Protein AF-0000000065941288 (afdb_homodimer)

Sequence (714 aa):
MSRTSTSRYWSAVVGALTPYVPGEQPKLANLVKLNTNENPYGPSPRVLEALRGEVGDTLRLYPDPNSDRLRAAIAAYHAVSPDQVFVGNGSDEVLAHTFLALLKHERPVFFPDITYSFYPVYCGLYGIAHRAIPLDDAFEIRVDDYLAPKGGVIFPNPNAPTGRLLALGEIERLLAANRDSVVVIDEAYVDFGGDSAVPLVARHPQLLVTRTLSKSHALAGLRVGYAVGQAPLIEALNRVKDSFNSYPLDRFAQAGALASIEDRAYFESICARVIATRTRLVDAMESLGFEVLPSAANFIFARHPAHDGEALAARLRERSIIVRHFKNPARIAPFLRITVGTDAQCDALVDALKALCMSRTSTSRYWSAVVGALTPYVPGEQPKLANLVKLNTNENPYGPSPRVLEALRGEVGDTLRLYPDPNSDRLRAAIAAYHAVSPDQVFVGNGSDEVLAHTFLALLKHERPVFFPDITYSFYPVYCGLYGIAHRAIPLDDAFEIRVDDYLAPKGGVIFPNPNAPTGRLLALGEIERLLAANRDSVVVIDEAYVDFGGDSAVPLVARHPQLLVTRTLSKSHALAGLRVGYAVGQAPLIEALNRVKDSFNSYPLDRFAQAGALASIEDRAYFESICARVIATRTRLVDAMESLGFEVLPSAANFIFARHPAHDGEALAARLRERSIIVRHFKNPARIAPFLRITVGTDAQCDALVDALKALC

Radius of gyration: 26.36 Å; Cα contacts (8 Å, |Δi|>4): 1567; chains: 2; bounding box: 48×69×69 Å

Solvent-accessible surface area (backbone atoms only — not comparable to full-atom values): 36253 Å² total; per-residue (Å²): 127,82,75,75,80,77,56,87,54,49,11,71,63,48,78,68,53,66,50,60,75,77,71,86,79,81,92,59,87,85,53,43,76,19,48,77,51,46,34,66,50,50,44,50,70,59,20,48,52,41,40,58,68,63,59,54,55,66,30,9,38,66,39,63,58,77,38,59,70,40,30,42,52,53,13,58,74,69,72,52,55,45,64,22,38,41,76,30,41,14,37,47,37,41,48,44,37,42,43,56,21,36,32,37,43,91,41,32,25,37,31,52,62,77,42,64,76,57,56,64,27,40,24,56,70,70,72,33,52,66,44,68,42,74,50,49,96,83,58,38,85,56,61,81,78,68,62,65,93,52,20,18,39,41,47,48,41,24,25,40,65,46,9,30,68,73,56,61,69,54,50,50,52,44,48,72,66,36,73,85,24,32,36,36,42,33,33,58,28,18,80,37,68,50,76,75,66,65,80,50,27,85,81,32,76,38,36,35,36,34,32,41,33,27,30,67,52,9,27,26,12,43,30,39,13,33,36,43,24,35,47,70,61,32,50,32,38,48,45,49,37,27,33,46,40,53,53,56,46,27,45,57,34,46,41,27,50,38,35,47,70,69,38,52,68,57,38,53,51,55,32,50,50,45,44,52,40,41,54,52,49,51,53,53,41,42,74,73,57,34,50,65,46,69,50,20,29,60,34,39,23,32,31,40,90,89,48,55,21,60,60,50,44,52,56,35,42,76,69,40,30,40,53,32,68,42,72,72,61,70,89,4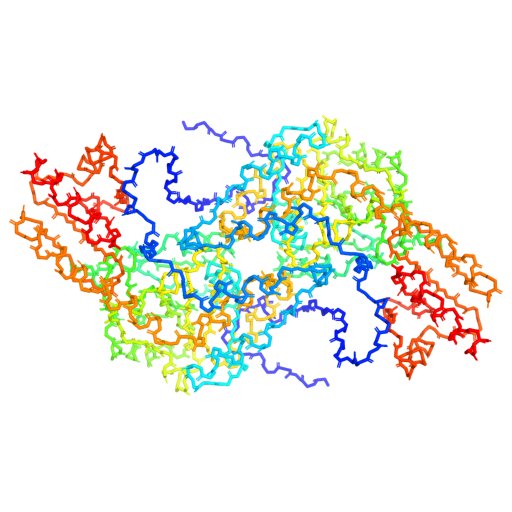9,25,44,25,33,35,38,27,38,43,45,69,68,52,45,48,52,50,52,54,53,46,58,72,73,96,125,82,75,76,78,76,56,87,54,49,11,71,63,47,77,67,52,66,49,59,75,77,72,87,78,81,91,57,86,85,54,43,77,19,49,77,51,47,33,67,50,49,44,51,71,59,20,49,51,41,41,58,67,63,60,54,54,67,30,9,38,66,39,64,56,76,38,60,70,40,30,42,52,53,12,60,73,69,73,52,54,45,65,22,40,40,77,29,43,15,38,48,38,40,47,43,38,41,43,55,21,38,32,38,44,93,42,33,24,37,30,50,61,78,41,64,76,57,58,64,26,40,25,56,71,70,72,35,52,67,43,66,41,74,50,49,96,84,56,39,86,57,60,81,78,68,62,65,93,51,19,19,38,42,46,47,41,22,25,39,66,45,10,29,67,74,55,61,70,55,52,49,52,45,48,72,67,37,74,82,24,31,37,36,42,34,32,56,29,18,79,38,66,49,77,74,65,66,80,51,28,85,80,30,76,39,34,34,34,33,31,40,33,28,29,68,52,8,26,25,13,43,30,39,12,32,35,42,24,34,46,69,62,31,49,34,37,49,45,50,38,26,31,45,41,52,50,56,46,29,47,57,34,46,41,28,50,37,36,48,69,68,39,52,67,56,39,54,50,53,33,50,50,45,44,52,41,41,53,52,49,51,54,53,41,42,73,74,58,32,50,65,48,67,52,20,30,59,33,38,24,30,32,40,91,89,47,56,20,60,58,51,46,54,57,34,42,76,69,39,29,40,54,31,69,43,72,71,60,68,89,48,24,44,25,33,36,37,27,40,43,45,68,67,51,46,48,51,50,51,53,53,46,57,73,74,98

Secondary structure (DSSP, 8-state):
-------TTS-HHHHH-----PPP----TT-EEESS---SSPPPHHHHHHHHHH-SGGGGSPP-TT-HHHHHHHHHHHTS-GGGEEEESHHHHHHHHHIIIII-SSSPEEEESSS-THHHHHHHHHT--EEEEPP-TTS---GGGG-S--SEEEEESS-TTT-----HHHHHHHHHH-TTSEEEEE-TTGGGT---SGGGGGT-TTEEEEEESSSTTS-GGG--EEEEE-HHHHHHHHHHHTTT-S--S-HHHHHHHHHHHH-HHHHHHHHHHHHHHHHHHHHHHHHTT-EE----SSEEEEE-SSS-HHHHHHHHHHTTEEEEE--SSGGGTTEEEEE---HHHHHHHHHHHHHH-/-------TTS-HHHHH-----PPP----TT-EEESS---SSPPPHHHHHHHHHH-SGGGGSPP-TT-HHHHHHHHHHHTS-GGGEEEESHHHHHHHHHIIIII-SSSPEEEESSS-THHHHHHHHHT--EEEEPP-TTS---GGGG-S--SEEEEESS-TTT-----HHHHHHHHHH-TTSEEEEE-TTGGGT---SGGGGGT-TTEEEEEESSSTTS-GGG--EEEEE-HHHHHHHHHHHTTT-S--S-HHHHHHHHHHHH-HHHHHHHHHHHHHHHHHHHHHHHHTT-EE----SSEEEEE-SSS-HHHHHHHHHHTTEEEEE--SSGGGTTEEEEE---HHHHHHHHHHHHHH-

Foldseek 3Di:
DPPPPDDPPDDPLVVQADDDDDDDDDDDDPFLEWAHQFQQDAFDPLLVVLLVVLPDPCLVDADDLQLQLLLCLVCVLLVHDSLQKFKFQALLLVVLLCCQLAQADPFAEEEAPAADPCVVNSCSNRVGHHDHDYADPLRHDDLVSQLDDGQEYEGEAVGPPAQDHDALVSVVVSLVSPQPGAYEYEHAFCLLAHDDNLVVQVVHQRYKYKYGCRHLRSVVVQRMIMIGHPNVSSVSSQVSCVVPPSRRHGPSSSSSSSSSSPCVVVSNVSSVQLNVLVVVLVVLCVVLQWDWRDHSGQKIKIAHPVDAQVVLQVQCVVVSYHWDADPPPVSRRRITITGRHHNVSSVVVSVSVSVVD/DPPPPDPPPDDPLVVQADDDDDDDDDDDDPFLEWAHQFQQDAFDPLLVVLLVVLPDPCLVDADDLQLQLLLCLVCVLLVHDSLQKFKFQALLLVVLLCCQLAQADPFAEEEAPAADPCVVNSCSNRVGHHDHFYADPLRHDDLVSLLDDGQEYEGEAVGPPAQDHDALVSVVVSLVSPQPHAYEYEHAFCLLAHDDNLVVQVVHQRYKYKYGCRHLRSVVVQRMIMIGHPNVSSVSSQVSCVVPPSRRGGPSSSSSSSSSSPCVVVSNVSSVQLNVLVVVLVVLCVVLQWDWRDHSGQKIKIAHPVDAQVVLQVQCVVVSYHWDADPPPVSRRRITITGRHHNVSSVVVSVSVSVVD

pLDDT: mean 95.93, std 8.7, range [23.45, 98.94]

InterPro domains:
  IPR004839 Aminotransferase, class I/classII, large domain [PF00155] (30-353)
  IPR005861 Histidinol-phosphate aminotransferase family [MF_01023] (9-357)
  IPR005861 Histidinol-phosphate aminotransferase family [TIGR01141] (14-355)
  IPR015421 Pyridoxal phosphate-dependent transferase, major domain [G3DSA:3.40.640.10] (43-263)
  IPR015422 Pyridoxal phosphate-dependent transferase, small domain [G3DSA:3.90.1150.10] (25-345)
  IPR015424 Pyridoxal phosphate-dependent transferase [SSF53383] (10-356)

Organism: Thiobacillus denitrificans (strain ATCC 25259 / T1) (NCBI:txid292415)

Nearest PDB structures (foldseek):
  3hdo-assembly1_B  TM=9.486E-01  e=4.052E-37  Geobacter metallireducens GS-15
  3get-assembly1_B  TM=8.966E-01  e=1.091E-28  Campylobacter jejuni subsp. jejuni NCTC 11168 = ATCC 700819
  3ftb-assembly2_E  TM=9.283E-01  e=1.639E-25  Clostridium acetobutylicum
  3fkd-assembly2_B  TM=8.601E-01  e=1.038E-22  Porphyromonas gingivalis
  2z61-assembly1_A-2  TM=8.615E-01  e=2.772E-20  unclassified

Structure (mmCIF, N/CA/C/O backbone):
data_AF-0000000065941288-model_v1
#
loop_
_entity.id
_entity.type
_entity.pdbx_description
1 polymer 'Histidinol-phosphate aminotransferase 2'
#
loop_
_atom_site.group_PDB
_atom_site.id
_atom_site.type_symbol
_atom_site.label_atom_id
_atom_site.label_alt_id
_atom_site.label_comp_id
_atom_site.label_asym_id
_atom_site.label_entity_id
_atom_site.label_seq_id
_atom_site.pdbx_PDB_ins_code
_atom_site.Cartn_x
_atom_site.Cartn_y
_atom_site.Cartn_z
_atom_site.occupancy
_atom_site.B_iso_or_equiv
_atom_site.auth_seq_id
_atom_site.auth_comp_id
_atom_site.auth_asym_id
_atom_site.auth_atom_id
_atom_site.pdbx_PDB_model_num
ATOM 1 N N . MET A 1 1 ? 13.742 -1.062 31.109 1 23.45 1 MET A N 1
ATOM 2 C CA . MET A 1 1 ? 13.578 -0.869 29.672 1 23.45 1 MET A CA 1
ATOM 3 C C . MET A 1 1 ? 13.688 -2.197 28.922 1 23.45 1 MET A C 1
ATOM 5 O O . MET A 1 1 ? 14.742 -2.832 28.938 1 23.45 1 MET A O 1
ATOM 9 N N . SER A 1 2 ? 12.734 -3.113 29.047 1 29.97 2 SER A N 1
ATOM 10 C CA . SER A 1 2 ? 12.844 -4.539 28.75 1 29.97 2 SER A CA 1
ATOM 11 C C . SER A 1 2 ? 13.523 -4.777 27.406 1 29.97 2 SER A C 1
ATOM 13 O O . SER A 1 2 ? 13.164 -4.152 26.406 1 29.97 2 SER A O 1
ATOM 15 N N . ARG A 1 3 ? 14.719 -4.996 27.25 1 36 3 ARG A N 1
ATOM 16 C CA . ARG A 1 3 ? 15.594 -5.246 26.109 1 36 3 ARG A CA 1
ATOM 17 C C . ARG A 1 3 ? 14.883 -6.09 25.062 1 36 3 ARG A C 1
ATOM 19 O O . ARG A 1 3 ? 14.648 -7.281 25.266 1 36 3 ARG A O 1
ATOM 26 N N . THR A 1 4 ? 13.836 -5.684 24.312 1 45.5 4 THR A N 1
ATOM 27 C CA . THR A 1 4 ? 13.047 -6.43 23.344 1 45.5 4 THR A CA 1
ATOM 28 C C . THR A 1 4 ? 13.914 -7.422 22.578 1 45.5 4 THR A C 1
ATOM 30 O O . THR A 1 4 ? 14.914 -7.035 21.953 1 45.5 4 THR A O 1
ATOM 33 N N . SER A 1 5 ? 14.133 -8.562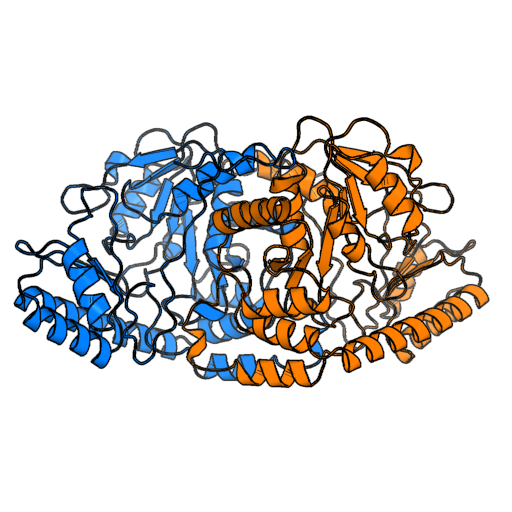 23.031 1 53.75 5 SER A N 1
ATOM 34 C CA . SER A 1 5 ? 14.844 -9.734 22.531 1 53.75 5 SER A CA 1
ATOM 35 C C . SER A 1 5 ? 14.727 -9.852 21.016 1 53.75 5 SER A C 1
ATOM 37 O O . SER A 1 5 ? 13.625 -9.969 20.484 1 53.75 5 SER A O 1
ATOM 39 N N . THR A 1 6 ? 15.711 -9.172 20.219 1 76.62 6 THR A N 1
ATOM 40 C CA . THR A 1 6 ? 15.859 -9.195 18.766 1 76.62 6 THR A CA 1
ATOM 41 C C . THR A 1 6 ? 15.938 -10.625 18.25 1 76.62 6 THR A C 1
ATOM 43 O O . THR A 1 6 ? 16.656 -11.453 18.797 1 76.62 6 THR A O 1
ATOM 46 N N . SER A 1 7 ? 14.914 -11.023 17.516 1 88.44 7 SER A N 1
ATOM 47 C CA . SER A 1 7 ? 14.883 -12.336 16.875 1 88.44 7 SER A CA 1
ATOM 48 C C . SER A 1 7 ? 16.078 -12.539 15.953 1 88.44 7 SER A C 1
ATOM 50 O O . SER A 1 7 ? 16.5 -11.602 15.266 1 88.44 7 SER A O 1
ATOM 52 N N . ARG A 1 8 ? 16.719 -13.625 16.062 1 92 8 ARG A N 1
ATOM 53 C CA . ARG A 1 8 ? 17.844 -13.953 15.195 1 92 8 ARG A CA 1
ATOM 54 C C . ARG A 1 8 ? 17.453 -13.906 13.727 1 92 8 ARG A C 1
ATOM 56 O O . ARG A 1 8 ? 18.312 -13.883 12.844 1 92 8 ARG A O 1
ATOM 63 N N . TYR A 1 9 ? 16.141 -13.898 13.469 1 95.38 9 TYR A N 1
ATOM 64 C CA . TYR A 1 9 ? 15.648 -13.977 12.102 1 95.38 9 TYR A CA 1
ATOM 65 C C . TYR A 1 9 ? 15.484 -12.578 11.5 1 95.38 9 TYR A C 1
ATOM 67 O O . TYR A 1 9 ? 15.297 -12.438 10.289 1 95.38 9 TYR A O 1
ATOM 75 N N . TRP A 1 10 ? 15.547 -11.562 12.312 1 96.81 10 TRP A N 1
ATOM 76 C CA . TRP A 1 10 ? 15.328 -10.195 11.836 1 96.81 10 TRP A CA 1
ATOM 77 C C . TRP A 1 10 ? 16.5 -9.711 11 1 96.81 10 TRP A C 1
ATOM 79 O O . TRP A 1 10 ? 17.656 -10.008 11.312 1 96.81 10 TRP A O 1
ATOM 89 N N . SER A 1 11 ? 16.219 -8.969 9.945 1 96.12 11 SER A N 1
ATOM 90 C CA . SER A 1 11 ? 17.266 -8.203 9.297 1 96.12 11 SER A CA 1
ATOM 91 C C . SER A 1 11 ? 17.781 -7.09 10.211 1 96.12 11 SER A C 1
ATOM 93 O O . SER A 1 11 ? 17.125 -6.711 11.172 1 96.12 11 SER A O 1
ATOM 95 N N . ALA A 1 12 ? 18.969 -6.578 9.891 1 92.81 12 ALA A N 1
ATOM 96 C CA . ALA A 1 12 ? 19.578 -5.512 10.68 1 92.81 12 ALA A CA 1
ATOM 97 C C . ALA A 1 12 ? 18.688 -4.27 10.695 1 92.81 12 ALA A C 1
ATOM 99 O O . ALA A 1 12 ? 18.641 -3.549 11.688 1 92.81 12 ALA A O 1
ATOM 100 N N . VAL A 1 13 ? 17.984 -4.059 9.641 1 92.88 13 VAL A N 1
ATOM 101 C CA . VAL A 1 13 ? 17.156 -2.865 9.508 1 92.88 13 VAL A CA 1
ATOM 102 C C . VAL A 1 13 ? 16.047 -2.879 10.562 1 92.88 13 VAL A C 1
ATOM 104 O O . VAL A 1 13 ? 15.742 -1.847 11.164 1 92.88 13 VAL A O 1
ATOM 107 N N . VAL A 1 14 ? 15.492 -4.012 10.852 1 94 14 VAL A N 1
ATOM 108 C CA . VAL A 1 14 ? 14.344 -4.141 11.75 1 94 14 VAL A CA 1
ATOM 109 C C . VAL A 1 14 ? 14.742 -3.719 13.164 1 94 14 VAL A C 1
ATOM 111 O O . VAL A 1 14 ? 14 -3.006 13.844 1 94 14 VAL A O 1
ATOM 114 N N . GLY A 1 15 ? 15.836 -4.125 13.57 1 89.94 15 GLY A N 1
ATOM 115 C CA . GLY A 1 15 ? 16.312 -3.812 14.906 1 89.94 15 GLY A CA 1
ATOM 116 C C . GLY A 1 15 ? 16.531 -2.326 15.133 1 89.94 15 GLY A C 1
ATOM 117 O O . GLY A 1 15 ? 16.422 -1.843 16.266 1 89.94 15 GLY A O 1
ATOM 118 N N . ALA A 1 16 ? 16.719 -1.631 14.125 1 89.19 16 ALA A N 1
ATOM 119 C CA . ALA A 1 16 ? 17.078 -0.22 14.227 1 89.19 16 ALA A CA 1
ATOM 120 C C . ALA A 1 16 ? 15.859 0.677 14.039 1 89.19 16 ALA A C 1
ATOM 122 O O . ALA A 1 16 ? 15.938 1.891 14.25 1 89.19 16 ALA A O 1
ATOM 123 N N . LEU A 1 17 ? 14.742 0.068 13.766 1 91.38 17 LEU A N 1
ATOM 124 C CA . LEU A 1 17 ? 13.578 0.875 13.422 1 91.38 17 LEU A CA 1
ATOM 125 C C . LEU A 1 17 ? 12.852 1.343 14.68 1 91.38 17 LEU A C 1
ATOM 127 O O . LEU A 1 17 ? 12.727 0.588 15.641 1 91.38 17 LEU A O 1
ATOM 131 N N . THR A 1 18 ? 12.422 2.59 14.664 1 87.38 18 THR A N 1
ATOM 132 C CA . THR A 1 18 ? 11.406 3.141 15.562 1 87.38 18 THR A CA 1
ATOM 133 C C . THR A 1 18 ? 10.133 3.475 14.797 1 87.38 18 THR A C 1
ATOM 135 O O . THR A 1 18 ? 9.984 4.582 14.273 1 87.38 18 THR A O 1
ATOM 138 N N . PRO A 1 19 ? 9.297 2.521 14.758 1 86 19 PRO A N 1
ATOM 139 C CA . PRO A 1 19 ? 8.133 2.68 13.891 1 86 19 PRO A CA 1
ATOM 140 C C . PRO A 1 19 ? 7.219 3.82 14.336 1 86 19 PRO A C 1
ATOM 142 O O . PRO A 1 19 ? 7.246 4.219 15.5 1 86 19 PRO A O 1
ATOM 145 N N . TYR A 1 20 ? 6.461 4.297 13.383 1 83.88 20 TYR A N 1
ATOM 146 C CA . TYR A 1 20 ? 5.434 5.301 13.633 1 83.88 20 TYR A CA 1
ATOM 147 C C . TYR A 1 20 ? 4.312 4.727 14.492 1 83.88 20 TYR A C 1
ATOM 149 O O . TYR A 1 20 ? 3.896 3.582 14.305 1 83.88 20 TYR A O 1
ATOM 157 N N . VAL A 1 21 ? 3.875 5.5 15.406 1 78 21 VAL A N 1
ATOM 158 C CA . VAL A 1 21 ? 2.727 5.133 16.234 1 78 21 VAL A CA 1
ATOM 159 C C . VAL A 1 21 ? 1.533 6.02 15.875 1 78 21 VAL A C 1
ATOM 161 O O . VAL A 1 21 ? 1.544 7.223 16.141 1 78 21 VAL A O 1
ATOM 164 N N . PRO A 1 22 ? 0.536 5.355 15.352 1 74.94 22 PRO A N 1
ATOM 165 C CA . PRO A 1 22 ? -0.645 6.16 15.031 1 74.94 22 PRO A CA 1
ATOM 166 C C . PRO A 1 22 ? -1.311 6.754 16.266 1 74.94 22 PRO A C 1
ATOM 168 O O . PRO A 1 22 ? -1.126 6.246 17.375 1 74.94 22 PRO A O 1
ATOM 171 N N . GLY A 1 23 ? -1.974 7.863 16 1 73.94 23 GLY A N 1
ATOM 172 C CA . GLY A 1 23 ? -2.75 8.43 17.094 1 73.94 23 GLY A CA 1
ATOM 173 C C . GLY A 1 23 ? -3.74 7.445 17.688 1 73.94 23 GLY A C 1
ATOM 174 O O . GLY A 1 23 ? -4.191 6.52 17.016 1 73.94 23 GLY A O 1
ATOM 175 N N . GLU A 1 24 ? -4.051 7.668 18.906 1 73.19 24 GLU A N 1
ATOM 176 C CA . GLU A 1 24 ? -4.977 6.777 19.594 1 73.19 24 GLU A CA 1
ATOM 177 C C . GLU A 1 24 ? -6.324 6.719 18.891 1 73.19 24 GLU A C 1
ATOM 179 O O . GLU A 1 24 ? -6.809 7.734 18.375 1 73.19 24 GLU A O 1
ATOM 184 N N . GLN A 1 25 ? -6.832 5.57 18.766 1 69.75 25 GLN A N 1
ATOM 185 C CA . GLN A 1 25 ? -8.156 5.355 18.172 1 69.75 25 GLN A CA 1
ATOM 186 C C . GLN A 1 25 ? -9.086 4.664 19.172 1 69.75 25 GLN A C 1
ATOM 188 O O . GLN A 1 25 ? -9.445 3.5 18.984 1 69.75 25 GLN A O 1
ATOM 193 N N . PRO A 1 26 ? -9.508 5.477 20.109 1 68.75 26 PRO A N 1
ATOM 194 C CA . PRO A 1 26 ? -10.344 4.859 21.141 1 68.75 26 PRO A CA 1
ATOM 195 C C . PRO A 1 26 ? -11.711 4.43 20.609 1 68.75 26 PRO A C 1
ATOM 197 O O . PRO A 1 26 ? -12.219 5.02 19.656 1 68.75 26 PRO A O 1
ATOM 200 N N . LYS A 1 27 ? -12.234 3.387 21.156 1 64.38 27 LYS A N 1
ATOM 201 C CA . LYS A 1 27 ? -13.539 2.84 20.812 1 64.38 27 LYS A CA 1
ATOM 202 C C . LYS A 1 27 ? -14.586 3.188 21.859 1 64.38 27 LYS A C 1
ATOM 204 O O . LYS A 1 27 ? -15.047 2.311 22.594 1 64.38 27 LYS A O 1
ATOM 209 N N . LEU A 1 28 ? -14.719 4.477 22.109 1 64 28 LEU A N 1
ATOM 210 C CA . LEU A 1 28 ? -15.68 4.891 23.141 1 64 28 LEU A CA 1
ATOM 211 C C . LEU A 1 28 ? -16.953 5.445 22.5 1 64 28 LEU A C 1
ATOM 213 O O . LEU A 1 28 ? -16.891 6.062 21.438 1 64 28 LEU A O 1
ATOM 217 N N . ALA A 1 29 ? -17.984 5.227 23.266 1 62.62 29 ALA A N 1
ATOM 218 C CA . ALA A 1 29 ? -19.281 5.805 22.906 1 62.62 29 ALA A CA 1
ATOM 219 C C . ALA A 1 29 ? -19.281 7.312 23.141 1 62.62 29 ALA A C 1
ATOM 221 O O . ALA A 1 29 ? -18.688 7.805 24.094 1 62.62 29 ALA A O 1
ATOM 222 N N . ASN A 1 30 ? -19.828 8.18 22.25 1 73.88 30 ASN A N 1
ATOM 223 C CA . ASN A 1 30 ? -20.016 9.625 22.328 1 73.88 30 ASN A CA 1
ATOM 224 C C . ASN A 1 30 ? -18.688 10.375 22.359 1 73.88 30 ASN A C 1
ATOM 226 O O . ASN A 1 30 ? -18.562 11.375 23.062 1 73.88 30 ASN A O 1
ATOM 230 N N . LEU A 1 31 ? -17.797 9.82 21.859 1 87.94 31 LEU A N 1
ATOM 231 C CA . LEU A 1 31 ? -16.438 10.375 21.812 1 87.94 31 LEU A CA 1
ATOM 232 C C . LEU A 1 31 ? -16.359 11.531 20.812 1 87.94 31 LEU A C 1
ATOM 234 O O . LEU A 1 31 ? -16.812 11.406 19.688 1 87.94 31 LEU A O 1
ATOM 238 N N . VAL A 1 32 ? -15.992 12.75 21.406 1 95.94 32 VAL A N 1
ATOM 239 C CA . VAL A 1 32 ? -15.594 13.844 20.531 1 95.94 32 VAL A CA 1
ATOM 240 C C . VAL A 1 32 ? -14.125 13.688 20.141 1 95.94 32 VAL A C 1
ATOM 242 O O . VAL A 1 32 ? -13.227 14.008 20.922 1 95.94 32 VAL A O 1
ATOM 245 N N . LYS A 1 33 ? -13.906 13.18 18.969 1 95.19 33 LYS A N 1
ATOM 246 C CA . LYS A 1 33 ? -12.57 12.867 18.484 1 95.19 33 LYS A CA 1
ATOM 247 C C . LYS A 1 33 ? -11.984 14.023 17.688 1 95.19 33 LYS A C 1
ATOM 249 O O . LYS A 1 33 ? -12.398 14.273 16.547 1 95.19 33 LYS A O 1
ATOM 254 N N . LEU A 1 34 ? -11.031 14.695 18.25 1 97.94 34 LEU A N 1
ATOM 255 C CA . LEU A 1 34 ? -10.414 15.859 17.641 1 97.94 34 LEU A CA 1
ATOM 256 C C . LEU A 1 34 ? -8.891 15.727 17.641 1 97.94 34 LEU A C 1
ATOM 258 O O . LEU A 1 34 ? -8.18 16.703 17.906 1 97.94 34 LEU A O 1
ATOM 262 N N . ASN A 1 35 ? -8.391 14.438 17.344 1 95.94 35 ASN A N 1
ATOM 263 C CA . ASN A 1 35 ? -6.953 14.227 17.516 1 95.94 35 ASN A CA 1
ATOM 264 C C . ASN A 1 35 ? -6.301 13.727 16.234 1 95.94 35 ASN A C 1
ATOM 266 O O . ASN A 1 35 ? -5.078 13.586 16.172 1 95.94 35 ASN A O 1
ATOM 270 N N . THR A 1 36 ? -6.98 13.453 15.07 1 93.75 36 THR A N 1
ATOM 271 C CA . THR A 1 36 ? -6.363 12.781 13.938 1 93.75 36 THR A CA 1
ATOM 272 C C . THR A 1 36 ? -6.555 13.602 12.656 1 93.75 36 THR A C 1
ATOM 274 O O . THR A 1 36 ? -6.25 13.125 11.562 1 93.75 36 THR A O 1
ATOM 277 N N . ASN A 1 37 ? -7.086 14.797 12.742 1 97.31 37 ASN A N 1
ATOM 278 C CA . ASN A 1 37 ? -7.223 15.742 11.641 1 97.31 37 ASN A CA 1
ATOM 279 C C . ASN A 1 37 ? -8.125 15.188 10.539 1 97.31 37 ASN A C 1
ATOM 281 O O . ASN A 1 37 ? -7.871 15.422 9.352 1 97.31 37 ASN A O 1
ATOM 285 N N . GLU A 1 38 ? -9.109 14.367 10.875 1 97.44 38 GLU A N 1
ATOM 286 C CA . GLU A 1 38 ? -10.117 13.883 9.938 1 97.44 38 GLU A CA 1
ATOM 287 C C . GLU A 1 38 ? -11.141 14.969 9.617 1 97.44 38 GLU A C 1
ATOM 289 O O . GLU A 1 38 ? -11.352 15.883 10.406 1 97.44 38 GLU A O 1
ATOM 294 N N . ASN A 1 39 ? -11.688 14.898 8.445 1 98.38 39 ASN A N 1
ATOM 295 C CA . ASN A 1 39 ? -12.773 15.805 8.094 1 98.38 39 ASN A CA 1
ATOM 296 C C . ASN A 1 39 ? -14.031 15.508 8.891 1 98.38 39 ASN A C 1
ATOM 298 O O . ASN A 1 39 ? -14.414 14.352 9.047 1 98.38 39 ASN A O 1
ATOM 302 N N . PRO A 1 40 ? -14.633 16.516 9.469 1 98 40 PRO A N 1
ATOM 303 C CA . PRO A 1 40 ? -15.844 16.25 10.234 1 98 40 PRO A CA 1
ATOM 304 C C . PRO A 1 40 ? -17.047 15.906 9.352 1 98 40 PRO A C 1
ATOM 306 O O . PRO A 1 40 ? -18.062 15.406 9.852 1 98 40 PRO A O 1
ATOM 309 N N . TYR A 1 41 ? -16.969 16.156 8.109 1 98 41 TYR A N 1
ATOM 310 C CA . TYR A 1 41 ? -18.047 15.883 7.164 1 98 41 TYR A CA 1
ATOM 311 C C . TYR A 1 41 ? -17.688 14.703 6.266 1 98 41 TYR A C 1
ATOM 313 O O . TYR A 1 41 ? -16.516 14.438 6.012 1 98 41 TYR A O 1
ATOM 321 N N . GLY A 1 42 ? -18.719 14.031 5.758 1 97.88 42 GLY A N 1
ATOM 322 C CA . GLY A 1 42 ? -18.516 12.883 4.883 1 97.88 42 GLY A CA 1
ATOM 323 C C . GLY A 1 42 ? -18.141 13.273 3.467 1 97.88 42 GLY A C 1
ATOM 324 O O . GLY A 1 42 ? -18.125 14.461 3.127 1 97.88 42 GLY A O 1
ATOM 325 N N . PRO A 1 43 ? -17.781 12.242 2.689 1 98.25 43 PRO A N 1
ATOM 326 C CA . PRO A 1 43 ? -17.406 12.539 1.303 1 98.25 43 PRO A CA 1
ATOM 327 C C . PRO A 1 43 ? -18.609 12.945 0.443 1 98.25 43 PRO A C 1
ATOM 329 O O . PRO A 1 43 ? -19.75 12.812 0.875 1 98.25 43 PRO A O 1
ATOM 332 N N . SER A 1 44 ? -18.297 13.414 -0.755 1 98.56 44 SER A N 1
ATOM 333 C CA . SER A 1 44 ? -19.312 13.789 -1.742 1 98.56 44 SER A CA 1
ATOM 334 C C . SER A 1 44 ? -20.297 12.656 -1.982 1 98.56 44 SER A C 1
ATOM 336 O O . SER A 1 44 ? -19.922 11.492 -2.051 1 98.56 44 SER A O 1
ATOM 338 N N . PRO A 1 45 ? -21.594 13.023 -2.141 1 98.5 45 PRO A N 1
ATOM 339 C CA . PRO A 1 45 ? -22.562 12.008 -2.555 1 98.5 45 PRO A CA 1
ATOM 340 C C . PRO A 1 45 ? -22.188 11.32 -3.861 1 98.5 45 PRO A C 1
ATOM 342 O O . PRO A 1 45 ? -22.5 10.148 -4.062 1 98.5 45 PRO A O 1
ATOM 345 N N . ARG A 1 46 ? -21.438 12.031 -4.746 1 98.69 46 ARG A N 1
ATOM 346 C CA . ARG A 1 46 ? -20.984 11.43 -5.996 1 98.69 46 ARG A CA 1
ATOM 347 C C . ARG A 1 46 ? -19.969 10.32 -5.734 1 98.69 46 ARG A C 1
ATOM 349 O O . ARG A 1 46 ? -19.891 9.344 -6.484 1 98.69 46 ARG A O 1
ATOM 356 N N . VAL A 1 47 ? -19.219 10.469 -4.684 1 98.81 47 VAL A N 1
ATOM 357 C CA . VAL A 1 47 ? -18.281 9.422 -4.277 1 98.81 47 VAL A CA 1
ATOM 358 C C . VAL A 1 47 ? -19.062 8.172 -3.859 1 98.81 47 VAL A C 1
ATOM 360 O O . VAL A 1 47 ? -18.734 7.066 -4.297 1 98.81 47 VAL A O 1
ATOM 363 N N . LEU A 1 48 ? -20.062 8.375 -3.02 1 98.75 48 LEU A N 1
ATOM 364 C CA . LEU A 1 48 ? -20.859 7.242 -2.547 1 98.75 48 LEU A CA 1
ATOM 365 C C . LEU A 1 48 ? -21.516 6.516 -3.713 1 98.75 48 LEU A C 1
ATOM 367 O O . LEU A 1 48 ? -21.547 5.281 -3.738 1 98.75 48 LEU A O 1
ATOM 371 N N . GLU A 1 49 ? -21.969 7.281 -4.66 1 98.69 49 GLU A N 1
ATOM 372 C CA . GLU A 1 49 ? -22.578 6.691 -5.848 1 98.69 49 GLU A CA 1
ATOM 373 C C . GLU A 1 49 ? -21.562 5.883 -6.648 1 98.69 49 GLU A C 1
ATOM 375 O O . GLU A 1 49 ? -21.844 4.766 -7.078 1 98.69 49 GLU A O 1
ATOM 380 N N . ALA A 1 50 ? -20.406 6.438 -6.863 1 98.69 50 ALA A N 1
ATOM 381 C CA . ALA A 1 50 ? -19.344 5.754 -7.598 1 98.69 50 ALA A CA 1
ATOM 382 C C . ALA A 1 50 ? -18.969 4.445 -6.914 1 98.69 50 ALA A C 1
ATOM 384 O O . ALA A 1 50 ? -18.719 3.438 -7.582 1 98.69 50 ALA A O 1
ATOM 385 N N . LEU A 1 51 ? -18.891 4.48 -5.621 1 98.69 51 LEU A N 1
ATOM 386 C CA . LEU A 1 51 ? -18.484 3.307 -4.859 1 98.69 51 LEU A CA 1
ATOM 387 C C . LEU A 1 51 ? -19.547 2.215 -4.934 1 98.69 51 LEU A C 1
ATOM 389 O O . LEU A 1 51 ? -19.219 1.031 -5.043 1 98.69 51 LEU A O 1
ATOM 393 N N . ARG A 1 52 ? -20.781 2.592 -4.809 1 98.38 52 ARG A N 1
ATOM 394 C CA . ARG A 1 52 ? -21.844 1.612 -4.98 1 98.38 52 ARG A CA 1
ATOM 395 C C . ARG A 1 52 ? -21.75 0.937 -6.344 1 98.38 52 ARG A C 1
ATOM 397 O O . ARG A 1 52 ? -21.984 -0.267 -6.461 1 98.38 52 ARG A O 1
ATOM 404 N N . GLY A 1 53 ? -21.359 1.687 -7.305 1 97.62 53 GLY A N 1
ATOM 405 C CA . GLY A 1 53 ? -21.266 1.179 -8.664 1 97.62 53 GLY A CA 1
ATOM 406 C C . GLY A 1 53 ? -20.109 0.214 -8.852 1 97.62 53 GLY A C 1
ATOM 407 O O . GLY A 1 53 ? -20.109 -0.582 -9.797 1 97.62 53 GLY A O 1
ATOM 408 N N . GLU A 1 54 ? -19.156 0.297 -7.965 1 97.25 54 GLU A N 1
ATOM 409 C CA . GLU A 1 54 ? -17.969 -0.548 -8.078 1 97.25 54 GLU A CA 1
ATOM 410 C C . GLU A 1 54 ? -18.219 -1.938 -7.504 1 97.25 54 GLU A C 1
ATOM 412 O O . GLU A 1 54 ? -17.438 -2.867 -7.746 1 97.25 54 GLU A O 1
ATOM 417 N N . VAL A 1 55 ? -19.297 -2.078 -6.695 1 98.19 55 VAL A N 1
ATOM 418 C CA . VAL A 1 55 ? -19.625 -3.365 -6.086 1 98.19 55 VAL A CA 1
ATOM 419 C C . VAL A 1 55 ? -20.109 -4.336 -7.16 1 98.19 55 VAL A C 1
ATOM 421 O O . VAL A 1 55 ? -21.172 -4.145 -7.746 1 98.19 55 VAL A O 1
ATOM 424 N N . GLY A 1 56 ? -19.297 -5.391 -7.406 1 97.31 56 GLY A N 1
ATOM 425 C CA . GLY A 1 56 ? -19.75 -6.34 -8.414 1 97.31 56 GLY A CA 1
ATOM 426 C C . GLY A 1 56 ? -18.719 -7.41 -8.719 1 97.31 56 GLY A C 1
ATOM 427 O O . GLY A 1 56 ? -17.688 -7.5 -8.039 1 97.31 56 GLY A O 1
ATOM 428 N N . ASP A 1 57 ? -18.953 -8.164 -9.719 1 96 57 ASP A N 1
ATOM 429 C CA . ASP A 1 57 ? -18.172 -9.32 -10.133 1 96 57 ASP A CA 1
ATOM 430 C C . ASP A 1 57 ? -16.781 -8.898 -10.602 1 96 57 ASP A C 1
ATOM 432 O O . ASP A 1 57 ? -15.836 -9.695 -10.555 1 96 57 ASP A O 1
ATOM 436 N N . THR A 1 58 ? -16.641 -7.668 -10.953 1 95.19 58 THR A N 1
ATOM 437 C CA . THR A 1 58 ? -15.398 -7.164 -11.523 1 95.19 58 THR A CA 1
ATOM 438 C C . THR A 1 58 ? -14.305 -7.109 -10.453 1 95.19 58 THR A C 1
ATOM 440 O O . THR A 1 58 ? -13.125 -6.949 -10.781 1 95.19 58 THR A O 1
ATOM 443 N N . LEU A 1 59 ? -14.688 -7.402 -9.227 1 97.69 59 LEU A N 1
ATOM 444 C CA . LEU A 1 59 ? -13.703 -7.426 -8.141 1 97.69 59 LEU A CA 1
ATOM 445 C C . LEU A 1 59 ? -12.727 -8.578 -8.312 1 97.69 59 LEU A C 1
ATOM 447 O O . LEU A 1 59 ? -11.664 -8.602 -7.688 1 97.69 59 LEU A O 1
ATOM 451 N N . ARG A 1 60 ? -13.055 -9.555 -9.156 1 97.5 60 ARG A N 1
ATOM 452 C CA . ARG A 1 60 ? -12.164 -10.672 -9.445 1 97.5 60 ARG A CA 1
ATOM 453 C C . ARG A 1 60 ? -10.977 -10.219 -10.289 1 97.5 60 ARG A C 1
ATOM 455 O O . ARG A 1 60 ? -10 -10.953 -10.43 1 97.5 60 ARG A O 1
ATOM 462 N N . LEU A 1 61 ? -11.047 -8.977 -10.844 1 96.31 61 LEU A N 1
ATOM 463 C CA . LEU A 1 61 ? -10.016 -8.461 -11.742 1 96.31 61 LEU A CA 1
ATOM 464 C C . LEU A 1 61 ? -9.102 -7.48 -11.016 1 96.31 61 LEU A C 1
ATOM 466 O O . LEU A 1 61 ? -9.555 -6.73 -10.148 1 96.31 61 LEU A O 1
ATOM 470 N N . TYR A 1 62 ? -7.859 -7.504 -11.383 1 96.31 62 TYR A N 1
ATOM 471 C CA . TYR A 1 62 ? -6.918 -6.52 -10.859 1 96.31 62 TYR A CA 1
ATOM 472 C C . TYR A 1 62 ? -7.324 -5.109 -11.266 1 96.31 62 TYR A C 1
ATOM 474 O O . TYR A 1 62 ? -7.902 -4.902 -12.336 1 96.31 62 TYR A O 1
ATOM 482 N N . PRO A 1 63 ? -7.012 -4.145 -10.367 1 96.88 63 PRO A N 1
ATOM 483 C CA . PRO A 1 63 ? -7.223 -2.75 -10.766 1 96.88 63 PRO A CA 1
ATOM 484 C C . PRO A 1 63 ? -6.246 -2.287 -11.844 1 96.88 63 PRO A C 1
ATOM 486 O O . PRO A 1 63 ? -5.281 -2.992 -12.148 1 96.88 63 PRO A O 1
ATOM 489 N N . ASP A 1 64 ? -6.57 -1.167 -12.438 1 95.31 64 ASP A N 1
ATOM 490 C CA . ASP A 1 64 ? -5.602 -0.538 -13.336 1 95.31 64 ASP A CA 1
ATOM 491 C C . ASP A 1 64 ? -4.301 -0.217 -12.594 1 95.31 64 ASP A C 1
ATOM 493 O O . ASP A 1 64 ? -4.289 0.615 -11.688 1 95.31 64 ASP A O 1
ATOM 497 N N . PRO A 1 65 ? -3.225 -0.873 -12.961 1 94.5 65 PRO A N 1
ATOM 498 C CA . PRO A 1 65 ? -1.975 -0.646 -12.234 1 94.5 65 PRO A CA 1
ATOM 499 C C . PRO A 1 65 ? -1.484 0.797 -12.336 1 94.5 65 PRO A C 1
ATOM 501 O O . PRO A 1 65 ? -0.809 1.29 -11.43 1 94.5 65 PRO A O 1
ATOM 504 N N . ASN A 1 66 ? -1.901 1.533 -13.375 1 94.88 66 ASN A N 1
ATOM 505 C CA . ASN A 1 66 ? -1.428 2.895 -13.602 1 94.88 66 ASN A CA 1
ATOM 506 C C . ASN A 1 66 ? -2.43 3.928 -13.086 1 94.88 66 ASN A C 1
ATOM 508 O O . ASN A 1 66 ? -2.104 5.109 -12.977 1 94.88 66 ASN A O 1
ATOM 512 N N . SER A 1 67 ? -3.605 3.463 -12.812 1 97.75 67 SER A N 1
ATOM 513 C CA . SER A 1 67 ? -4.664 4.387 -12.422 1 97.75 67 SER A CA 1
ATOM 514 C C . SER A 1 67 ? -4.82 5.516 -13.43 1 97.75 67 SER A C 1
ATOM 516 O O . SER A 1 67 ? -4.867 6.691 -13.055 1 97.75 67 SER A O 1
ATOM 518 N N . ASP A 1 68 ? -4.934 5.156 -14.664 1 97.81 68 ASP A N 1
ATOM 519 C CA . ASP A 1 68 ? -4.852 6.121 -15.758 1 97.81 68 ASP A CA 1
ATOM 520 C C . ASP A 1 68 ? -5.965 7.164 -15.648 1 97.81 68 ASP A C 1
ATOM 522 O O . ASP A 1 68 ? -5.715 8.359 -15.773 1 97.81 68 ASP A O 1
ATOM 526 N N . ARG A 1 69 ? -7.203 6.715 -15.398 1 98.38 69 ARG A N 1
ATOM 527 C CA . ARG A 1 69 ? -8.328 7.641 -15.336 1 98.38 69 ARG A CA 1
ATOM 528 C C . ARG A 1 69 ? -8.18 8.609 -14.164 1 98.38 69 ARG A C 1
ATOM 530 O O . ARG A 1 69 ? -8.453 9.797 -14.297 1 98.38 69 ARG A O 1
ATOM 537 N N . LEU A 1 70 ? -7.738 8.102 -13.07 1 98.81 70 LEU A N 1
ATOM 538 C CA . LEU A 1 70 ? -7.543 8.938 -11.891 1 98.81 70 LEU A CA 1
ATOM 539 C C . LEU A 1 70 ? -6.426 9.945 -12.125 1 98.81 70 LEU A C 1
ATOM 541 O O . LEU A 1 70 ? -6.582 11.133 -11.812 1 98.81 70 LEU A O 1
ATOM 545 N N . ARG A 1 71 ? -5.27 9.484 -12.656 1 98.81 71 ARG A N 1
ATOM 546 C CA . ARG A 1 71 ? -4.148 10.375 -12.938 1 98.81 71 ARG A CA 1
ATOM 547 C C . ARG A 1 71 ? -4.562 11.477 -13.906 1 98.81 71 ARG A C 1
ATOM 549 O O . ARG A 1 71 ? -4.168 12.641 -13.742 1 98.81 71 ARG A O 1
ATOM 556 N N . ALA A 1 72 ? -5.359 11.094 -14.875 1 98.81 72 ALA A N 1
ATOM 557 C CA . ALA A 1 72 ? -5.828 12.078 -15.844 1 98.81 72 ALA A CA 1
ATOM 558 C C . ALA A 1 72 ? -6.703 13.141 -15.18 1 98.81 72 ALA A C 1
ATOM 560 O O . ALA A 1 72 ? -6.598 14.328 -15.484 1 98.81 72 ALA A O 1
ATOM 561 N N . ALA A 1 73 ? -7.586 12.719 -14.328 1 98.88 73 ALA A N 1
ATOM 562 C CA . ALA A 1 73 ? -8.469 13.648 -13.633 1 98.88 73 ALA A CA 1
ATOM 563 C C . ALA A 1 73 ? -7.676 14.602 -12.734 1 98.88 73 ALA A C 1
ATOM 565 O O . ALA A 1 73 ? -7.961 15.805 -12.688 1 98.88 73 ALA A O 1
ATOM 566 N N . ILE A 1 74 ? -6.672 14.086 -12.039 1 98.88 74 ILE A N 1
ATOM 567 C CA . ILE A 1 74 ? -5.824 14.914 -11.188 1 98.88 74 ILE A CA 1
ATOM 568 C C . ILE A 1 74 ? -5.031 15.898 -12.047 1 98.88 74 ILE A C 1
ATOM 570 O O . ILE A 1 74 ? -4.906 17.078 -11.695 1 98.88 74 ILE A O 1
ATOM 574 N N . ALA A 1 75 ? -4.5 15.367 -13.125 1 98.88 75 ALA A N 1
ATOM 575 C CA . ALA A 1 75 ? -3.76 16.219 -14.055 1 98.88 75 ALA A CA 1
ATOM 576 C C . ALA A 1 75 ? -4.621 17.375 -14.547 1 98.88 75 ALA A C 1
ATOM 578 O O . ALA A 1 75 ? -4.18 18.531 -14.562 1 98.88 75 ALA A O 1
ATOM 579 N N . ALA A 1 76 ? -5.809 17.078 -14.945 1 98.75 76 ALA A N 1
ATOM 580 C CA . ALA A 1 76 ? -6.734 18.109 -15.414 1 98.75 76 ALA A CA 1
ATOM 581 C C . ALA A 1 76 ? -7.035 19.125 -14.312 1 98.75 76 ALA A C 1
ATOM 583 O O . ALA A 1 76 ? -7.09 20.328 -14.562 1 98.75 76 ALA A O 1
ATOM 584 N N . TYR A 1 77 ? -7.238 18.641 -13.141 1 98.38 77 TYR A N 1
ATOM 585 C CA . TYR A 1 77 ? -7.547 19.484 -12 1 98.38 77 TYR A CA 1
ATOM 586 C C . TYR A 1 77 ? -6.441 20.516 -11.766 1 98.38 77 TYR A C 1
ATOM 588 O O . TYR A 1 77 ? -6.719 21.672 -11.43 1 98.38 77 TYR A O 1
ATOM 596 N N . HIS A 1 78 ? -5.172 20.109 -11.945 1 98.56 78 HIS A N 1
ATOM 597 C CA . HIS A 1 78 ? -4.031 20.953 -11.633 1 98.56 78 HIS A CA 1
ATOM 598 C C . HIS A 1 78 ? -3.461 21.594 -12.891 1 98.56 78 HIS A C 1
ATOM 600 O O . HIS A 1 78 ? -2.457 22.312 -12.836 1 98.56 78 HIS A O 1
ATOM 606 N N . ALA A 1 79 ? -4.02 21.312 -14.047 1 98.19 79 ALA A N 1
ATOM 607 C CA . ALA A 1 79 ? -3.572 21.844 -15.336 1 98.19 79 ALA A CA 1
ATOM 608 C C . ALA A 1 79 ? -2.135 21.422 -15.633 1 98.19 79 ALA A C 1
ATOM 610 O O . ALA A 1 79 ? -1.295 22.266 -15.969 1 98.19 79 ALA A O 1
ATOM 611 N N . VAL A 1 80 ? -1.856 20.141 -15.422 1 98.62 80 VAL A N 1
ATOM 612 C CA . VAL A 1 80 ? -0.582 19.531 -15.781 1 98.62 80 VAL A CA 1
ATOM 613 C C . VAL A 1 80 ? -0.826 18.312 -16.672 1 98.62 80 VAL A C 1
ATOM 615 O O . VAL A 1 80 ? -1.97 18.016 -17.016 1 98.62 80 VAL A O 1
ATOM 618 N N . SER A 1 81 ? 0.248 17.688 -17.141 1 98.56 81 SER A N 1
ATOM 619 C CA . SER A 1 81 ? 0.138 16.469 -17.922 1 98.56 81 SER A CA 1
ATOM 620 C C . SER A 1 81 ? 0.057 15.234 -17.031 1 98.56 81 SER A C 1
ATOM 622 O O . SER A 1 81 ? 0.58 15.234 -15.922 1 98.56 81 SER A O 1
ATOM 624 N N . PRO A 1 82 ? -0.631 14.18 -17.531 1 98.69 82 PRO A N 1
ATOM 625 C CA . PRO A 1 82 ? -0.771 12.969 -16.719 1 98.69 82 PRO A CA 1
ATOM 626 C C . PRO A 1 82 ? 0.574 12.383 -16.297 1 98.69 82 PRO A C 1
ATOM 628 O O . PRO A 1 82 ? 0.683 11.781 -15.219 1 98.69 82 PRO A O 1
ATOM 631 N N . ASP A 1 83 ? 1.653 12.539 -17.125 1 98.44 83 ASP A N 1
ATOM 632 C CA . ASP A 1 83 ? 2.965 11.984 -16.781 1 98.44 83 ASP A CA 1
ATOM 633 C C . ASP A 1 83 ? 3.637 12.805 -15.68 1 98.44 83 ASP A C 1
ATOM 635 O O . ASP A 1 83 ? 4.738 12.469 -15.242 1 98.44 83 ASP A O 1
ATOM 639 N N . GLN A 1 84 ? 2.939 13.82 -15.164 1 98.88 84 GLN A N 1
ATOM 640 C CA . GLN A 1 84 ? 3.42 14.633 -14.055 1 98.88 84 GLN A CA 1
ATOM 641 C C . GLN A 1 84 ? 2.678 14.297 -12.766 1 98.88 84 GLN A C 1
ATOM 643 O O . GLN A 1 84 ? 2.811 15.008 -11.766 1 98.88 84 GLN A O 1
ATOM 648 N N . VAL A 1 85 ? 1.868 13.234 -12.844 1 98.94 85 VAL A N 1
ATOM 649 C CA . VAL A 1 85 ? 1.059 12.859 -11.695 1 98.94 85 VAL A CA 1
ATOM 650 C C . VAL A 1 85 ? 1.392 11.422 -11.273 1 98.94 85 VAL A C 1
ATOM 652 O O . VAL A 1 85 ? 1.428 10.516 -12.109 1 98.94 85 VAL A O 1
ATOM 655 N N . PHE A 1 86 ? 1.699 11.258 -10.039 1 98.88 86 PHE A N 1
ATOM 656 C CA . PHE A 1 86 ? 1.854 9.961 -9.398 1 98.88 86 PHE A CA 1
ATOM 657 C C . PHE A 1 86 ? 0.759 9.734 -8.367 1 98.88 86 PHE A C 1
ATOM 659 O O . PHE A 1 86 ? 0.362 10.664 -7.66 1 98.88 86 PHE A O 1
ATOM 666 N N . VAL A 1 87 ? 0.197 8.508 -8.266 1 98.88 87 VAL A N 1
ATOM 667 C CA . VAL A 1 87 ? -0.8 8.18 -7.254 1 98.88 87 VAL A CA 1
ATOM 668 C C . VAL A 1 87 ? -0.321 6.996 -6.422 1 98.88 87 VAL A C 1
ATOM 670 O O . VAL A 1 87 ? 0.393 6.121 -6.922 1 98.88 87 VAL A O 1
ATOM 673 N N . GLY A 1 88 ? -0.675 7 -5.172 1 98.62 88 GLY A N 1
ATOM 674 C CA . GLY A 1 88 ? -0.273 5.941 -4.262 1 98.62 88 GLY A CA 1
ATOM 675 C C . GLY A 1 88 ? -1.28 5.691 -3.156 1 98.62 88 GLY A C 1
ATOM 676 O O . GLY A 1 88 ? -2.277 6.406 -3.043 1 98.62 88 GLY A O 1
ATOM 677 N N . ASN A 1 89 ? -1.035 4.629 -2.373 1 98.69 89 ASN A N 1
ATOM 678 C CA . ASN A 1 89 ? -1.879 4.18 -1.271 1 98.69 89 ASN A CA 1
ATOM 679 C C . ASN A 1 89 ? -1.733 5.082 -0.049 1 98.69 89 ASN A C 1
ATOM 681 O O . ASN A 1 89 ? -1.143 4.688 0.956 1 98.69 89 ASN A O 1
ATOM 685 N N . GLY A 1 90 ? -2.436 6.23 -0.11 1 98.12 90 GLY A N 1
ATOM 686 C CA . GLY A 1 90 ? -2.225 7.281 0.873 1 98.12 90 GLY A CA 1
ATOM 687 C C . GLY A 1 90 ? -0.962 8.086 0.626 1 98.12 90 GLY A C 1
ATOM 688 O O . GLY A 1 90 ? -0.053 7.625 -0.067 1 98.12 90 GLY A O 1
ATOM 689 N N . SER A 1 91 ? -0.914 9.297 1.194 1 98.19 91 SER A N 1
ATOM 690 C CA . SER A 1 91 ? 0.283 10.109 1.017 1 98.19 91 SER A CA 1
ATOM 691 C C . SER A 1 91 ? 1.482 9.492 1.729 1 98.19 91 SER A C 1
ATOM 693 O O . SER A 1 91 ? 2.631 9.766 1.372 1 98.19 91 SER A O 1
ATOM 695 N N . ASP A 1 92 ? 1.253 8.617 2.725 1 97.62 92 ASP A N 1
ATOM 696 C CA . ASP A 1 92 ? 2.357 7.938 3.395 1 97.62 92 ASP A CA 1
ATOM 697 C C . ASP A 1 92 ? 3.176 7.113 2.404 1 97.62 92 ASP A C 1
ATOM 699 O O . ASP A 1 92 ? 4.406 7.164 2.416 1 97.62 92 ASP A O 1
ATOM 703 N N . GLU A 1 93 ? 2.453 6.375 1.566 1 98.56 93 GLU A N 1
ATOM 704 C CA . GLU A 1 93 ? 3.174 5.594 0.567 1 98.56 93 GLU A CA 1
ATOM 705 C C . GLU A 1 93 ? 3.863 6.5 -0.451 1 98.56 93 GLU A C 1
ATOM 707 O O . GLU A 1 93 ? 4.984 6.219 -0.88 1 98.56 93 GLU A O 1
ATOM 712 N N . VAL A 1 94 ? 3.189 7.562 -0.85 1 98.81 94 VAL A N 1
ATOM 713 C CA . VAL A 1 94 ? 3.766 8.531 -1.777 1 98.81 94 VAL A CA 1
ATOM 714 C C . VAL A 1 94 ? 5.066 9.086 -1.202 1 98.81 94 VAL A C 1
ATOM 716 O O . VAL A 1 94 ? 6.082 9.148 -1.898 1 98.81 94 VAL A O 1
ATOM 719 N N . LEU A 1 95 ? 5.051 9.438 0.044 1 98.88 95 LEU A N 1
ATOM 720 C CA . LEU A 1 95 ? 6.219 9.984 0.719 1 98.88 95 LEU A CA 1
ATOM 721 C C . LEU A 1 95 ? 7.312 8.93 0.859 1 98.88 95 LEU A C 1
ATOM 723 O O . LEU A 1 95 ? 8.492 9.227 0.644 1 98.88 95 LEU A O 1
ATOM 727 N N . ALA A 1 96 ? 6.918 7.746 1.232 1 98.75 96 ALA A N 1
ATOM 728 C CA . ALA A 1 96 ? 7.914 6.684 1.356 1 98.75 96 ALA A CA 1
ATOM 729 C C . ALA A 1 96 ? 8.688 6.5 0.053 1 98.75 96 ALA A C 1
ATOM 731 O O . ALA A 1 96 ? 9.914 6.434 0.058 1 98.75 96 ALA A O 1
ATOM 732 N N . HIS A 1 97 ? 7.949 6.391 -1.062 1 98.81 97 HIS A N 1
ATOM 733 C CA . HIS A 1 97 ? 8.594 6.266 -2.363 1 98.81 97 HIS A CA 1
ATOM 734 C C . HIS A 1 97 ? 9.445 7.492 -2.678 1 98.81 97 HIS A C 1
ATOM 736 O O . HIS A 1 97 ? 10.508 7.375 -3.291 1 98.81 97 HIS A O 1
ATOM 742 N N . THR A 1 98 ? 8.969 8.664 -2.273 1 98.94 98 THR A N 1
ATOM 743 C CA . THR A 1 98 ? 9.703 9.898 -2.494 1 98.94 98 THR A CA 1
ATOM 744 C C . THR A 1 98 ? 11.039 9.867 -1.761 1 98.94 98 THR A C 1
ATOM 746 O O . THR A 1 98 ? 12.078 10.234 -2.326 1 98.94 98 THR A O 1
ATOM 749 N N . PHE A 1 99 ? 11.062 9.461 -0.508 1 98.88 99 PHE A N 1
ATOM 750 C CA . PHE A 1 99 ? 12.297 9.391 0.261 1 98.88 99 PHE A CA 1
ATOM 751 C C . PHE A 1 99 ? 13.305 8.469 -0.412 1 98.88 99 PHE A C 1
ATOM 753 O O . PHE A 1 99 ? 14.469 8.836 -0.597 1 98.88 99 PHE A O 1
ATOM 760 N N . LEU A 1 100 ? 12.852 7.32 -0.829 1 98.56 100 LEU A N 1
ATOM 761 C CA . LEU A 1 100 ? 13.758 6.328 -1.41 1 98.56 100 LEU A CA 1
ATOM 762 C C . LEU A 1 100 ? 14.234 6.773 -2.787 1 98.56 100 LEU A C 1
ATOM 764 O O . LEU A 1 100 ? 15.414 6.633 -3.115 1 98.56 100 LEU A O 1
ATOM 768 N N . ALA A 1 101 ? 13.352 7.34 -3.57 1 98.69 101 ALA A N 1
ATOM 769 C CA . ALA A 1 101 ? 13.617 7.602 -4.98 1 98.69 101 ALA A CA 1
ATOM 770 C C . ALA A 1 101 ? 14.359 8.922 -5.16 1 98.69 101 ALA A C 1
ATOM 772 O O . ALA A 1 101 ? 15.148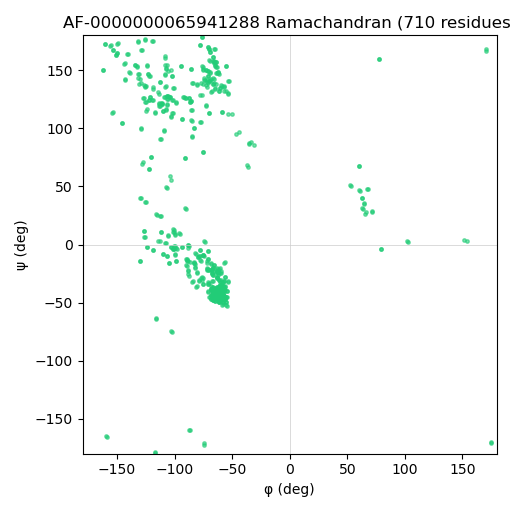 9.078 -6.098 1 98.69 101 ALA A O 1
ATOM 773 N N . LEU A 1 102 ? 14.078 9.883 -4.258 1 98.75 102 LEU A N 1
ATOM 774 C CA . LEU A 1 102 ? 14.469 11.242 -4.621 1 98.75 102 LEU A CA 1
ATOM 775 C C . LEU A 1 102 ? 15.258 11.898 -3.498 1 98.75 102 LEU A C 1
ATOM 777 O O . LEU A 1 102 ? 15.914 12.922 -3.709 1 98.75 102 LEU A O 1
ATOM 781 N N . LEU A 1 103 ? 15.242 11.312 -2.256 1 98.69 103 LEU A N 1
ATOM 782 C CA . LEU A 1 103 ? 15.852 12.031 -1.141 1 98.69 103 LEU A CA 1
ATOM 783 C C . LEU A 1 103 ? 17.016 11.242 -0.552 1 98.69 103 LEU A C 1
ATOM 785 O O . LEU A 1 103 ? 17.672 11.703 0.376 1 98.69 103 LEU A O 1
ATOM 789 N N . LYS A 1 104 ? 17.25 10.07 -1.007 1 98.06 104 LYS A N 1
ATOM 790 C CA . LYS A 1 104 ? 18.375 9.258 -0.544 1 98.06 104 LYS A CA 1
ATOM 791 C C . LYS A 1 104 ? 19.641 9.609 -1.302 1 98.06 104 LYS A C 1
ATOM 793 O O . LYS A 1 104 ? 19.969 8.977 -2.309 1 98.06 104 LYS A O 1
ATOM 798 N N . HIS A 1 105 ? 20.422 10.516 -0.751 1 97.25 105 HIS A N 1
ATOM 799 C CA . HIS A 1 105 ? 21.703 10.969 -1.3 1 97.25 105 HIS A CA 1
ATOM 800 C C . HIS A 1 105 ? 22.781 10.969 -0.234 1 97.25 105 HIS A C 1
ATOM 802 O O . HIS A 1 105 ? 22.531 10.625 0.923 1 97.25 105 HIS A O 1
ATOM 808 N N . GLU A 1 106 ? 23.984 11.258 -0.695 1 96.81 106 GLU A N 1
ATOM 809 C CA . GLU A 1 106 ? 25.109 11.305 0.228 1 96.81 106 GLU A CA 1
ATOM 810 C C . GLU A 1 106 ? 24.938 12.406 1.269 1 96.81 106 GLU A C 1
ATOM 812 O O . GLU A 1 106 ? 25.188 12.188 2.457 1 96.81 106 GLU A O 1
ATOM 817 N N . ARG A 1 107 ? 24.531 13.586 0.812 1 97.44 107 ARG A N 1
ATOM 818 C CA . ARG A 1 107 ? 24.266 14.688 1.728 1 97.44 107 ARG A CA 1
ATOM 819 C C . ARG A 1 107 ? 22.938 14.492 2.441 1 97.44 107 ARG A C 1
ATOM 821 O O . ARG A 1 107 ? 22.031 13.836 1.919 1 97.44 107 ARG A O 1
ATOM 828 N N . PRO A 1 108 ? 22.766 15.031 3.592 1 98.31 108 PRO A N 1
ATOM 829 C CA . PRO A 1 108 ? 21.547 14.812 4.391 1 98.31 108 PRO A CA 1
ATOM 830 C C . PRO A 1 108 ? 20.328 15.547 3.83 1 98.31 108 PRO A C 1
ATOM 832 O O . PRO A 1 108 ? 20.484 16.594 3.193 1 98.31 108 PRO A O 1
ATOM 835 N N . VAL A 1 109 ? 19.172 14.969 4.059 1 98.62 109 VAL A N 1
ATOM 836 C CA . VAL A 1 109 ? 17.906 15.648 3.795 1 98.62 109 VAL A CA 1
ATOM 837 C C . VAL A 1 109 ? 17.578 16.594 4.953 1 98.62 109 VAL A C 1
ATOM 839 O O . VAL A 1 109 ? 17.781 16.25 6.117 1 98.62 109 VAL A O 1
ATOM 842 N N . PHE A 1 110 ? 17.094 17.844 4.625 1 98.75 110 PHE A N 1
ATOM 843 C CA . PHE A 1 110 ? 16.703 18.828 5.621 1 98.75 110 PHE A CA 1
ATOM 844 C C . PHE A 1 110 ? 15.195 18.859 5.805 1 98.75 110 PHE A C 1
ATOM 846 O O . PHE A 1 110 ? 14.445 18.797 4.828 1 98.75 110 PHE A O 1
ATOM 853 N N . PHE A 1 111 ? 14.711 18.891 7.004 1 98.75 111 PHE A N 1
ATOM 854 C CA . PHE A 1 111 ? 13.328 19.188 7.336 1 98.75 111 PHE A CA 1
ATOM 855 C C . PHE A 1 111 ? 13.219 19.828 8.719 1 98.75 111 PHE A C 1
ATOM 857 O O . PHE A 1 111 ? 14.172 19.781 9.5 1 98.75 111 PHE A O 1
ATOM 864 N N . PRO A 1 112 ? 12.117 20.469 9.062 1 98.75 112 PRO A N 1
ATOM 865 C CA . PRO A 1 112 ? 12 21.141 10.359 1 98.75 112 PRO A CA 1
ATOM 866 C C . PRO A 1 112 ? 12.07 20.172 11.539 1 98.75 112 PRO A C 1
ATOM 868 O O . PRO A 1 112 ? 11.703 19 11.406 1 98.75 112 PRO A O 1
ATOM 871 N N . ASP A 1 113 ? 12.531 20.656 12.68 1 98.19 113 ASP A N 1
ATOM 872 C CA . ASP A 1 113 ? 12.648 19.844 13.883 1 98.19 113 ASP A CA 1
ATOM 873 C C . ASP A 1 113 ? 11.273 19.5 14.461 1 98.19 113 ASP A C 1
ATOM 875 O O . ASP A 1 113 ? 11.102 18.484 15.117 1 98.19 113 ASP A O 1
ATOM 879 N N . ILE A 1 114 ? 10.281 20.422 14.328 1 98.25 114 ILE A N 1
ATOM 880 C CA . ILE A 1 114 ? 8.883 20.203 14.688 1 98.25 114 ILE A CA 1
ATOM 881 C C . ILE A 1 114 ? 8.031 20.109 13.422 1 98.25 114 ILE A C 1
ATOM 883 O O . ILE A 1 114 ? 7.699 21.141 12.812 1 98.25 114 ILE A O 1
ATOM 887 N N . THR A 1 115 ? 7.773 18.891 13.078 1 97.81 115 THR A N 1
ATOM 888 C CA . THR A 1 115 ? 7.125 18.641 11.797 1 97.81 115 THR A CA 1
ATOM 889 C C . THR A 1 115 ? 6.461 17.266 11.789 1 97.81 115 THR A C 1
ATOM 891 O O . THR A 1 115 ? 6.137 16.719 12.852 1 97.81 115 THR A O 1
ATOM 894 N N . TYR A 1 116 ? 6.113 16.797 10.594 1 96.06 116 TYR A N 1
ATOM 895 C CA . TYR A 1 116 ? 5.496 15.477 10.469 1 96.06 116 TYR A CA 1
ATOM 896 C C . TYR A 1 116 ? 6.434 14.383 10.977 1 96.06 116 TYR A C 1
ATOM 898 O O . TYR A 1 116 ? 7.559 14.25 10.484 1 96.06 116 TYR A O 1
ATOM 906 N N . SER A 1 117 ? 5.969 13.5 11.781 1 94.25 117 SER A N 1
ATOM 907 C CA . SER A 1 117 ? 6.793 12.586 12.57 1 94.25 117 SER A CA 1
ATOM 908 C C . SER A 1 117 ? 7.277 11.414 11.727 1 94.25 117 SER A C 1
ATOM 910 O O . SER A 1 117 ? 8.172 10.664 12.133 1 94.25 117 SER A O 1
ATOM 912 N N . PHE A 1 118 ? 6.742 11.242 10.508 1 95.81 118 PHE A N 1
ATOM 913 C CA . PHE A 1 118 ? 7.137 10.109 9.68 1 95.81 118 PHE A CA 1
ATOM 914 C C . PHE A 1 118 ? 8.445 10.406 8.953 1 95.81 118 PHE A C 1
ATOM 916 O O . PHE A 1 118 ? 9.109 9.492 8.461 1 95.81 118 PHE A O 1
ATOM 923 N N . TYR A 1 119 ? 8.828 11.633 8.805 1 98.06 119 TYR A N 1
ATOM 924 C CA . TYR A 1 119 ? 10.016 11.961 8.016 1 98.06 119 TYR A CA 1
ATOM 925 C C . TYR A 1 119 ? 11.25 11.266 8.57 1 98.06 119 TYR A C 1
ATOM 927 O O . TYR A 1 119 ? 11.93 10.523 7.859 1 98.06 119 TYR A O 1
ATOM 935 N N . PRO A 1 120 ? 11.508 11.406 9.914 1 97.19 120 PRO A N 1
ATOM 936 C CA . PRO A 1 120 ? 12.68 10.688 10.438 1 97.19 120 PRO A CA 1
ATOM 937 C C . PRO A 1 120 ? 12.5 9.172 10.406 1 97.19 120 PRO A C 1
ATOM 939 O O . PRO A 1 120 ? 13.484 8.438 10.344 1 97.19 120 PRO A O 1
ATOM 942 N N . VAL A 1 121 ? 11.297 8.719 10.438 1 97.38 121 VAL A N 1
ATOM 943 C CA . VAL A 1 121 ? 11.016 7.285 10.375 1 97.38 121 VAL A CA 1
ATOM 944 C C . VAL A 1 121 ? 11.438 6.738 9.008 1 97.38 121 VAL A C 1
ATOM 946 O O . VAL A 1 121 ? 12.078 5.688 8.922 1 97.38 121 VAL A O 1
ATOM 949 N N . TYR A 1 122 ? 11.102 7.473 7.91 1 98.25 122 TYR A N 1
ATOM 950 C CA . TYR A 1 122 ? 11.539 7.086 6.574 1 98.25 122 TYR A CA 1
ATOM 951 C C . TYR A 1 122 ? 13.062 7.09 6.48 1 98.25 122 TYR A C 1
ATOM 953 O O . TYR A 1 122 ? 13.656 6.227 5.824 1 98.25 122 TYR A O 1
ATOM 961 N N . CYS A 1 123 ? 13.695 8.133 7.105 1 98 123 CYS A N 1
ATOM 962 C CA . CYS A 1 123 ? 15.156 8.18 7.121 1 98 123 CYS A CA 1
ATOM 963 C C . CYS A 1 123 ? 15.742 6.93 7.77 1 98 123 CYS A C 1
ATOM 965 O O . CYS A 1 123 ? 16.703 6.359 7.266 1 98 123 CYS A O 1
ATOM 967 N N . GLY A 1 124 ? 15.141 6.527 8.891 1 97 124 GLY A N 1
ATOM 968 C CA . GLY A 1 124 ? 15.578 5.305 9.539 1 97 124 GLY A CA 1
ATOM 969 C C . GLY A 1 124 ? 15.367 4.066 8.695 1 97 124 GLY A C 1
ATOM 970 O O . GLY A 1 124 ? 16.25 3.215 8.594 1 97 124 GLY A O 1
ATOM 971 N N . LEU A 1 125 ? 14.266 3.959 8.031 1 97.62 125 LEU A N 1
ATOM 972 C CA . LEU A 1 125 ? 13.883 2.812 7.211 1 97.62 125 LEU A CA 1
ATOM 973 C C . LEU A 1 125 ? 14.859 2.623 6.051 1 97.62 125 LEU A C 1
ATOM 975 O O . LEU A 1 125 ? 15.227 1.493 5.723 1 97.62 125 LEU A O 1
ATOM 979 N N . TYR A 1 126 ? 15.281 3.744 5.414 1 97.38 126 TYR A N 1
ATOM 980 C CA . TYR A 1 126 ? 16.031 3.658 4.164 1 97.38 126 TYR A CA 1
ATOM 981 C C . TYR A 1 126 ? 17.484 4.023 4.371 1 97.38 126 TYR A C 1
ATOM 983 O O . TYR A 1 126 ? 18.281 4.039 3.422 1 97.38 126 TYR A O 1
ATOM 991 N N . GLY A 1 127 ? 17.906 4.34 5.609 1 96.38 127 GLY A N 1
ATOM 992 C CA . GLY A 1 127 ? 19.281 4.723 5.875 1 96.38 127 GLY A CA 1
ATOM 993 C C . GLY A 1 127 ? 19.656 6.055 5.254 1 96.38 127 GLY A C 1
ATOM 994 O O . GLY A 1 127 ? 20.688 6.164 4.59 1 96.38 127 GLY A O 1
ATOM 995 N N . ILE A 1 128 ? 18.828 7.027 5.445 1 97.81 128 ILE A N 1
ATOM 996 C CA . ILE A 1 128 ? 19.047 8.359 4.898 1 97.81 128 ILE A CA 1
ATOM 997 C C . ILE A 1 128 ? 19.516 9.305 6.004 1 97.81 128 ILE A C 1
ATOM 999 O O . ILE A 1 128 ? 18.891 9.391 7.062 1 97.81 128 ILE A O 1
ATOM 1003 N N . ALA A 1 129 ? 20.641 9.969 5.762 1 97.94 129 ALA A N 1
ATOM 1004 C CA . ALA A 1 129 ? 21.078 11 6.703 1 97.94 129 ALA A CA 1
ATOM 1005 C C . ALA A 1 129 ? 20.141 12.203 6.664 1 97.94 129 ALA A C 1
ATOM 1007 O O . ALA A 1 129 ? 19.641 12.578 5.602 1 97.94 129 ALA A O 1
ATOM 1008 N N . HIS A 1 130 ? 19.891 12.789 7.836 1 98.31 130 HIS A N 1
ATOM 1009 C CA . HIS A 1 130 ? 19 13.945 7.859 1 98.31 130 HIS A CA 1
ATOM 1010 C C . HIS A 1 130 ? 19.453 14.969 8.898 1 98.31 130 HIS A C 1
ATOM 1012 O O . HIS A 1 130 ? 20.234 14.641 9.797 1 98.31 130 HIS A O 1
ATOM 1018 N N . ARG A 1 131 ? 19.062 16.172 8.664 1 98.31 131 ARG A N 1
ATOM 1019 C CA . ARG A 1 131 ? 19.25 17.297 9.586 1 98.31 131 ARG A CA 1
ATOM 1020 C C . ARG A 1 131 ? 17.938 17.984 9.898 1 98.31 131 ARG A C 1
ATOM 1022 O O . ARG A 1 131 ? 17.234 18.422 8.992 1 98.31 131 ARG A O 1
ATOM 1029 N N . ALA A 1 132 ? 17.625 18.031 11.156 1 98.06 132 ALA A N 1
ATOM 1030 C CA . ALA A 1 132 ? 16.438 18.766 11.609 1 98.06 132 ALA A CA 1
ATOM 1031 C C . ALA A 1 132 ? 16.766 20.234 11.852 1 98.06 132 ALA A C 1
ATOM 1033 O O . ALA A 1 132 ? 17.625 20.562 12.672 1 98.06 132 ALA A O 1
ATOM 1034 N N . ILE A 1 133 ? 16.047 21.109 11.164 1 98.5 133 ILE A N 1
ATOM 1035 C CA . ILE A 1 133 ? 16.281 22.547 11.242 1 98.5 133 ILE A CA 1
ATOM 1036 C C . ILE A 1 133 ? 15.289 23.188 12.203 1 98.5 133 ILE A C 1
ATOM 1038 O O . ILE A 1 133 ? 14.078 23.078 12.008 1 98.5 133 ILE A O 1
ATOM 1042 N N . PRO A 1 134 ? 15.758 23.859 13.234 1 98.38 134 PRO A N 1
ATOM 1043 C CA . PRO A 1 134 ? 14.828 24.438 14.211 1 98.38 134 PRO A CA 1
ATOM 1044 C C . PRO A 1 134 ? 13.867 25.453 13.586 1 98.38 134 PRO A C 1
ATOM 1046 O O . PRO A 1 134 ? 14.281 26.266 12.766 1 98.38 134 PRO A O 1
ATOM 1049 N N . LEU A 1 135 ? 12.594 25.344 13.93 1 98.62 135 LEU A N 1
ATOM 1050 C CA . LEU A 1 135 ? 11.672 26.453 13.672 1 98.62 135 LEU A CA 1
ATOM 1051 C C . LEU A 1 135 ? 12.039 27.672 14.5 1 98.62 135 LEU A C 1
ATOM 1053 O O . LEU A 1 135 ? 12.688 27.547 15.539 1 98.62 135 LEU A O 1
ATOM 1057 N N . ASP A 1 136 ? 11.617 28.875 14.016 1 98.25 136 ASP A N 1
ATOM 1058 C CA . ASP A 1 136 ? 11.898 30.078 14.805 1 98.25 136 ASP A CA 1
ATOM 1059 C C . ASP A 1 136 ? 10.984 30.156 16.031 1 98.25 136 ASP A C 1
ATOM 1061 O O . ASP A 1 136 ? 10.273 29.188 16.344 1 98.25 136 ASP A O 1
ATOM 1065 N N . ASP A 1 137 ? 10.992 31.25 16.719 1 96.94 137 ASP A N 1
ATOM 1066 C CA . ASP A 1 137 ? 10.281 31.375 17.984 1 96.94 137 ASP A CA 1
ATOM 1067 C C . ASP A 1 137 ? 8.773 31.438 17.766 1 96.94 137 ASP A C 1
ATOM 1069 O O . ASP A 1 137 ? 7.992 31.156 18.688 1 96.94 137 ASP A O 1
ATOM 1073 N N . ALA A 1 138 ? 8.43 31.797 16.609 1 97.69 138 ALA A N 1
ATOM 1074 C CA . ALA A 1 138 ? 7.004 31.859 16.266 1 97.69 138 ALA A CA 1
ATOM 1075 C C . ALA A 1 138 ? 6.539 30.578 15.594 1 97.69 138 ALA A C 1
ATOM 1077 O O . ALA A 1 138 ? 5.438 30.531 15.0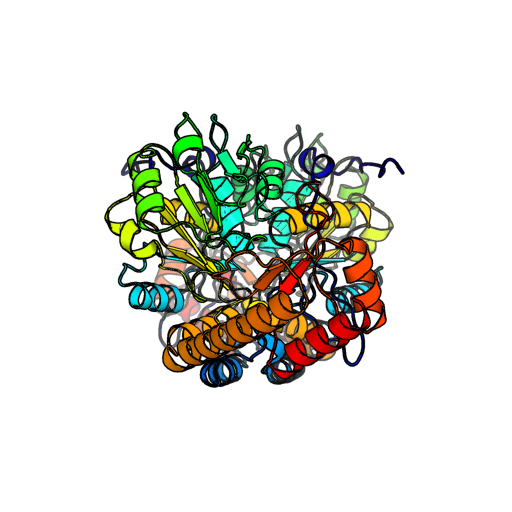39 1 97.69 138 ALA A O 1
ATOM 1078 N N . PHE A 1 139 ? 7.422 29.484 15.578 1 98.44 139 PHE A N 1
ATOM 1079 C CA . PHE A 1 139 ? 7.156 28.188 14.984 1 98.44 139 PHE A CA 1
ATOM 1080 C C . PHE A 1 139 ? 6.984 28.297 13.477 1 98.44 139 PHE A C 1
ATOM 1082 O O . PHE A 1 139 ? 6.152 27.594 12.891 1 98.44 139 PHE A O 1
ATOM 1089 N N . GLU A 1 140 ? 7.738 29.172 12.898 1 98.31 140 GLU A N 1
ATOM 1090 C CA . GLU A 1 140 ? 7.738 29.344 11.453 1 98.31 140 GLU A CA 1
ATOM 1091 C C . GLU A 1 140 ? 9.023 28.797 10.836 1 98.31 140 GLU A C 1
ATOM 1093 O O . GLU A 1 140 ? 10.062 28.766 11.484 1 98.31 140 GLU A O 1
ATOM 1098 N N . ILE A 1 141 ? 8.922 28.375 9.609 1 98.44 141 ILE A N 1
ATOM 1099 C CA . ILE A 1 141 ? 10.086 27.984 8.828 1 98.44 141 ILE A CA 1
ATOM 1100 C C . ILE A 1 141 ? 10.812 29.234 8.32 1 98.44 141 ILE A C 1
ATOM 1102 O O . ILE A 1 141 ? 10.18 30.141 7.777 1 98.44 141 ILE A O 1
ATOM 1106 N N . ARG A 1 142 ? 12.094 29.312 8.555 1 98 142 ARG A N 1
ATOM 1107 C CA . ARG A 1 142 ? 12.945 30.344 7.977 1 98 142 ARG A CA 1
ATOM 1108 C C . ARG A 1 142 ? 13.734 29.781 6.793 1 98 142 ARG A C 1
ATOM 1110 O O . ARG A 1 142 ? 14.641 28.969 6.973 1 98 142 ARG A O 1
ATOM 1117 N N . VAL A 1 143 ? 13.445 30.25 5.645 1 97.94 143 VAL A N 1
ATOM 1118 C CA . VAL A 1 143 ? 14.008 29.75 4.402 1 97.94 143 VAL A CA 1
ATOM 1119 C C . VAL A 1 143 ? 15.531 29.844 4.449 1 97.94 143 VAL A C 1
ATOM 1121 O O . VAL A 1 143 ? 16.234 28.969 3.939 1 97.94 143 VAL A O 1
ATOM 1124 N N . ASP A 1 144 ? 16.125 30.906 5.066 1 97.56 144 ASP A N 1
ATOM 1125 C CA . ASP A 1 144 ? 17.562 31.156 5.117 1 97.56 144 ASP A CA 1
ATOM 1126 C C . ASP A 1 144 ? 18.297 30.016 5.828 1 97.56 144 ASP A C 1
ATOM 1128 O O . ASP A 1 144 ? 19.484 29.812 5.625 1 97.56 144 ASP A O 1
ATOM 1132 N N . ASP A 1 145 ? 17.609 29.25 6.598 1 97.88 145 ASP A N 1
ATOM 1133 C CA . ASP A 1 145 ? 18.219 28.141 7.34 1 97.88 145 ASP A CA 1
ATOM 1134 C C . ASP A 1 145 ? 18.375 26.906 6.461 1 97.88 145 ASP A C 1
ATOM 1136 O O . ASP A 1 145 ? 19 25.922 6.867 1 97.88 145 ASP A O 1
ATOM 1140 N N . TYR A 1 146 ? 17.844 26.922 5.266 1 97.69 146 TYR A N 1
ATOM 1141 C CA . TYR A 1 146 ? 17.828 25.766 4.375 1 97.69 146 TYR A CA 1
ATOM 1142 C C . TYR A 1 146 ? 18.703 26 3.154 1 97.69 146 TYR A C 1
ATOM 1144 O O . TYR A 1 146 ? 18.516 25.359 2.115 1 97.69 146 T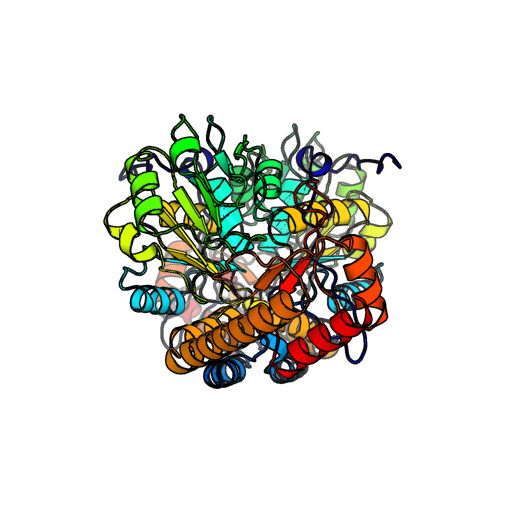YR A O 1
ATOM 1152 N N . LEU A 1 147 ? 19.672 26.859 3.26 1 94.25 147 LEU A N 1
ATOM 1153 C CA . LEU A 1 147 ? 20.422 27.266 2.082 1 94.25 147 LEU A CA 1
ATOM 1154 C C . LEU A 1 147 ? 21.75 26.516 2 1 94.25 147 LEU A C 1
ATOM 1156 O O . LEU A 1 147 ? 22.422 26.547 0.967 1 94.25 147 LEU A O 1
ATOM 1160 N N . ALA A 1 148 ? 22.172 25.766 2.998 1 92.56 148 ALA A N 1
ATOM 1161 C CA . ALA A 1 148 ? 23.391 24.969 2.979 1 92.56 148 ALA A CA 1
ATOM 1162 C C . ALA A 1 148 ? 23.266 23.797 2.016 1 92.56 148 ALA A C 1
ATOM 1164 O O . ALA A 1 148 ? 22.172 23.391 1.648 1 92.56 148 ALA A O 1
ATOM 1165 N N . PRO A 1 149 ? 24.453 23.297 1.583 1 92.25 149 PRO A N 1
ATOM 1166 C CA . PRO A 1 149 ? 24.422 22.094 0.736 1 92.25 149 PRO A CA 1
ATOM 1167 C C . PRO A 1 149 ? 23.703 20.922 1.405 1 92.25 149 PRO A C 1
ATOM 1169 O O . PRO A 1 149 ? 23.875 20.688 2.604 1 92.25 149 PRO A O 1
ATOM 1172 N N . LYS A 1 150 ? 22.844 20.25 0.621 1 94.5 150 LYS A N 1
ATOM 1173 C CA . LYS A 1 150 ? 22.031 19.172 1.17 1 94.5 150 LYS A CA 1
ATOM 1174 C C . LYS A 1 150 ? 21.609 18.188 0.081 1 94.5 150 LYS A C 1
ATOM 1176 O O . LYS A 1 150 ? 21.859 18.422 -1.103 1 94.5 150 LYS A O 1
ATOM 1181 N N . GLY A 1 151 ? 21.016 17.078 0.555 1 95.75 151 GLY A N 1
ATOM 1182 C CA . GLY A 1 151 ? 20.547 16.062 -0.365 1 95.75 151 GLY A CA 1
ATOM 1183 C C . GLY A 1 151 ? 19.109 16.281 -0.805 1 95.75 151 GLY A C 1
ATOM 1184 O O . GLY A 1 151 ? 18.672 15.727 -1.81 1 95.75 151 GLY A O 1
ATOM 1185 N N . GLY A 1 152 ? 18.391 17.078 -0.086 1 98.06 152 GLY A N 1
ATOM 1186 C CA . GLY A 1 152 ? 17 17.406 -0.351 1 98.06 152 GLY A CA 1
ATOM 1187 C C . GLY A 1 152 ? 16.344 18.172 0.785 1 98.06 152 GLY A C 1
ATOM 1188 O O . GLY A 1 152 ? 16.953 18.375 1.837 1 98.06 152 GLY A O 1
ATOM 1189 N N . VAL A 1 153 ? 15.242 18.719 0.551 1 98.69 153 VAL A N 1
ATOM 1190 C CA . VAL A 1 153 ? 14.422 19.406 1.547 1 98.69 153 VAL A CA 1
ATOM 1191 C C . VAL A 1 153 ? 12.992 18.875 1.487 1 98.69 153 VAL A C 1
ATOM 1193 O O . VAL A 1 153 ? 12.461 18.625 0.403 1 98.69 153 VAL A O 1
ATOM 1196 N N . ILE A 1 154 ? 12.422 18.688 2.693 1 98.88 154 ILE A N 1
ATOM 1197 C CA . ILE A 1 154 ? 11 18.359 2.727 1 98.88 154 ILE A CA 1
ATOM 1198 C C . ILE A 1 154 ? 10.344 19.031 3.934 1 98.88 154 ILE A C 1
ATOM 1200 O O . ILE A 1 154 ? 10.938 19.094 5.016 1 98.88 154 ILE A O 1
ATOM 1204 N N . PHE A 1 155 ? 9.141 19.516 3.787 1 98.81 155 PHE A N 1
ATOM 1205 C CA . PHE A 1 155 ? 8.336 19.953 4.922 1 98.81 155 PHE A CA 1
ATOM 1206 C C . PHE A 1 155 ? 6.863 20.047 4.539 1 98.81 155 PHE A C 1
ATOM 1208 O O . PHE A 1 155 ? 6.531 20.266 3.373 1 98.81 155 PHE A O 1
ATOM 1215 N N . PRO A 1 156 ? 6.016 19.828 5.492 1 98.75 156 PRO A N 1
ATOM 1216 C CA . PRO A 1 156 ? 4.598 20.109 5.254 1 98.75 156 PRO A CA 1
ATOM 1217 C C . PRO A 1 156 ? 4.297 21.609 5.18 1 98.75 156 PRO A C 1
ATOM 1219 O O . PRO A 1 156 ? 4.898 22.391 5.91 1 98.75 156 PRO A O 1
ATOM 1222 N N . ASN A 1 157 ? 3.395 21.969 4.371 1 98.81 157 ASN A N 1
ATOM 1223 C CA . ASN A 1 157 ? 2.93 23.344 4.262 1 98.81 157 ASN A CA 1
ATOM 1224 C C . ASN A 1 157 ? 1.438 23.406 3.941 1 98.81 157 ASN A C 1
ATOM 1226 O O . ASN A 1 157 ? 1.039 23.234 2.787 1 98.81 157 ASN A O 1
ATOM 1230 N N . PRO A 1 158 ? 0.647 23.734 4.918 1 98.62 158 PRO A N 1
ATOM 1231 C CA . PRO A 1 158 ? 0.915 24.141 6.297 1 98.62 158 PRO A CA 1
ATOM 1232 C C . PRO A 1 158 ? 1.594 23.047 7.121 1 98.62 158 PRO A C 1
ATOM 1234 O O . PRO A 1 158 ? 1.347 21.859 6.902 1 98.62 158 PRO A O 1
ATOM 1237 N N . ASN A 1 159 ? 2.438 23.547 8.047 1 98.62 159 ASN A N 1
ATOM 1238 C CA . ASN A 1 159 ? 3.227 22.625 8.852 1 98.62 159 ASN A CA 1
ATOM 1239 C C . ASN A 1 159 ? 2.359 21.875 9.859 1 98.62 159 ASN A C 1
ATOM 1241 O O . ASN A 1 159 ? 1.447 22.453 10.453 1 98.62 159 ASN A O 1
ATOM 1245 N N . ALA A 1 160 ? 2.527 20.656 10.094 1 97 160 ALA A N 1
ATOM 1246 C CA . ALA A 1 160 ? 1.962 19.844 11.164 1 97 160 ALA A CA 1
ATOM 1247 C C . ALA A 1 160 ? 3.018 19.5 12.211 1 97 160 ALA A C 1
ATOM 1249 O O . ALA A 1 160 ? 4.051 18.906 11.891 1 97 160 ALA A O 1
ATOM 1250 N N . PRO A 1 161 ? 2.82 19.953 13.352 1 97.75 161 PRO A N 1
ATOM 1251 C CA . PRO A 1 161 ? 1.53 20.156 14.008 1 97.75 161 PRO A CA 1
ATOM 1252 C C . PRO A 1 161 ? 1.21 21.641 14.211 1 97.75 161 PRO A C 1
ATOM 1254 O O . PRO A 1 161 ? 0.217 21.984 14.859 1 97.75 161 PRO A O 1
ATOM 1257 N N . THR A 1 162 ? 1.95 22.578 13.625 1 98.62 162 THR A N 1
ATOM 1258 C CA . THR A 1 162 ? 1.871 23.953 14.07 1 98.62 162 THR A CA 1
ATOM 1259 C C . THR A 1 162 ? 0.765 24.703 13.336 1 98.62 162 THR A C 1
ATOM 1261 O O . THR A 1 162 ? 0.319 25.766 13.781 1 98.62 162 THR A O 1
ATOM 1264 N N . GLY A 1 163 ? 0.43 24.172 12.172 1 98.62 163 GLY A N 1
ATOM 1265 C CA . GLY A 1 163 ? -0.585 24.828 11.359 1 98.62 163 GLY A CA 1
ATOM 1266 C C . GLY A 1 163 ? -0.056 26.016 10.594 1 98.62 163 GLY A C 1
ATOM 1267 O O . GLY A 1 163 ? -0.772 26.609 9.773 1 98.62 163 GLY A O 1
ATOM 1268 N N . ARG A 1 164 ? 1.214 26.391 10.781 1 98.69 164 ARG A N 1
ATOM 1269 C CA . ARG A 1 164 ? 1.824 27.578 10.18 1 98.69 164 ARG A CA 1
ATOM 1270 C C . ARG A 1 164 ? 2.01 27.391 8.68 1 98.69 164 ARG A C 1
ATOM 1272 O O . ARG A 1 164 ? 2.402 26.312 8.227 1 98.69 164 ARG A O 1
ATOM 1279 N N . LEU A 1 165 ? 1.751 28.469 7.973 1 98.56 165 LEU A N 1
ATOM 1280 C CA . LEU A 1 165 ? 1.869 28.469 6.52 1 98.56 165 LEU A CA 1
ATOM 1281 C C . LEU A 1 165 ? 3.1 29.25 6.07 1 98.56 165 LEU A C 1
ATOM 1283 O O . LEU A 1 165 ? 3.352 30.344 6.566 1 98.56 165 LEU A O 1
ATOM 1287 N N . LEU A 1 166 ? 3.924 28.672 5.266 1 98.62 166 LEU A N 1
ATOM 1288 C CA . LEU A 1 166 ? 4.973 29.375 4.551 1 98.62 166 LEU A CA 1
ATOM 1289 C C . LEU A 1 166 ? 4.441 29.953 3.242 1 98.62 166 LEU A C 1
ATOM 1291 O O . LEU A 1 166 ? 3.906 29.234 2.408 1 98.62 166 LEU A O 1
ATOM 1295 N N . ALA A 1 167 ? 4.609 31.266 3.105 1 97.88 167 ALA A N 1
ATOM 1296 C CA . ALA A 1 167 ? 4.074 31.938 1.929 1 97.88 167 ALA A CA 1
ATOM 1297 C C . ALA A 1 167 ? 4.719 31.406 0.651 1 97.88 167 ALA A C 1
ATOM 1299 O O . ALA A 1 167 ? 5.895 31.031 0.651 1 97.88 167 ALA A O 1
ATOM 1300 N N . LEU A 1 168 ? 3.959 31.406 -0.439 1 97.94 168 LEU A N 1
ATOM 1301 C CA . LEU A 1 168 ? 4.41 30.875 -1.721 1 97.94 168 LEU A CA 1
ATOM 1302 C C . LEU A 1 168 ? 5.68 31.578 -2.184 1 97.94 168 LEU A C 1
ATOM 1304 O O . LEU A 1 168 ? 6.551 30.953 -2.803 1 97.94 168 LEU A O 1
ATOM 1308 N N . GLY A 1 169 ? 5.762 32.875 -1.952 1 97.75 169 GLY A N 1
ATOM 1309 C CA . GLY A 1 169 ? 6.969 33.625 -2.305 1 97.75 169 GLY A CA 1
ATOM 1310 C C . GLY A 1 169 ? 8.211 33.094 -1.625 1 97.75 169 GLY A C 1
ATOM 1311 O O . GLY A 1 169 ? 9.289 33.031 -2.229 1 97.75 169 GLY A O 1
ATOM 1312 N N . GLU A 1 170 ? 8.094 32.719 -0.377 1 98.12 170 GLU A N 1
ATOM 1313 C CA . GLU A 1 170 ? 9.211 32.125 0.357 1 98.12 170 GLU A CA 1
ATOM 1314 C C . GLU A 1 170 ? 9.562 30.75 -0.177 1 98.12 170 GLU A C 1
ATOM 1316 O O . GLU A 1 170 ? 10.734 30.375 -0.21 1 98.12 170 GLU A O 1
ATOM 1321 N N . ILE A 1 171 ? 8.594 29.984 -0.592 1 98.38 171 ILE A N 1
ATOM 1322 C CA . ILE A 1 171 ? 8.844 28.688 -1.22 1 98.38 171 ILE A CA 1
ATOM 1323 C C . ILE A 1 171 ? 9.625 28.875 -2.518 1 98.38 171 ILE A C 1
ATOM 1325 O O . ILE A 1 171 ? 10.57 28.141 -2.799 1 98.38 171 ILE A O 1
ATOM 1329 N N . GLU A 1 172 ? 9.227 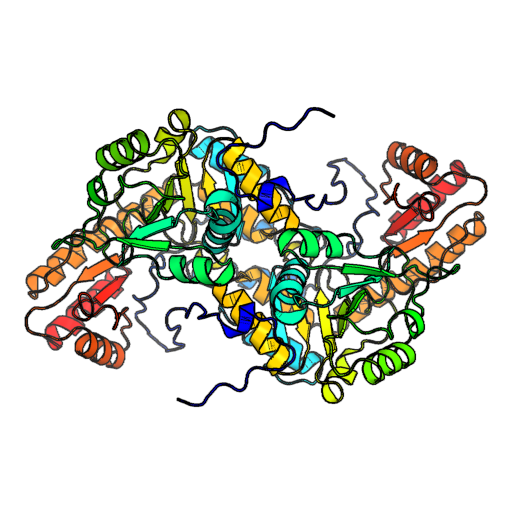29.828 -3.277 1 97.81 172 GLU A N 1
ATOM 1330 C CA . GLU A 1 172 ? 9.938 30.109 -4.523 1 97.81 172 GLU A CA 1
ATOM 1331 C C . GLU A 1 172 ? 11.391 30.5 -4.254 1 97.81 172 GLU A C 1
ATOM 1333 O O . GLU A 1 172 ? 12.289 30.125 -5 1 97.81 172 GLU A O 1
ATOM 1338 N N . ARG A 1 173 ? 11.578 31.344 -3.232 1 97.75 173 ARG A N 1
ATOM 1339 C CA . ARG A 1 173 ? 12.93 31.703 -2.83 1 97.75 173 ARG A CA 1
ATOM 1340 C C . ARG A 1 173 ? 13.742 30.453 -2.473 1 97.75 173 ARG A C 1
ATOM 1342 O O . ARG A 1 173 ? 14.906 30.344 -2.863 1 97.75 173 ARG A O 1
ATOM 1349 N N . LEU A 1 174 ? 13.141 29.578 -1.752 1 98.19 174 LEU A N 1
ATOM 1350 C CA . LEU A 1 174 ? 13.781 28.312 -1.395 1 98.19 174 LEU A CA 1
ATOM 1351 C C . LEU A 1 174 ? 14.164 27.531 -2.643 1 98.19 174 LEU A C 1
ATOM 1353 O O . LEU A 1 174 ? 15.273 27 -2.729 1 98.19 174 LEU A O 1
ATOM 1357 N N . LEU A 1 175 ? 13.25 27.422 -3.594 1 98.25 175 LEU A N 1
ATOM 1358 C CA . LEU A 1 175 ? 13.477 26.688 -4.836 1 98.25 175 LEU A CA 1
ATOM 1359 C C . LEU A 1 175 ? 14.617 27.312 -5.633 1 98.25 175 LEU A C 1
ATOM 1361 O O . LEU A 1 175 ? 15.469 26.609 -6.168 1 98.25 175 LEU A O 1
ATOM 1365 N N . ALA A 1 176 ? 14.633 28.609 -5.703 1 96.88 176 ALA A N 1
ATOM 1366 C CA . ALA A 1 176 ? 15.664 29.312 -6.449 1 96.88 176 ALA A CA 1
ATOM 1367 C C . ALA A 1 176 ? 17.047 29.062 -5.855 1 96.88 176 ALA A C 1
ATOM 1369 O O . ALA A 1 176 ? 18.047 29 -6.582 1 96.88 176 ALA A O 1
ATOM 1370 N N . ALA A 1 177 ? 17.047 28.828 -4.59 1 95.5 177 ALA A N 1
ATOM 1371 C CA . ALA A 1 177 ? 18.312 28.656 -3.881 1 95.5 177 ALA A CA 1
ATOM 1372 C C . ALA A 1 177 ? 18.75 27.188 -3.887 1 95.5 177 ALA A C 1
ATOM 1374 O O . ALA A 1 177 ? 19.891 26.875 -3.549 1 95.5 177 ALA A O 1
ATOM 1375 N N . ASN A 1 178 ? 17.875 26.297 -4.238 1 94.5 178 ASN A N 1
ATOM 1376 C CA . ASN A 1 178 ? 18.141 24.859 -4.168 1 94.5 178 ASN A CA 1
ATOM 1377 C C . ASN A 1 178 ? 17.844 24.172 -5.492 1 94.5 178 ASN A C 1
ATOM 1379 O O . ASN A 1 178 ? 17.047 23.234 -5.539 1 94.5 178 ASN A O 1
ATOM 1383 N N . ARG A 1 179 ? 18.656 24.422 -6.445 1 94.88 179 ARG A N 1
ATOM 1384 C CA . ARG A 1 179 ? 18.359 23.938 -7.785 1 94.88 179 ARG A CA 1
ATOM 1385 C C . ARG A 1 179 ? 18.922 22.531 -7.992 1 94.88 179 ARG A C 1
ATOM 1387 O O . ARG A 1 179 ? 18.516 21.812 -8.906 1 94.88 179 ARG A O 1
ATOM 1394 N N . ASP A 1 180 ? 19.797 22.125 -7.102 1 94.94 180 ASP A N 1
ATOM 1395 C CA . ASP A 1 180 ? 20.5 20.859 -7.328 1 94.94 180 ASP A CA 1
ATOM 1396 C C . ASP A 1 180 ? 19.922 19.75 -6.445 1 94.94 180 ASP A C 1
ATOM 1398 O O . ASP A 1 180 ? 20.406 18.625 -6.488 1 94.94 180 ASP A O 1
ATOM 1402 N N . SER A 1 181 ? 18.969 20.062 -5.633 1 96.56 181 SER A N 1
ATOM 1403 C CA . SER A 1 181 ? 18.375 19.094 -4.73 1 96.56 181 SER A CA 1
ATOM 1404 C C . SER A 1 181 ? 16.844 19.141 -4.801 1 96.56 181 SER A C 1
ATOM 1406 O O . SER A 1 181 ? 16.266 20.219 -4.941 1 96.56 181 SER A O 1
ATOM 1408 N N . VAL A 1 182 ? 16.266 17.984 -4.688 1 98.62 182 VAL A N 1
ATOM 1409 C CA . VAL A 1 182 ? 14.812 17.906 -4.727 1 98.62 182 VAL A CA 1
ATOM 1410 C C . VAL A 1 182 ? 14.227 18.625 -3.514 1 98.62 182 VAL A C 1
ATOM 1412 O O . VAL A 1 182 ? 14.758 18.516 -2.404 1 98.62 182 VAL A O 1
ATOM 1415 N N . VAL A 1 183 ? 13.211 19.438 -3.766 1 98.88 183 VAL A N 1
ATOM 1416 C CA . VAL A 1 183 ? 12.414 20.078 -2.73 1 98.88 183 VAL A CA 1
ATOM 1417 C C . VAL A 1 183 ? 10.992 19.516 -2.74 1 98.88 183 VAL A C 1
ATOM 1419 O O . VAL A 1 183 ? 10.281 19.625 -3.742 1 98.88 183 VAL A O 1
ATOM 1422 N N . VAL A 1 184 ? 10.602 18.922 -1.627 1 98.94 184 VAL A N 1
ATOM 1423 C CA . VAL A 1 184 ? 9.281 18.328 -1.508 1 98.94 184 VAL A CA 1
ATOM 1424 C C . VAL A 1 184 ? 8.398 19.188 -0.61 1 98.94 184 VAL A C 1
ATOM 1426 O O . VAL A 1 184 ? 8.742 19.438 0.548 1 98.94 184 VAL A O 1
ATOM 1429 N N . ILE A 1 185 ? 7.309 19.672 -1.138 1 98.94 185 ILE A N 1
ATOM 1430 C CA . ILE A 1 185 ? 6.293 20.375 -0.353 1 98.94 185 ILE A CA 1
ATOM 1431 C C . ILE A 1 185 ? 5.105 19.453 -0.106 1 98.94 185 ILE A C 1
ATOM 1433 O O . ILE A 1 185 ? 4.355 19.125 -1.031 1 98.94 185 ILE A O 1
ATOM 1437 N N . ASP A 1 186 ? 4.934 19.031 1.121 1 98.88 186 ASP A N 1
ATOM 1438 C CA . ASP A 1 186 ? 3.84 18.172 1.539 1 98.88 186 ASP A CA 1
ATOM 1439 C C . ASP A 1 186 ? 2.586 18.969 1.864 1 98.88 186 ASP A C 1
ATOM 1441 O O . ASP A 1 186 ? 2.48 19.562 2.945 1 98.88 186 ASP A O 1
ATOM 1445 N N . GLU A 1 187 ? 1.611 18.906 1.007 1 98.88 187 GLU A N 1
ATOM 1446 C CA . GLU A 1 187 ? 0.454 19.797 1.088 1 98.88 187 GLU A CA 1
ATOM 1447 C C . GLU A 1 187 ? -0.782 19.047 1.577 1 98.88 187 GLU A C 1
ATOM 1449 O O . GLU A 1 187 ? -1.865 19.188 1.004 1 98.88 187 GLU A O 1
ATOM 1454 N N . ALA A 1 188 ? -0.618 18.297 2.646 1 98.62 188 ALA A N 1
ATOM 1455 C CA . ALA A 1 188 ? -1.726 17.531 3.207 1 98.62 188 ALA A CA 1
ATOM 1456 C C . ALA A 1 188 ? -2.863 18.453 3.648 1 98.62 188 ALA A C 1
ATOM 1458 O O . ALA A 1 188 ? -4.031 18.047 3.639 1 98.62 188 ALA A O 1
ATOM 1459 N N . TYR A 1 189 ? -2.555 19.766 3.961 1 98.69 189 TYR A N 1
ATOM 1460 C CA . TYR A 1 189 ? -3.555 20.609 4.598 1 98.69 189 TYR A CA 1
ATOM 1461 C C . TYR A 1 189 ? -3.75 21.906 3.816 1 98.69 189 TYR A C 1
ATOM 1463 O O . TYR A 1 189 ? -4.445 22.812 4.273 1 98.69 189 TYR A O 1
ATOM 1471 N N . VAL A 1 190 ? -3.236 22 2.637 1 98.69 190 VAL A N 1
ATOM 1472 C CA . VAL A 1 190 ? -3.096 23.266 1.938 1 98.69 190 VAL A CA 1
ATOM 1473 C C . VAL A 1 190 ? -4.477 23.812 1.569 1 98.69 190 VAL A C 1
ATOM 1475 O O . VAL A 1 190 ? -4.66 25.031 1.448 1 98.69 190 VAL A O 1
ATOM 1478 N N . ASP A 1 191 ? -5.449 22.953 1.499 1 98.56 191 ASP A N 1
ATOM 1479 C CA . ASP A 1 191 ? -6.773 23.312 1.004 1 98.56 191 ASP A CA 1
ATOM 1480 C C . ASP A 1 191 ? -7.539 24.141 2.039 1 98.56 191 ASP A C 1
ATOM 1482 O O . ASP A 1 191 ? -8.578 24.734 1.728 1 98.56 191 ASP A O 1
ATOM 1486 N N . PHE A 1 192 ? -7.078 24.25 3.186 1 98.56 192 PHE A N 1
ATOM 1487 C CA . PHE A 1 192 ? -7.82 24.891 4.266 1 98.56 192 PHE A CA 1
ATOM 1488 C C . PHE A 1 192 ? -7.34 26.312 4.48 1 98.56 192 PHE A C 1
ATOM 1490 O O . PHE A 1 192 ? -7.602 26.906 5.527 1 98.56 192 PHE A O 1
ATOM 1497 N N . GLY A 1 193 ? -6.547 26.828 3.535 1 96.56 193 GLY A N 1
ATOM 1498 C CA . GLY A 1 193 ? -6.219 28.234 3.693 1 96.56 193 GLY A CA 1
ATOM 1499 C C . GLY A 1 193 ? -4.902 28.625 3.051 1 96.56 193 GLY A C 1
ATOM 1500 O O . GLY A 1 193 ? -4.48 29.781 3.123 1 96.56 193 GLY A O 1
ATOM 1501 N N . GLY A 1 194 ? -4.246 27.688 2.377 1 96.25 194 GLY A N 1
ATOM 1502 C CA . GLY A 1 194 ? -2.969 27.969 1.743 1 96.25 194 GLY A CA 1
ATOM 1503 C C . GLY A 1 194 ? -3.055 28.016 0.229 1 96.25 194 GLY A C 1
ATOM 1504 O O . GLY A 1 194 ? -4.051 27.594 -0.357 1 96.25 194 GLY A O 1
ATOM 1505 N N . ASP A 1 195 ? -1.979 28.688 -0.346 1 97.5 195 ASP A N 1
ATOM 1506 C CA . ASP A 1 195 ? -1.769 28.609 -1.789 1 97.5 195 ASP A CA 1
ATOM 1507 C C . ASP A 1 195 ? -0.838 27.453 -2.154 1 97.5 195 ASP A C 1
ATOM 1509 O O . ASP A 1 195 ? 0.281 27.375 -1.644 1 97.5 195 ASP A O 1
ATOM 1513 N N . SER A 1 196 ? -1.33 26.641 -3.061 1 98.5 196 SER A N 1
ATOM 1514 C CA . SER A 1 196 ? -0.555 25.469 -3.441 1 98.5 196 SER A CA 1
ATOM 1515 C C . SER A 1 196 ? 0.673 25.859 -4.258 1 98.5 196 SER A C 1
ATOM 1517 O O . SER A 1 196 ? 0.63 26.812 -5.039 1 98.5 196 SER A O 1
ATOM 1519 N N . ALA A 1 197 ? 1.71 25.094 -4.148 1 98.81 197 ALA A N 1
ATOM 1520 C CA . ALA A 1 197 ? 2.947 25.281 -4.902 1 98.81 197 ALA A CA 1
ATOM 1521 C C . ALA A 1 197 ? 2.885 24.547 -6.246 1 98.81 197 ALA A C 1
ATOM 1523 O O . ALA A 1 197 ? 3.809 24.656 -7.055 1 98.81 197 ALA A O 1
ATOM 1524 N N . VAL A 1 198 ? 1.812 23.844 -6.59 1 98.81 198 VAL A N 1
ATOM 1525 C CA . VAL A 1 198 ? 1.71 23.016 -7.793 1 98.81 198 VAL A CA 1
ATOM 1526 C C . VAL A 1 198 ? 1.989 23.875 -9.031 1 98.81 198 VAL A C 1
ATOM 1528 O O . VAL A 1 198 ? 2.709 23.438 -9.938 1 98.81 198 VAL A O 1
ATOM 1531 N N . PRO A 1 199 ? 1.514 25.125 -9.086 1 98.38 199 PRO A N 1
ATOM 1532 C CA . PRO A 1 199 ? 1.781 25.922 -10.281 1 98.38 199 PRO A CA 1
ATOM 1533 C C . PRO A 1 199 ? 3.271 26.188 -10.492 1 98.38 199 PRO A C 1
ATOM 1535 O O . PRO A 1 199 ? 3.697 26.484 -11.617 1 98.38 199 PRO A O 1
ATOM 1538 N N . LEU A 1 200 ? 4.121 26.078 -9.469 1 98.62 200 LEU A N 1
ATOM 1539 C CA . LEU A 1 200 ? 5.555 26.328 -9.555 1 98.62 200 LEU A CA 1
ATOM 1540 C C . LEU A 1 200 ? 6.277 25.156 -10.203 1 98.62 200 LEU A C 1
ATOM 1542 O O . LEU A 1 200 ? 7.438 25.281 -10.609 1 98.62 200 LEU A O 1
ATOM 1546 N N . VAL A 1 201 ? 5.625 24.016 -10.336 1 98.62 201 VAL A N 1
ATOM 1547 C CA . VAL A 1 201 ? 6.234 22.797 -10.875 1 98.62 201 VAL A CA 1
ATOM 1548 C C . VAL A 1 201 ? 6.711 23.047 -12.305 1 98.62 201 VAL A C 1
ATOM 1550 O O . VAL A 1 201 ? 7.746 22.516 -12.719 1 98.62 201 VAL A O 1
ATOM 1553 N N . ALA A 1 202 ? 6.035 23.828 -13.039 1 98 202 ALA A N 1
ATOM 1554 C CA . ALA A 1 202 ? 6.355 24.094 -14.438 1 98 202 ALA A CA 1
ATOM 1555 C C . ALA A 1 202 ? 7.719 24.766 -14.57 1 98 202 ALA A C 1
ATOM 1557 O O . ALA A 1 202 ? 8.43 24.547 -15.562 1 98 202 ALA A O 1
ATOM 1558 N N . ARG A 1 203 ? 8.156 25.516 -13.555 1 97.75 203 ARG A N 1
ATOM 1559 C CA . ARG A 1 203 ? 9.367 26.328 -13.672 1 97.75 203 ARG A CA 1
ATOM 1560 C C . ARG A 1 203 ? 10.492 25.766 -12.812 1 97.75 203 ARG A C 1
ATOM 1562 O O . ARG A 1 203 ? 11.641 26.188 -12.938 1 97.75 203 ARG A O 1
ATOM 1569 N N . HIS A 1 204 ? 10.188 24.828 -12.031 1 98.44 204 HIS A N 1
ATOM 1570 C CA . HIS A 1 204 ? 11.18 24.281 -11.109 1 98.44 204 HIS A CA 1
ATOM 1571 C C . HIS A 1 204 ? 11.25 22.766 -11.211 1 98.44 204 HIS A C 1
ATOM 1573 O O . HIS A 1 204 ? 10.508 22.047 -10.539 1 98.44 204 HIS A O 1
ATOM 1579 N N . PRO A 1 205 ? 12.242 22.234 -11.938 1 98.31 205 PRO A N 1
ATOM 1580 C CA . PRO A 1 205 ? 12.312 20.797 -12.203 1 98.31 205 PRO A CA 1
ATOM 1581 C C . PRO A 1 205 ? 12.555 19.984 -10.938 1 98.31 205 PRO A C 1
ATOM 1583 O O . PRO A 1 205 ? 12.297 18.766 -10.922 1 98.31 205 PRO A O 1
ATOM 1586 N N . GLN A 1 206 ? 13.031 20.641 -9.844 1 98.5 206 GLN A N 1
ATOM 1587 C CA . GLN A 1 206 ? 13.375 19.922 -8.617 1 98.5 206 GLN A CA 1
ATOM 1588 C C . GLN A 1 206 ? 12.203 19.891 -7.645 1 98.5 206 GLN A C 1
ATOM 1590 O O . GLN A 1 206 ? 12.281 19.281 -6.578 1 98.5 206 GLN A O 1
ATOM 1595 N N . LEU A 1 207 ? 11.062 20.516 -7.949 1 98.94 207 LEU A N 1
ATOM 1596 C CA . LEU A 1 207 ? 9.93 20.625 -7.031 1 98.94 207 LEU A CA 1
ATOM 1597 C C . LEU A 1 207 ? 9.008 19.422 -7.16 1 98.94 207 LEU A C 1
ATOM 1599 O O . LEU A 1 207 ? 8.602 19.062 -8.266 1 98.94 207 LEU A O 1
ATOM 1603 N N . LEU A 1 208 ? 8.734 18.766 -6.082 1 98.94 208 LEU A N 1
ATOM 1604 C CA . LEU A 1 208 ? 7.68 17.766 -5.953 1 98.94 208 LEU A CA 1
ATOM 1605 C C . LEU A 1 208 ? 6.656 18.188 -4.902 1 98.94 208 LEU A C 1
ATOM 1607 O O . LEU A 1 208 ? 7.02 18.5 -3.766 1 98.94 208 LEU A O 1
ATOM 1611 N N . VAL A 1 209 ? 5.379 18.25 -5.273 1 98.94 209 VAL A N 1
ATOM 1612 C CA . VAL A 1 209 ? 4.293 18.547 -4.344 1 98.94 209 VAL A CA 1
ATOM 1613 C C . VAL A 1 209 ? 3.496 17.281 -4.047 1 98.94 209 VAL A C 1
ATOM 1615 O O . VAL A 1 209 ? 3.074 16.578 -4.969 1 98.94 209 VAL A O 1
ATOM 1618 N N . THR A 1 210 ? 3.342 16.922 -2.793 1 98.94 210 THR A N 1
ATOM 1619 C CA . THR A 1 210 ? 2.555 15.75 -2.412 1 98.94 210 THR A CA 1
ATOM 1620 C C . THR A 1 210 ? 1.244 16.172 -1.757 1 98.94 210 THR A C 1
ATOM 1622 O O . THR A 1 210 ? 1.191 17.188 -1.059 1 98.94 210 THR A O 1
ATOM 1625 N N . ARG A 1 211 ? 0.207 15.391 -1.982 1 98.69 211 ARG A N 1
ATOM 1626 C CA . ARG A 1 211 ? -1.131 15.664 -1.466 1 98.69 211 ARG A CA 1
ATOM 1627 C C . ARG A 1 211 ? -1.811 14.383 -1.005 1 98.69 211 ARG A C 1
ATOM 1629 O O . ARG A 1 211 ? -1.332 13.281 -1.29 1 98.69 211 ARG A O 1
ATOM 1636 N N . THR A 1 212 ? -2.863 14.516 -0.233 1 98.56 212 THR A N 1
ATOM 1637 C CA . THR A 1 212 ? -3.686 13.406 0.233 1 98.56 212 THR A CA 1
ATOM 1638 C C . THR A 1 212 ? -5.168 13.711 0.036 1 98.56 212 THR A C 1
ATOM 1640 O O . THR A 1 212 ? -5.57 14.875 0.028 1 98.56 212 THR A O 1
ATOM 1643 N N . LEU A 1 213 ? -5.949 12.703 -0.123 1 98.75 213 LEU A N 1
ATOM 1644 C CA . LEU A 1 213 ? -7.395 12.891 -0.177 1 98.75 213 LEU A CA 1
ATOM 1645 C C . LEU A 1 213 ? -8.031 12.57 1.17 1 98.75 213 LEU A C 1
ATOM 1647 O O . LEU A 1 213 ? -9.266 12.555 1.293 1 98.75 213 LEU A O 1
ATOM 1651 N N . SER A 1 214 ? -7.258 12.359 2.15 1 98.31 214 SER A N 1
ATOM 1652 C CA . SER A 1 214 ? -7.727 11.922 3.461 1 98.31 214 SER A CA 1
ATOM 1653 C C . SER A 1 214 ? -8.383 13.062 4.227 1 98.31 214 SER A C 1
ATOM 1655 O O . SER A 1 214 ? -9.211 12.836 5.113 1 98.31 214 SER A O 1
ATOM 1657 N N . LYS A 1 215 ? -7.918 14.312 3.918 1 98.38 215 LYS A N 1
ATOM 1658 C CA . LYS A 1 215 ? -8.305 15.445 4.758 1 98.38 215 LYS A CA 1
ATOM 1659 C C . LYS A 1 215 ? -9.398 16.266 4.09 1 98.38 215 LYS A C 1
ATOM 1661 O O . LYS A 1 215 ? -10.586 15.977 4.238 1 98.38 215 LYS A O 1
ATOM 1666 N N . SER A 1 216 ? -9.031 17.031 3.104 1 98.31 216 SER A N 1
ATOM 1667 C CA . SER A 1 216 ? -9.953 17.969 2.484 1 98.31 216 SER A CA 1
ATOM 1668 C C . SER A 1 216 ? -11.023 17.25 1.676 1 98.31 216 SER A C 1
ATOM 1670 O O . SER A 1 216 ? -12.117 17.781 1.477 1 98.31 216 SER A O 1
ATOM 1672 N N . HIS A 1 217 ? -10.719 16 1.269 1 98.44 217 HIS A N 1
ATOM 1673 C CA . HIS A 1 217 ? -11.664 15.273 0.433 1 98.44 217 HIS A CA 1
ATOM 1674 C C . HIS A 1 217 ? -12.461 14.266 1.257 1 98.44 217 HIS A C 1
ATOM 1676 O O . HIS A 1 217 ? -13.312 13.555 0.719 1 98.44 217 HIS A O 1
ATOM 1682 N N . ALA A 1 218 ? -12.188 14.141 2.512 1 98.5 218 ALA A N 1
ATOM 1683 C CA . ALA A 1 218 ? -12.93 13.297 3.439 1 98.5 218 ALA A CA 1
ATOM 1684 C C . ALA A 1 218 ? -12.844 11.828 3.035 1 98.5 218 ALA A C 1
ATOM 1686 O O . ALA A 1 218 ? -13.836 11.102 3.09 1 98.5 218 ALA A O 1
ATOM 1687 N N . LEU A 1 219 ? -11.656 11.422 2.6 1 98.62 219 LEU A N 1
ATOM 1688 C CA . LEU A 1 219 ? -11.492 10.055 2.119 1 98.62 219 LEU A CA 1
ATOM 1689 C C . LEU A 1 219 ? -10.359 9.352 2.854 1 98.62 219 LEU A C 1
ATOM 1691 O O . LEU A 1 219 ? -9.594 8.602 2.246 1 98.62 219 LEU A O 1
ATOM 1695 N N . ALA A 1 220 ? -10.227 9.656 4.164 1 98.19 220 ALA A N 1
ATOM 1696 C CA . ALA A 1 220 ? -9.211 8.953 4.945 1 98.19 220 ALA A CA 1
ATOM 1697 C C . ALA A 1 220 ? -9.367 7.441 4.828 1 98.19 220 ALA A C 1
ATOM 1699 O O . ALA A 1 220 ? -8.383 6.703 4.797 1 98.19 220 ALA A O 1
ATOM 1700 N N . GLY A 1 221 ? -10.555 6.965 4.672 1 98.12 221 GLY A N 1
ATOM 1701 C CA . GLY A 1 221 ? -10.875 5.543 4.676 1 98.12 221 GLY A CA 1
ATOM 1702 C C . GLY A 1 221 ? -10.539 4.855 3.365 1 98.12 221 GLY A C 1
ATOM 1703 O O . GLY A 1 221 ? -10.57 3.627 3.277 1 98.12 221 GLY A O 1
ATOM 1704 N N . LEU A 1 222 ? -10.188 5.594 2.305 1 98.56 222 LEU A N 1
ATOM 1705 C CA . LEU A 1 222 ? -9.914 5 1.001 1 98.56 222 LEU A CA 1
ATOM 1706 C C . LEU A 1 222 ? -8.414 4.973 0.726 1 98.56 222 LEU A C 1
ATOM 1708 O O . LEU A 1 222 ? -7.953 4.285 -0.189 1 98.56 222 LEU A O 1
ATOM 1712 N N . ARG A 1 223 ? -7.645 5.715 1.462 1 98.25 223 ARG A N 1
ATOM 1713 C CA . ARG A 1 223 ? -6.188 5.699 1.423 1 98.25 223 ARG A CA 1
ATOM 1714 C C . ARG A 1 223 ? -5.672 6.074 0.037 1 98.25 223 ARG A C 1
ATOM 1716 O O . ARG A 1 223 ? -5.02 5.266 -0.626 1 98.25 223 ARG A O 1
ATOM 1723 N N . VAL A 1 224 ? -5.867 7.324 -0.384 1 98.81 224 VAL A N 1
ATOM 1724 C CA . VAL A 1 224 ? -5.355 7.785 -1.671 1 98.81 224 VAL A CA 1
ATOM 1725 C C . VAL A 1 224 ? -4.535 9.055 -1.476 1 98.81 224 VAL A C 1
ATOM 1727 O O . VAL A 1 224 ? -4.965 9.984 -0.783 1 98.81 224 VAL A O 1
ATOM 1730 N N . GLY A 1 225 ? -3.354 9.078 -1.927 1 98.81 225 GLY A N 1
ATOM 1731 C CA . GLY A 1 225 ? -2.502 10.25 -2.055 1 98.81 225 GLY A CA 1
ATOM 1732 C C . GLY A 1 225 ? -1.896 10.398 -3.438 1 98.81 225 GLY A C 1
ATOM 1733 O O . GLY A 1 225 ? -2.008 9.5 -4.27 1 98.81 225 GLY A O 1
ATOM 1734 N N . TYR A 1 226 ? -1.338 11.547 -3.695 1 98.94 226 TYR A N 1
ATOM 1735 C CA . TYR A 1 226 ? -0.715 11.719 -5.004 1 98.94 226 TYR A CA 1
ATOM 1736 C C . TYR A 1 226 ? 0.397 12.758 -4.941 1 98.94 226 TYR A C 1
ATOM 1738 O O . TYR A 1 226 ? 0.567 13.438 -3.926 1 98.94 226 TYR A O 1
ATOM 1746 N N . ALA A 1 227 ? 1.193 12.828 -5.965 1 98.94 227 ALA A N 1
ATOM 1747 C CA . ALA A 1 227 ? 2.264 13.812 -6.141 1 98.94 227 ALA A CA 1
ATOM 1748 C C . ALA A 1 227 ? 2.203 14.445 -7.527 1 98.94 227 ALA A C 1
ATOM 1750 O O . ALA A 1 227 ? 1.729 13.828 -8.484 1 98.94 227 ALA A O 1
ATOM 1751 N N . VAL A 1 228 ? 2.568 15.641 -7.578 1 98.94 228 VAL A N 1
ATOM 1752 C CA . VAL A 1 228 ? 2.707 16.375 -8.828 1 98.94 228 VAL A CA 1
ATOM 1753 C C . VAL A 1 228 ? 4.137 16.906 -8.969 1 98.94 228 VAL A C 1
ATOM 1755 O O . VAL A 1 228 ? 4.66 17.547 -8.055 1 98.94 228 VAL A O 1
ATOM 1758 N N . GLY A 1 229 ? 4.789 16.625 -9.953 1 98.94 229 GLY A N 1
ATOM 1759 C CA . GLY A 1 229 ? 6.137 17.031 -10.32 1 98.94 229 GLY A CA 1
ATOM 1760 C C . GLY A 1 229 ? 6.43 16.875 -11.797 1 98.94 229 GLY A C 1
ATOM 1761 O O . GLY A 1 229 ? 5.578 16.406 -12.555 1 98.94 229 GLY A O 1
ATOM 1762 N N . GLN A 1 230 ? 7.59 17.359 -12.25 1 98.69 230 GLN A N 1
ATOM 1763 C CA . GLN A 1 230 ? 7.965 17.125 -13.641 1 98.69 230 GLN A CA 1
ATOM 1764 C C . GLN A 1 230 ? 8.219 15.633 -13.891 1 98.69 230 GLN A C 1
ATOM 1766 O O . GLN A 1 230 ? 8.5 14.883 -12.953 1 98.69 230 GLN A O 1
ATOM 1771 N N . ALA A 1 231 ? 8.109 15.242 -15.133 1 98.38 231 ALA A N 1
ATOM 1772 C CA . ALA A 1 231 ? 8.039 13.844 -15.562 1 98.38 231 ALA A CA 1
ATOM 1773 C C . ALA A 1 231 ? 9.219 13.047 -15.023 1 98.38 231 ALA A C 1
ATOM 1775 O O . ALA A 1 231 ? 9.055 11.906 -14.586 1 98.38 231 ALA A O 1
ATOM 1776 N N . PRO A 1 232 ? 10.438 13.586 -15 1 98.06 232 PRO A N 1
ATOM 1777 C CA . PRO A 1 232 ? 11.562 12.789 -14.5 1 98.06 232 PRO A CA 1
ATOM 1778 C C . PRO A 1 232 ? 11.406 12.406 -13.031 1 98.06 232 PRO A C 1
ATOM 1780 O O . PRO A 1 232 ? 11.789 11.297 -12.641 1 98.06 232 PRO A O 1
ATOM 1783 N N . LEU A 1 233 ? 10.875 13.328 -12.188 1 98.75 233 LEU A N 1
ATOM 1784 C CA . LEU A 1 233 ? 10.641 13 -10.789 1 98.75 233 LEU A CA 1
ATOM 1785 C C . LEU A 1 233 ? 9.578 11.914 -10.648 1 98.75 233 LEU A C 1
ATOM 1787 O O . LEU A 1 233 ? 9.719 10.992 -9.844 1 98.75 233 LEU A O 1
ATOM 1791 N N . ILE A 1 234 ? 8.523 12.023 -11.477 1 98.75 234 ILE A N 1
ATOM 1792 C CA . ILE A 1 234 ? 7.418 11.078 -11.422 1 98.75 234 ILE A CA 1
ATOM 1793 C C . ILE A 1 234 ? 7.887 9.711 -11.906 1 98.75 234 ILE A C 1
ATOM 1795 O O . ILE A 1 234 ? 7.492 8.68 -11.359 1 98.75 234 ILE A O 1
ATOM 1799 N N . GLU A 1 235 ? 8.695 9.688 -12.875 1 97.94 235 GLU A N 1
ATOM 1800 C CA . GLU A 1 235 ? 9.258 8.43 -13.367 1 97.94 235 GLU A CA 1
ATOM 1801 C C . GLU A 1 235 ? 10.023 7.703 -12.266 1 97.94 235 GLU A C 1
ATOM 1803 O O . GLU A 1 235 ? 9.938 6.477 -12.148 1 97.94 235 GLU A O 1
ATOM 1808 N N . ALA A 1 236 ? 10.781 8.445 -11.477 1 98.44 236 ALA A N 1
ATOM 1809 C CA . ALA A 1 236 ? 11.508 7.848 -10.352 1 98.44 236 ALA A CA 1
ATOM 1810 C C . ALA A 1 236 ? 10.547 7.176 -9.375 1 98.44 236 ALA A C 1
ATOM 1812 O O . ALA A 1 236 ? 10.797 6.062 -8.914 1 98.44 236 ALA A O 1
ATOM 1813 N N . LEU A 1 237 ? 9.445 7.867 -9.086 1 98.69 237 LEU A N 1
ATOM 1814 C CA . LEU A 1 237 ? 8.453 7.309 -8.18 1 98.69 237 LEU A CA 1
ATOM 1815 C C . LEU A 1 237 ? 7.832 6.047 -8.766 1 98.69 237 LEU A C 1
ATOM 1817 O O . LEU A 1 237 ? 7.625 5.062 -8.047 1 98.69 237 LEU A O 1
ATOM 1821 N N . ASN A 1 238 ? 7.539 6.047 -10.031 1 97.81 238 ASN A N 1
ATOM 1822 C CA . ASN A 1 238 ? 6.953 4.887 -10.688 1 97.81 238 ASN A CA 1
ATOM 1823 C C . ASN A 1 238 ? 7.898 3.689 -10.664 1 97.81 238 ASN A C 1
ATOM 1825 O O . ASN A 1 238 ? 7.465 2.553 -10.461 1 97.81 238 ASN A O 1
ATOM 1829 N N . ARG A 1 239 ? 9.156 3.938 -10.898 1 97.25 239 ARG A N 1
ATOM 1830 C CA . ARG A 1 239 ? 10.141 2.857 -10.875 1 97.25 239 ARG A CA 1
ATOM 1831 C C . ARG A 1 239 ? 10.195 2.188 -9.508 1 97.25 239 ARG A C 1
ATOM 1833 O O . ARG A 1 239 ? 10.242 0.96 -9.414 1 97.25 239 ARG A O 1
ATOM 1840 N N . VAL A 1 240 ? 10.156 2.99 -8.461 1 98.31 240 VAL A N 1
ATOM 1841 C CA . VAL A 1 240 ? 10.18 2.443 -7.113 1 98.31 240 VAL A CA 1
ATOM 1842 C C . VAL A 1 240 ? 8.883 1.697 -6.832 1 98.31 240 VAL A C 1
ATOM 1844 O O . VAL A 1 240 ? 8.898 0.57 -6.332 1 98.31 240 VAL A O 1
ATOM 1847 N N . LYS A 1 241 ? 7.742 2.334 -7.164 1 98.12 241 LYS A N 1
ATOM 1848 C CA . LYS A 1 241 ? 6.434 1.716 -6.953 1 98.12 241 LYS A CA 1
ATOM 1849 C C . LYS A 1 241 ? 6.348 0.359 -7.645 1 98.12 241 LYS A C 1
ATOM 1851 O O . LYS A 1 241 ? 5.914 -0.625 -7.039 1 98.12 241 LYS A O 1
ATOM 1856 N N . ASP A 1 242 ? 6.801 0.294 -8.875 1 97.38 242 ASP A N 1
ATOM 1857 C CA . ASP A 1 242 ? 6.688 -0.923 -9.672 1 97.38 242 ASP A CA 1
ATOM 1858 C C . ASP A 1 242 ? 7.742 -1.949 -9.266 1 97.38 242 ASP A C 1
ATOM 1860 O O . ASP A 1 242 ? 7.742 -3.076 -9.766 1 97.38 242 ASP A O 1
ATOM 1864 N N . SER A 1 243 ? 8.617 -1.584 -8.383 1 97.81 243 SER A N 1
ATOM 1865 C CA . SER A 1 243 ? 9.578 -2.506 -7.789 1 97.81 243 SER A CA 1
ATOM 1866 C C . SER A 1 243 ? 9.141 -2.939 -6.395 1 97.81 243 SER A C 1
ATOM 1868 O O . SER A 1 243 ? 9.797 -3.766 -5.762 1 97.81 243 SER A O 1
ATOM 1870 N N . PHE A 1 244 ? 8.086 -2.416 -5.895 1 98.06 244 PHE A N 1
ATOM 1871 C CA . PHE A 1 244 ? 7.555 -2.674 -4.562 1 98.06 244 PHE A CA 1
ATOM 1872 C C . PHE A 1 244 ? 6.191 -3.344 -4.641 1 98.06 244 PHE A C 1
ATOM 1874 O O . PHE A 1 244 ? 6.02 -4.473 -4.172 1 98.06 244 PHE A O 1
ATOM 1881 N N . ASN A 1 245 ? 5.23 -2.674 -5.191 1 97.38 245 ASN A N 1
ATOM 1882 C CA . ASN A 1 245 ? 3.834 -3.041 -5.395 1 97.38 245 ASN A CA 1
ATOM 1883 C C . ASN A 1 245 ? 3.227 -2.301 -6.582 1 97.38 245 ASN A C 1
ATOM 1885 O O . ASN A 1 245 ? 2.9 -1.117 -6.48 1 97.38 245 ASN A O 1
ATOM 1889 N N . SER A 1 246 ? 2.879 -3.029 -7.641 1 93.94 246 SER A N 1
ATOM 1890 C CA . SER A 1 246 ? 2.471 -2.393 -8.891 1 93.94 246 SER A CA 1
ATOM 1891 C C . SER A 1 246 ? 0.998 -1.998 -8.852 1 93.94 246 SER A C 1
ATOM 1893 O O . SER A 1 246 ? 0.535 -1.225 -9.695 1 93.94 246 SER A O 1
ATOM 1895 N N . TYR A 1 247 ? 0.257 -2.518 -7.926 1 94.25 247 TYR A N 1
ATOM 1896 C CA . TYR A 1 247 ? -1.179 -2.279 -7.82 1 94.25 247 TYR A CA 1
ATOM 1897 C C . TYR A 1 247 ? -1.538 -1.691 -6.465 1 94.25 247 TYR A C 1
ATOM 1899 O O . TYR A 1 247 ? -2.34 -2.266 -5.723 1 94.25 247 TYR A O 1
ATOM 1907 N N . PRO A 1 248 ? -1.063 -0.531 -6.238 1 96.31 248 PRO A N 1
ATOM 1908 C CA . PRO A 1 248 ? -1.236 -0.051 -4.867 1 96.31 248 PRO A CA 1
ATOM 1909 C C . PRO A 1 248 ? -2.66 0.42 -4.578 1 96.31 248 PRO A C 1
ATOM 1911 O O . PRO A 1 248 ? -3.094 0.424 -3.424 1 96.31 248 PRO A O 1
ATOM 1914 N N . LEU A 1 249 ? -3.375 0.924 -5.555 1 98.56 249 LEU A N 1
ATOM 1915 C CA . LEU A 1 249 ? -4.738 1.394 -5.336 1 98.56 249 LEU A CA 1
ATOM 1916 C C . LEU A 1 249 ? -5.754 0.366 -5.832 1 98.56 249 LEU A C 1
ATOM 1918 O O . LEU A 1 249 ? -5.727 -0.025 -7 1 98.56 249 LEU A O 1
ATOM 1922 N N . ASP A 1 250 ? -6.629 -0.02 -4.898 1 98.5 250 ASP A N 1
ATOM 1923 C CA . ASP A 1 250 ? -7.664 -0.965 -5.312 1 98.5 250 ASP A CA 1
ATOM 1924 C C . ASP A 1 250 ? -8.75 -0.27 -6.129 1 98.5 250 ASP A C 1
ATOM 1926 O O . ASP A 1 250 ? -8.656 0.928 -6.406 1 98.5 250 ASP A O 1
ATOM 1930 N N . ARG A 1 251 ? -9.719 -1.032 -6.578 1 98.19 251 ARG A N 1
ATOM 1931 C CA . ARG A 1 251 ? -10.75 -0.524 -7.477 1 98.19 251 ARG A CA 1
ATOM 1932 C C . ARG A 1 251 ? -11.578 0.56 -6.801 1 98.19 251 ARG A C 1
ATOM 1934 O O . ARG A 1 251 ? -11.953 1.548 -7.438 1 98.19 251 ARG A O 1
ATOM 1941 N N . PHE A 1 252 ? -11.906 0.426 -5.492 1 98.75 252 PHE A N 1
ATOM 1942 C CA . PHE A 1 252 ? -12.727 1.394 -4.773 1 98.75 252 PHE A CA 1
ATOM 1943 C C . PHE A 1 252 ? -11.969 2.701 -4.574 1 98.75 252 PHE A C 1
ATOM 1945 O O . PHE A 1 252 ? -12.531 3.783 -4.762 1 98.75 252 PHE A O 1
ATOM 1952 N N . ALA A 1 253 ? -10.719 2.58 -4.164 1 98.75 253 ALA A N 1
ATOM 1953 C CA . ALA A 1 253 ? -9.891 3.768 -3.986 1 98.75 253 ALA A CA 1
ATOM 1954 C C . ALA A 1 253 ? -9.844 4.598 -5.266 1 98.75 253 ALA A C 1
ATOM 1956 O O . ALA A 1 253 ? -9.992 5.82 -5.223 1 98.75 253 ALA A O 1
ATOM 1957 N N . GLN A 1 254 ? -9.648 3.951 -6.387 1 98.75 254 GLN A N 1
ATOM 1958 C CA . GLN A 1 254 ? -9.555 4.664 -7.656 1 98.75 254 GLN A CA 1
ATOM 1959 C C . GLN A 1 254 ? -10.891 5.32 -8.016 1 98.75 254 GLN A C 1
ATOM 1961 O O . GLN A 1 254 ? -10.93 6.496 -8.383 1 98.75 254 GLN A O 1
ATOM 1966 N N . ALA A 1 255 ? -11.984 4.586 -7.891 1 98.75 255 ALA A N 1
ATOM 1967 C CA . ALA A 1 255 ? -13.305 5.094 -8.266 1 98.75 255 ALA A CA 1
ATOM 1968 C C . ALA A 1 255 ? -13.727 6.242 -7.348 1 98.75 255 ALA A C 1
ATOM 1970 O O . ALA A 1 255 ? -14.227 7.266 -7.82 1 98.75 255 ALA A O 1
ATOM 1971 N N . GLY A 1 256 ? -13.523 6.023 -6.055 1 98.81 256 GLY A N 1
ATOM 1972 C CA . GLY A 1 256 ? -13.883 7.062 -5.102 1 98.81 256 GLY A CA 1
ATOM 1973 C C . GLY A 1 256 ? -13.055 8.32 -5.254 1 98.81 256 GLY A C 1
ATOM 1974 O O . GLY A 1 256 ? -13.594 9.43 -5.215 1 98.81 256 GLY A O 1
ATOM 1975 N N . ALA A 1 257 ? -11.766 8.172 -5.43 1 98.88 257 ALA A N 1
ATOM 1976 C CA . ALA A 1 257 ? -10.875 9.312 -5.613 1 98.88 257 ALA A CA 1
ATOM 1977 C C . ALA A 1 257 ? -11.242 10.094 -6.871 1 98.88 257 ALA A C 1
ATOM 1979 O O . ALA A 1 257 ? -11.273 11.328 -6.852 1 98.88 257 ALA A O 1
ATOM 1980 N N . LEU A 1 258 ? -11.516 9.344 -7.945 1 98.88 258 LEU A N 1
ATOM 1981 C CA . LEU A 1 258 ? -11.891 9.977 -9.203 1 98.88 258 LEU A CA 1
ATOM 1982 C C . LEU A 1 258 ? -13.125 10.852 -9.023 1 98.88 258 LEU A C 1
ATOM 1984 O O . LEU A 1 258 ? -13.125 12.023 -9.406 1 98.88 258 LEU A O 1
ATOM 1988 N N . ALA A 1 259 ? -14.148 10.281 -8.406 1 98.88 259 ALA A N 1
ATOM 1989 C CA . ALA A 1 259 ? -15.391 11.008 -8.188 1 98.88 259 ALA A CA 1
ATOM 1990 C C . ALA A 1 259 ? -15.172 12.234 -7.309 1 98.88 259 ALA A C 1
ATOM 1992 O O . ALA A 1 259 ? -15.773 13.281 -7.531 1 98.88 259 ALA A O 1
ATOM 1993 N N . SER A 1 260 ? -14.336 12.109 -6.34 1 98.81 260 SER A N 1
ATOM 1994 C CA . SER A 1 260 ? -14.055 13.203 -5.418 1 98.81 260 SER A CA 1
ATOM 1995 C C . SER A 1 260 ? -13.352 14.352 -6.125 1 98.81 260 SER A C 1
ATOM 1997 O O . SER A 1 260 ? -13.719 15.516 -5.949 1 98.81 260 SER A O 1
ATOM 1999 N N . ILE A 1 261 ? -12.305 14.023 -6.918 1 98.81 261 ILE A N 1
ATOM 2000 C CA . ILE A 1 261 ? -11.539 15.023 -7.648 1 98.81 261 ILE A CA 1
ATOM 2001 C C . ILE A 1 261 ? -12.453 15.781 -8.602 1 98.81 261 ILE A C 1
ATOM 2003 O O . ILE A 1 261 ? -12.305 17 -8.781 1 98.81 261 ILE A O 1
ATOM 2007 N N . GLU A 1 262 ? -13.398 15.117 -9.148 1 98.62 262 GLU A N 1
ATOM 2008 C CA . GLU A 1 262 ? -14.266 15.711 -10.156 1 98.62 262 GLU A CA 1
ATOM 2009 C C . GLU A 1 262 ? -15.359 16.562 -9.523 1 98.62 262 GLU A C 1
ATOM 2011 O O . GLU A 1 262 ? -15.906 17.469 -10.164 1 98.62 262 GLU A O 1
ATOM 2016 N N . ASP A 1 263 ? -15.703 16.312 -8.289 1 98.62 263 ASP A N 1
ATOM 2017 C CA . ASP A 1 263 ? -16.75 17.078 -7.621 1 98.62 263 ASP A CA 1
ATOM 2018 C C . ASP A 1 263 ? -16.188 18.281 -6.883 1 98.62 263 ASP A C 1
ATOM 2020 O O . ASP A 1 263 ? -16.25 18.359 -5.656 1 98.62 263 ASP A O 1
ATOM 2024 N N . ARG A 1 264 ? -15.82 19.266 -7.582 1 97.81 264 ARG A N 1
ATOM 2025 C CA . ARG A 1 264 ? -15.148 20.438 -7.051 1 97.81 264 ARG A CA 1
ATOM 2026 C C . ARG A 1 264 ? -16.078 21.234 -6.145 1 97.81 264 ARG A C 1
ATOM 2028 O O . ARG A 1 264 ? -15.641 21.797 -5.137 1 97.81 264 ARG A O 1
ATOM 2035 N N . ALA A 1 265 ? -17.297 21.312 -6.496 1 98.44 265 ALA A N 1
ATOM 2036 C CA . ALA A 1 265 ? -18.266 22.109 -5.734 1 98.44 265 ALA A CA 1
ATOM 2037 C C . ALA A 1 265 ? -18.391 21.578 -4.305 1 98.44 265 ALA A C 1
ATOM 2039 O O . ALA A 1 265 ? -18.375 22.359 -3.35 1 98.44 265 ALA A O 1
ATOM 2040 N N . TYR A 1 266 ? -18.578 20.312 -4.16 1 98.56 266 TYR A N 1
ATOM 2041 C CA . TYR A 1 266 ? -18.703 19.719 -2.828 1 98.56 266 TYR A CA 1
ATOM 2042 C C . TYR A 1 266 ? -17.422 19.922 -2.027 1 98.56 266 TYR A C 1
ATOM 2044 O O . TYR A 1 266 ? -17.469 20.281 -0.854 1 98.56 266 TYR A O 1
ATOM 2052 N N . PHE A 1 267 ? -16.328 19.703 -2.686 1 98 267 PHE A N 1
ATOM 2053 C CA . PHE A 1 267 ? -15 19.891 -2.102 1 98 267 PHE A CA 1
ATOM 2054 C C . PHE A 1 267 ? -14.852 21.297 -1.523 1 98 267 PHE A C 1
ATOM 2056 O O . PHE A 1 267 ? -14.492 21.453 -0.354 1 98 267 PHE A O 1
ATOM 2063 N N . GLU A 1 268 ? -15.125 22.266 -2.283 1 98.19 268 GLU A N 1
ATOM 2064 C CA . GLU A 1 268 ? -15 23.656 -1.859 1 98.19 268 GLU A CA 1
ATOM 2065 C C . GLU A 1 268 ? -15.953 23.969 -0.708 1 98.19 268 GLU A C 1
ATOM 2067 O O . GLU A 1 268 ? -15.594 24.703 0.214 1 98.19 268 GLU A O 1
ATOM 2072 N N . SER A 1 269 ? -17.109 23.391 -0.737 1 98.38 269 SER A N 1
ATOM 2073 C CA . SER A 1 269 ? -18.109 23.656 0.29 1 98.38 269 SER A CA 1
ATOM 2074 C C . SER A 1 269 ? -17.672 23.125 1.649 1 98.38 269 SER A C 1
ATOM 2076 O O . SER A 1 269 ? -17.828 23.797 2.668 1 98.38 269 SER A O 1
ATOM 2078 N N . ILE A 1 270 ? -17.125 21.938 1.686 1 97.81 270 ILE A N 1
ATOM 2079 C CA . ILE A 1 270 ? -16.781 21.359 2.982 1 97.81 270 ILE A CA 1
ATOM 2080 C C . ILE A 1 270 ? -15.516 22.031 3.518 1 97.81 270 ILE A C 1
ATOM 2082 O O . ILE A 1 270 ? -15.359 22.203 4.73 1 97.81 270 ILE A O 1
ATOM 2086 N N . CYS A 1 271 ? -14.602 22.406 2.637 1 98.62 271 CYS A N 1
ATOM 2087 C CA . CYS A 1 271 ? -13.43 23.156 3.08 1 98.62 271 CYS A CA 1
ATOM 2088 C C . CYS A 1 271 ? -13.844 24.484 3.697 1 98.62 271 CYS A C 1
ATOM 2090 O O . CYS A 1 271 ? -13.336 24.875 4.75 1 98.62 271 CYS A O 1
ATOM 2092 N N . ALA A 1 272 ? -14.766 25.156 3.041 1 98.62 272 ALA A N 1
ATOM 2093 C CA . ALA A 1 272 ? -15.242 26.438 3.537 1 98.62 272 ALA A CA 1
ATOM 2094 C C . ALA A 1 272 ? -15.883 26.297 4.918 1 98.62 272 ALA A C 1
ATOM 2096 O O . ALA A 1 272 ? -15.719 27.156 5.777 1 98.62 272 ALA A O 1
ATOM 2097 N N . ARG A 1 273 ? -16.625 25.234 5.137 1 98.62 273 ARG A N 1
ATOM 2098 C CA . ARG A 1 273 ? -17.266 24.984 6.43 1 98.62 273 ARG A CA 1
ATOM 2099 C C . ARG A 1 273 ? -16.219 24.797 7.52 1 98.62 273 ARG A C 1
ATOM 2101 O O . ARG A 1 273 ? -16.344 25.328 8.617 1 98.62 273 ARG A O 1
ATOM 2108 N N . VAL A 1 274 ? -15.203 24.016 7.207 1 98.81 274 VAL A N 1
ATOM 2109 C CA . VAL A 1 274 ? -14.141 23.75 8.172 1 98.81 274 VAL A CA 1
ATOM 2110 C C . VAL A 1 274 ? -13.414 25.047 8.508 1 98.81 274 VAL A C 1
ATOM 2112 O O . VAL A 1 274 ? -13.109 25.312 9.672 1 98.81 274 VAL A O 1
ATOM 2115 N N . ILE A 1 275 ? -13.141 25.875 7.508 1 98.88 275 ILE A N 1
ATOM 2116 C CA . ILE A 1 275 ? -12.445 27.141 7.695 1 98.88 275 ILE A CA 1
ATOM 2117 C C . ILE A 1 275 ? -13.281 28.062 8.578 1 98.88 275 ILE A C 1
ATOM 2119 O O . ILE A 1 275 ? -12.758 28.734 9.469 1 98.88 275 ILE A O 1
ATOM 2123 N N . ALA A 1 276 ? -14.555 28.094 8.344 1 98.81 276 ALA A N 1
ATOM 2124 C CA . ALA A 1 276 ? -15.453 28.922 9.156 1 98.81 276 ALA A CA 1
ATOM 2125 C C . ALA A 1 276 ? -15.461 28.453 10.609 1 98.81 276 ALA A C 1
ATOM 2127 O O . ALA A 1 276 ? -15.398 29.281 11.523 1 98.81 276 ALA A O 1
ATOM 2128 N N . THR A 1 277 ? -15.57 27.156 10.773 1 98.81 277 THR A N 1
ATOM 2129 C CA . THR A 1 277 ? -15.562 26.594 12.117 1 98.81 277 THR A CA 1
ATOM 2130 C C . THR A 1 277 ? -14.234 26.875 12.812 1 98.81 277 THR A C 1
ATOM 2132 O O . THR A 1 277 ? -14.203 27.156 14.016 1 98.81 277 THR A O 1
ATOM 2135 N N . ARG A 1 278 ? -13.117 26.766 12.102 1 98.88 278 ARG A N 1
ATOM 2136 C CA . ARG A 1 278 ? -11.805 27.062 12.656 1 98.88 278 ARG A CA 1
ATOM 2137 C C . ARG A 1 278 ? -11.75 28.5 13.18 1 98.88 278 ARG A C 1
ATOM 2139 O O . ARG A 1 278 ? -11.234 28.75 14.266 1 98.88 278 ARG A O 1
ATOM 2146 N N . THR A 1 279 ? -12.273 29.406 12.375 1 98.75 279 THR A N 1
ATOM 2147 C CA . THR A 1 279 ? -12.273 30.812 12.75 1 98.75 279 THR A CA 1
ATOM 2148 C C . THR A 1 279 ? -13.039 31.031 14.055 1 98.75 279 THR A C 1
ATOM 2150 O O . THR A 1 279 ? -12.555 31.703 14.961 1 98.75 279 THR A O 1
ATOM 2153 N N . ARG A 1 280 ? -14.172 30.406 14.156 1 98.75 280 ARG A N 1
ATOM 2154 C CA . ARG A 1 280 ? -14.992 30.5 15.359 1 98.75 280 ARG A CA 1
ATOM 2155 C C . ARG A 1 280 ? -14.281 29.891 16.562 1 98.75 280 ARG A C 1
ATOM 2157 O O . ARG A 1 280 ? -14.32 30.438 17.656 1 98.75 280 ARG A O 1
ATOM 2164 N N . LEU A 1 281 ? -13.695 28.75 16.328 1 98.88 281 LEU A N 1
ATOM 2165 C CA . LEU A 1 281 ? -12.992 28.047 17.391 1 98.88 281 LEU A CA 1
ATOM 2166 C C . LEU A 1 281 ? -11.828 28.875 17.922 1 98.88 281 LEU A C 1
ATOM 2168 O O . LEU A 1 281 ? -11.625 28.969 19.125 1 98.88 281 LEU A O 1
ATOM 2172 N N . VAL A 1 282 ? -11.047 29.453 17.016 1 98.88 282 VAL A N 1
ATOM 2173 C CA . VAL A 1 282 ? -9.906 30.281 17.391 1 98.88 282 VAL A CA 1
ATOM 2174 C C . VAL A 1 282 ? -10.375 31.453 18.25 1 98.88 282 VAL A C 1
ATOM 2176 O O . VAL A 1 282 ? -9.797 31.734 19.297 1 98.88 282 VAL A O 1
ATOM 2179 N N . ASP A 1 283 ? -11.438 32.094 17.828 1 98.75 283 ASP A N 1
ATOM 2180 C CA . ASP A 1 283 ? -11.992 33.219 18.578 1 98.75 283 ASP A CA 1
ATOM 2181 C C . ASP A 1 283 ? -12.398 32.781 19.984 1 98.75 283 ASP A C 1
ATOM 2183 O O . ASP A 1 283 ? -12.102 33.469 20.969 1 98.75 283 ASP A O 1
ATOM 2187 N N . ALA A 1 284 ? -13.07 31.703 20.047 1 98.75 284 ALA A N 1
ATOM 2188 C CA . ALA A 1 284 ? -13.523 31.188 21.344 1 98.75 284 ALA A CA 1
ATOM 2189 C C . ALA A 1 284 ? -12.344 30.844 22.234 1 98.75 284 ALA A C 1
ATOM 2191 O O . ALA A 1 284 ? -12.352 31.141 23.438 1 98.75 284 ALA A O 1
ATOM 2192 N N . MET A 1 285 ? -11.375 30.188 21.703 1 98.75 285 MET A N 1
ATOM 2193 C CA . MET A 1 285 ? -10.188 29.781 22.453 1 98.75 285 MET A CA 1
ATOM 2194 C C . MET A 1 285 ? -9.438 31 22.969 1 98.75 285 MET A C 1
ATOM 2196 O O . MET A 1 285 ? -9.008 31.016 24.125 1 98.75 285 MET A O 1
ATOM 2200 N N . GLU A 1 286 ? -9.25 31.953 22.125 1 98.62 286 GLU A N 1
ATOM 2201 C CA . GLU A 1 286 ? -8.562 33.188 22.531 1 98.62 286 GLU A CA 1
ATOM 2202 C C . GLU A 1 286 ? -9.328 33.906 23.625 1 98.62 286 GLU A C 1
ATOM 2204 O O . GLU A 1 286 ? -8.727 34.469 24.547 1 98.62 286 GLU A O 1
ATOM 2209 N N . SER A 1 287 ? -10.609 33.844 23.562 1 98.12 287 SER A N 1
ATOM 2210 C CA . SER A 1 287 ? -11.438 34.469 24.594 1 98.12 287 SER A CA 1
ATOM 2211 C C . SER A 1 287 ? -11.266 33.75 25.938 1 98.12 287 SER A C 1
ATOM 2213 O O . SER A 1 287 ? -11.484 34.375 26.984 1 98.12 287 SER A O 1
ATOM 2215 N N . LEU A 1 288 ? -10.883 32.531 25.875 1 98.19 288 LEU A N 1
ATOM 2216 C CA . LEU A 1 288 ? -10.656 31.75 27.094 1 98.19 288 LEU A CA 1
ATOM 2217 C C . LEU A 1 288 ? -9.227 31.906 27.594 1 98.19 288 LEU A C 1
ATOM 2219 O O . LEU A 1 288 ? -8.836 31.297 28.594 1 98.19 288 LEU A O 1
ATOM 2223 N N . GLY A 1 289 ? -8.43 32.688 26.859 1 98.25 289 GLY A N 1
ATOM 2224 C CA . GLY A 1 289 ? -7.086 33 27.312 1 98.25 289 GLY A CA 1
ATOM 2225 C C . GLY A 1 289 ? -6.016 32.188 26.625 1 98.25 289 GLY A C 1
ATOM 2226 O O . GLY A 1 289 ? -4.832 32.281 26.938 1 98.25 289 GLY A O 1
ATOM 2227 N N . PHE A 1 290 ? -6.371 31.328 25.656 1 98.75 290 PHE A N 1
ATOM 2228 C CA . PHE A 1 290 ? -5.391 30.531 24.938 1 98.75 290 PHE A CA 1
ATOM 2229 C C . PHE A 1 290 ? -4.609 31.375 23.938 1 98.75 290 PHE A C 1
ATOM 2231 O O . PHE A 1 290 ? -5.164 32.312 23.344 1 98.75 290 PHE A O 1
ATOM 2238 N N . GLU A 1 291 ? -3.328 31.062 23.844 1 98.56 291 GLU A N 1
ATOM 2239 C CA . GLU A 1 291 ? -2.543 31.469 22.672 1 98.56 291 GLU A CA 1
ATOM 2240 C C . GLU A 1 291 ? -2.689 30.469 21.531 1 98.56 291 GLU A C 1
ATOM 2242 O O . GLU A 1 291 ? -2.336 29.297 21.688 1 98.56 291 GLU A O 1
ATOM 2247 N N . VAL A 1 292 ? -3.254 30.891 20.469 1 98.81 292 VAL A N 1
ATOM 2248 C CA . VAL A 1 292 ? -3.467 30.031 19.312 1 98.81 292 VAL A CA 1
ATOM 2249 C C . VAL A 1 292 ? -2.566 30.469 18.156 1 98.81 292 VAL A C 1
ATOM 2251 O O . VAL A 1 292 ? -2.609 31.625 17.734 1 98.81 292 VAL A O 1
ATOM 2254 N N . LEU A 1 293 ? -1.707 29.578 17.672 1 98.75 293 LEU A N 1
ATOM 2255 C CA . LEU A 1 293 ? -0.889 29.906 16.5 1 98.75 293 LEU A CA 1
ATOM 2256 C C . LEU A 1 293 ? -1.756 30.094 15.266 1 98.75 293 LEU A C 1
ATOM 2258 O O . LEU A 1 293 ? -2.75 29.391 15.086 1 98.75 293 LEU A O 1
ATOM 2262 N N . PRO A 1 294 ? -1.381 31.109 14.375 1 98.56 294 PRO A N 1
ATOM 2263 C CA . PRO A 1 294 ? -2.092 31.188 13.094 1 98.56 294 PRO A CA 1
ATOM 2264 C C . PRO A 1 294 ? -2.08 29.859 12.336 1 98.56 294 PRO A C 1
ATOM 2266 O O . PRO A 1 294 ? -1.032 29.219 12.211 1 98.56 294 PRO A O 1
ATOM 2269 N N . SER A 1 295 ? -3.271 29.453 11.906 1 98.69 295 SER A N 1
ATOM 2270 C CA . SER A 1 295 ? -3.373 28.141 11.258 1 98.69 295 SER A CA 1
ATOM 2271 C C . SER A 1 295 ? -4.02 28.266 9.883 1 98.69 295 SER A C 1
ATOM 2273 O O . SER A 1 295 ? -4.977 29.016 9.703 1 98.69 295 SER A O 1
ATOM 2275 N N . ALA A 1 296 ? -3.443 27.578 8.938 1 98.62 296 ALA A N 1
ATOM 2276 C CA . ALA A 1 296 ? -4.047 27.391 7.617 1 98.62 296 ALA A CA 1
ATOM 2277 C C . ALA A 1 296 ? -4.379 25.922 7.367 1 98.62 296 ALA A C 1
ATOM 2279 O O . ALA A 1 296 ? -4.406 25.484 6.219 1 98.62 296 ALA A O 1
ATOM 2280 N N . ALA A 1 297 ? -4.602 25.125 8.375 1 98.75 297 ALA A N 1
ATOM 2281 C CA . ALA A 1 297 ? -4.91 23.703 8.328 1 98.75 297 ALA A CA 1
ATOM 2282 C C . ALA A 1 297 ? -6.301 23.422 8.898 1 98.75 297 ALA A C 1
ATOM 2284 O O . ALA A 1 297 ? -7.047 24.344 9.211 1 98.75 297 ALA A O 1
ATOM 2285 N N . ASN A 1 298 ? -6.699 22.156 8.938 1 98.88 298 ASN A N 1
ATOM 2286 C CA . ASN A 1 298 ? -7.961 21.797 9.578 1 98.88 298 ASN A CA 1
ATOM 2287 C C . ASN A 1 298 ? -7.762 21.453 11.055 1 98.88 298 ASN A C 1
ATOM 2289 O O . ASN A 1 298 ? -8.422 20.562 11.578 1 98.88 298 ASN A O 1
ATOM 2293 N N . PHE A 1 299 ? -6.809 22.078 11.641 1 98.88 299 PHE A N 1
ATOM 2294 C CA . PHE A 1 299 ? -6.527 21.984 13.07 1 98.88 299 PHE A CA 1
ATOM 2295 C C . PHE A 1 299 ? -5.914 23.281 13.578 1 98.88 299 PHE A C 1
ATOM 2297 O O . PHE A 1 299 ? -5.488 24.125 12.797 1 98.88 299 PHE A O 1
ATOM 2304 N N . ILE A 1 300 ? -5.906 23.422 14.898 1 98.88 300 ILE A N 1
ATOM 2305 C CA . ILE A 1 300 ? -5.203 24.531 15.539 1 98.88 300 ILE A CA 1
ATOM 2306 C C . ILE A 1 300 ? -4.203 24 16.547 1 98.88 300 ILE A C 1
ATOM 2308 O O . ILE A 1 300 ? -4.305 22.844 16.984 1 98.88 300 ILE A O 1
ATOM 2312 N N . PHE A 1 301 ? -3.223 24.75 16.781 1 98.88 301 PHE A N 1
ATOM 2313 C CA . PHE A 1 301 ? -2.191 24.484 17.766 1 98.88 301 PHE A CA 1
ATOM 2314 C C . PHE A 1 301 ? -2.186 25.547 18.859 1 98.88 301 PHE A C 1
ATOM 2316 O O . PHE A 1 301 ? -1.858 26.703 18.594 1 98.88 301 PHE A O 1
ATOM 2323 N N . ALA A 1 302 ? -2.539 25.141 20.109 1 98.81 302 ALA A N 1
ATOM 2324 C CA . ALA A 1 302 ? -2.844 26.156 21.109 1 98.81 302 ALA A CA 1
ATOM 2325 C C . ALA A 1 302 ? -2.26 25.766 22.469 1 98.81 302 ALA A C 1
ATOM 2327 O O . ALA A 1 302 ? -2.139 24.578 22.781 1 98.81 302 ALA A O 1
ATOM 2328 N N . ARG A 1 303 ? -1.877 26.734 23.25 1 98.38 303 ARG A N 1
ATOM 2329 C CA . ARG A 1 303 ? -1.444 26.547 24.625 1 98.38 303 ARG A CA 1
ATOM 2330 C C . ARG A 1 303 ? -2.09 27.578 25.547 1 98.38 303 ARG A C 1
ATOM 2332 O O . ARG A 1 303 ? -2.537 28.641 25.094 1 98.38 303 ARG A O 1
ATOM 2339 N N . HIS A 1 304 ? -2.232 27.297 26.734 1 98 304 HIS A N 1
ATOM 2340 C CA . HIS A 1 304 ? -2.678 28.219 27.781 1 98 304 HIS A CA 1
ATOM 2341 C C . HIS A 1 304 ? -1.524 28.594 28.703 1 98 304 HIS A C 1
ATOM 2343 O O . HIS A 1 304 ? -0.737 27.734 29.109 1 98 304 HIS A O 1
ATOM 2349 N N . PRO A 1 305 ? -1.42 29.828 29.031 1 96.38 305 PRO A N 1
ATOM 2350 C CA . PRO A 1 305 ? -0.296 30.266 29.875 1 96.38 305 PRO A CA 1
ATOM 2351 C C . PRO A 1 305 ? -0.351 29.703 31.281 1 96.38 305 PRO A C 1
ATOM 2353 O O . PRO A 1 305 ? 0.69 29.5 31.922 1 96.38 305 PRO A O 1
ATOM 2356 N N . ALA A 1 306 ? -1.488 29.391 31.75 1 96.88 306 ALA A N 1
ATOM 2357 C CA . ALA A 1 306 ? -1.648 29 33.156 1 96.88 306 ALA A CA 1
ATOM 2358 C C . ALA A 1 306 ? -1.892 27.5 33.281 1 96.88 306 ALA A C 1
ATOM 2360 O O . ALA A 1 306 ? -1.905 26.953 34.375 1 96.88 306 ALA A O 1
ATOM 2361 N N . HIS A 1 307 ? -2.123 26.812 32.219 1 96.56 307 HIS A N 1
ATOM 2362 C CA . HIS A 1 307 ? -2.48 25.391 32.25 1 96.56 307 HIS A CA 1
ATOM 2363 C C . HIS A 1 307 ? -1.555 24.562 31.375 1 96.56 307 HIS A C 1
ATOM 2365 O O . HIS A 1 307 ? -1.296 24.922 30.219 1 96.56 307 HIS A O 1
ATOM 2371 N N . ASP A 1 308 ? -1.154 23.469 31.922 1 95.81 308 ASP A N 1
ATOM 2372 C CA . ASP A 1 308 ? -0.24 22.562 31.234 1 95.81 308 ASP A CA 1
ATOM 2373 C C . ASP A 1 308 ? -0.965 21.766 30.141 1 95.81 308 ASP A C 1
ATOM 2375 O O . ASP A 1 308 ? -2.07 21.266 30.359 1 95.81 308 ASP A O 1
ATOM 2379 N N . GLY A 1 309 ? -0.345 21.609 29 1 97.5 309 GLY A N 1
ATOM 2380 C CA . GLY A 1 309 ? -0.969 20.938 27.859 1 97.5 309 GLY A CA 1
ATOM 2381 C C . GLY A 1 309 ? -1.311 19.484 28.141 1 97.5 309 GLY A C 1
ATOM 2382 O O . GLY A 1 309 ? -2.412 19.031 27.828 1 97.5 309 GLY A O 1
ATOM 2383 N N . GLU A 1 310 ? -0.369 18.75 28.719 1 97.62 310 GLU A N 1
ATOM 2384 C CA . GLU A 1 310 ? -0.585 17.344 29.031 1 97.62 310 GLU A CA 1
ATOM 2385 C C . GLU A 1 310 ? -1.74 17.156 30.016 1 97.62 310 GLU A C 1
ATOM 2387 O O . GLU A 1 310 ? -2.58 16.281 29.828 1 97.62 310 GLU A O 1
ATOM 2392 N N . ALA A 1 311 ? -1.743 17.953 31.031 1 97.69 311 ALA A N 1
ATOM 2393 C CA . ALA A 1 311 ? -2.803 17.906 32.031 1 97.69 311 ALA A CA 1
ATOM 2394 C C . ALA A 1 311 ? -4.16 18.219 31.406 1 97.69 311 ALA A C 1
ATOM 2396 O O . ALA A 1 311 ? -5.16 17.578 31.719 1 97.69 311 ALA A O 1
ATOM 2397 N N . LEU A 1 312 ? -4.195 19.281 30.625 1 97.88 312 LEU A N 1
ATOM 2398 C CA . LEU A 1 312 ? -5.441 19.656 29.969 1 97.88 312 LEU A CA 1
ATOM 2399 C C . LEU A 1 312 ? -5.949 18.516 29.078 1 97.88 312 LEU A C 1
ATOM 2401 O O . LEU A 1 312 ? -7.145 18.219 29.062 1 97.88 312 LEU A O 1
ATOM 2405 N N . ALA A 1 313 ? -5.051 17.891 28.297 1 97.69 313 ALA A N 1
ATOM 2406 C CA . ALA A 1 313 ? -5.43 16.781 27.438 1 97.69 313 ALA A CA 1
ATOM 2407 C C . ALA A 1 313 ? -6.039 15.641 28.25 1 97.69 313 ALA A C 1
ATOM 2409 O O . ALA A 1 313 ? -7.043 15.055 27.844 1 97.69 313 ALA A O 1
ATOM 2410 N N . ALA A 1 314 ? -5.434 15.32 29.359 1 97.31 314 ALA A N 1
ATOM 2411 C CA . ALA A 1 314 ? -5.914 14.242 30.219 1 97.31 314 ALA A CA 1
ATOM 2412 C C . ALA A 1 314 ? -7.305 14.562 30.766 1 97.31 314 ALA A C 1
ATOM 2414 O O . ALA A 1 314 ? -8.172 13.688 30.828 1 97.31 314 ALA A O 1
ATOM 2415 N N . ARG A 1 315 ? -7.508 15.773 31.188 1 97.56 315 ARG A N 1
ATOM 2416 C CA . ARG A 1 315 ? -8.789 16.172 31.75 1 97.56 315 ARG A CA 1
ATOM 2417 C C . ARG A 1 315 ? -9.875 16.188 30.672 1 97.56 315 ARG A C 1
ATOM 2419 O O . ARG A 1 315 ? -11.039 15.898 30.953 1 97.56 315 ARG A O 1
ATOM 2426 N N . LEU A 1 316 ? -9.5 16.641 29.469 1 97.75 316 LEU A N 1
ATOM 2427 C CA . LEU A 1 316 ? -10.438 16.562 28.359 1 97.75 316 LEU A CA 1
ATOM 2428 C C . LEU A 1 316 ? -10.836 15.117 28.078 1 97.75 316 LEU A C 1
ATOM 2430 O O . LEU A 1 316 ? -12.016 14.836 27.812 1 97.75 316 LEU A O 1
ATOM 2434 N N . ARG A 1 317 ? -9.859 14.219 28.094 1 95.56 317 ARG A N 1
ATOM 2435 C CA . ARG A 1 317 ? -10.117 12.797 27.875 1 95.56 317 ARG A CA 1
ATOM 2436 C C . ARG A 1 317 ? -11.117 12.258 28.891 1 95.56 317 ARG A C 1
ATOM 2438 O O . ARG A 1 317 ? -11.977 11.453 28.562 1 95.56 317 ARG A O 1
ATOM 2445 N N . GLU A 1 318 ? -11.023 12.672 30.109 1 95.5 318 GLU A N 1
ATOM 2446 C CA . GLU A 1 318 ? -11.961 12.281 31.156 1 95.5 318 GLU A CA 1
ATOM 2447 C C . GLU A 1 318 ? -13.383 12.695 30.797 1 95.5 318 GLU A C 1
ATOM 2449 O O . GLU A 1 318 ? -14.352 12.109 31.281 1 95.5 318 GLU A O 1
ATOM 2454 N N . ARG A 1 319 ? -13.461 13.688 29.984 1 95.31 319 ARG A N 1
ATOM 2455 C CA . ARG A 1 319 ? -14.766 14.18 29.547 1 95.31 319 ARG A CA 1
ATOM 2456 C C . ARG A 1 319 ? -15.117 13.664 28.156 1 95.31 319 ARG A C 1
ATOM 2458 O O . ARG A 1 319 ? -15.945 14.258 27.469 1 95.31 319 ARG A O 1
ATOM 2465 N N . SER A 1 320 ? -14.375 12.711 27.625 1 95.69 320 SER A N 1
ATOM 2466 C CA . SER A 1 320 ? -14.602 12.023 26.359 1 95.69 320 SER A CA 1
ATOM 2467 C C . SER A 1 320 ? -14.312 12.938 25.172 1 95.69 320 SER A C 1
ATOM 2469 O O . SER A 1 320 ? -15 12.875 24.156 1 95.69 320 SER A O 1
ATOM 2471 N N . ILE A 1 321 ? -13.438 13.844 25.391 1 97.56 321 ILE A N 1
ATOM 2472 C CA . ILE A 1 321 ? -12.898 14.672 24.312 1 97.56 321 ILE A CA 1
ATOM 2473 C C . ILE A 1 321 ? -11.422 14.359 24.109 1 97.56 321 ILE A C 1
ATOM 2475 O O . ILE A 1 321 ? -10.617 14.5 25.047 1 97.56 321 ILE A O 1
ATOM 2479 N N . ILE A 1 322 ? -11.102 13.945 22.922 1 97.06 322 ILE A N 1
ATOM 2480 C CA . ILE A 1 322 ? -9.719 13.555 22.672 1 97.06 322 ILE A CA 1
ATOM 2481 C C . ILE A 1 322 ? -9.062 14.555 21.719 1 97.06 322 ILE A C 1
ATOM 2483 O O . ILE A 1 322 ? -9.578 14.812 20.625 1 97.06 322 ILE A O 1
ATOM 2487 N N . VAL A 1 323 ? -8.023 15.148 22.156 1 97.69 323 VAL A N 1
ATOM 2488 C CA . VAL A 1 323 ? -7.16 16.016 21.359 1 97.69 323 VAL A CA 1
ATOM 2489 C C . VAL A 1 323 ? -5.746 15.438 21.344 1 97.69 323 VAL A C 1
ATOM 2491 O O . VAL A 1 323 ? -5.469 14.422 21.984 1 97.69 323 VAL A O 1
ATOM 2494 N N . ARG A 1 324 ? -4.867 16.016 20.609 1 97.06 324 ARG A N 1
ATOM 2495 C CA . ARG A 1 324 ? -3.52 15.469 20.469 1 97.06 324 ARG A CA 1
ATOM 2496 C C . ARG A 1 324 ? -2.514 16.281 21.281 1 97.06 324 ARG A C 1
ATOM 2498 O O . ARG A 1 324 ? -2.494 17.516 21.188 1 97.06 324 ARG A O 1
ATOM 2505 N N . HIS A 1 325 ? -1.761 15.594 22.109 1 97.25 325 HIS A N 1
ATOM 2506 C CA . HIS A 1 325 ? -0.659 16.188 22.859 1 97.25 325 HIS A CA 1
ATOM 2507 C C . HIS A 1 325 ? 0.67 15.531 22.5 1 97.25 325 HIS A C 1
ATOM 2509 O O . HIS A 1 325 ? 0.734 14.32 22.281 1 97.25 325 HIS A O 1
ATOM 2515 N N . PHE A 1 326 ? 1.681 16.344 22.297 1 95.44 326 PHE A N 1
ATOM 2516 C CA . PHE A 1 326 ? 3.039 15.867 22.062 1 95.44 326 PHE A CA 1
ATOM 2517 C C . PHE A 1 326 ? 3.93 16.172 23.25 1 95.44 326 PHE A C 1
ATOM 2519 O O . PHE A 1 326 ? 4.039 17.312 23.688 1 95.44 326 PHE A O 1
ATOM 2526 N N . LYS A 1 327 ? 4.559 15.141 23.703 1 94.69 327 LYS A N 1
ATOM 2527 C CA . LYS A 1 327 ? 5.438 15.328 24.859 1 94.69 327 LYS A CA 1
ATOM 2528 C C . LYS A 1 327 ? 6.793 15.883 24.438 1 94.69 327 LYS A C 1
ATOM 2530 O O . LYS A 1 327 ? 7.43 16.625 25.188 1 94.69 327 LYS A O 1
ATOM 2535 N N . ASN A 1 328 ? 7.195 15.383 23.266 1 92.69 328 ASN A N 1
ATOM 2536 C CA . ASN A 1 328 ? 8.484 15.789 22.703 1 92.69 328 ASN A CA 1
ATOM 2537 C C . ASN A 1 328 ? 8.32 16.422 21.328 1 92.69 328 ASN A C 1
ATOM 2539 O O . ASN A 1 328 ? 7.445 16.031 20.562 1 92.69 328 ASN A O 1
ATOM 2543 N N . PRO A 1 329 ? 9.195 17.438 21.047 1 95.06 329 PRO A N 1
ATOM 2544 C CA . PRO A 1 329 ? 10.18 18.078 21.922 1 95.06 329 PRO A CA 1
ATOM 2545 C C . PRO A 1 329 ? 9.531 18.938 23 1 95.06 329 PRO A C 1
ATOM 2547 O O . PRO A 1 329 ? 8.352 19.281 22.891 1 95.06 329 PRO A O 1
ATOM 2550 N N . ALA A 1 330 ? 10.281 19.344 23.953 1 95.94 330 ALA A N 1
ATOM 2551 C CA . ALA A 1 330 ? 9.797 20.062 25.125 1 95.94 330 ALA A CA 1
ATOM 2552 C C . ALA A 1 330 ? 9.141 21.375 24.75 1 95.94 330 ALA A C 1
ATOM 2554 O O . ALA A 1 330 ? 8.172 21.797 25.391 1 95.94 330 ALA A O 1
ATOM 2555 N N . ARG A 1 331 ? 9.609 21.906 23.719 1 95.69 331 ARG A N 1
ATOM 2556 C CA . ARG A 1 331 ? 9.18 23.234 23.281 1 95.69 331 ARG A CA 1
ATOM 2557 C C . ARG A 1 331 ? 7.695 23.234 22.906 1 95.69 331 ARG A C 1
ATOM 2559 O O . ARG A 1 331 ? 7.031 24.266 22.984 1 95.69 331 ARG A O 1
ATOM 2566 N N . ILE A 1 332 ? 7.121 22.094 22.562 1 97.56 332 ILE A N 1
ATOM 2567 C CA . ILE A 1 332 ? 5.727 22.078 22.125 1 97.56 332 ILE A CA 1
ATOM 2568 C C . ILE A 1 332 ? 4.883 21.312 23.141 1 97.56 332 ILE A C 1
ATOM 2570 O O . ILE A 1 332 ? 3.668 21.172 22.969 1 97.56 332 ILE A O 1
ATOM 2574 N N . ALA A 1 333 ? 5.402 20.844 24.234 1 97.5 333 ALA A N 1
ATOM 2575 C CA . ALA A 1 333 ? 4.707 20.094 25.266 1 97.5 333 ALA A CA 1
ATOM 2576 C C . ALA A 1 333 ? 3.541 20.891 25.844 1 97.5 333 ALA A C 1
ATOM 2578 O O . ALA A 1 333 ? 2.521 20.328 26.234 1 97.5 333 ALA A O 1
ATOM 2579 N N . PRO A 1 334 ? 3.65 22.266 25.906 1 97.81 334 PRO A N 1
ATOM 2580 C CA . PRO A 1 334 ? 2.525 23.031 26.453 1 97.81 334 PRO A CA 1
ATOM 2581 C C . PRO A 1 334 ? 1.354 23.125 25.469 1 97.81 334 PRO A C 1
ATOM 2583 O O . PRO A 1 334 ? 0.271 23.578 25.844 1 97.81 334 PRO A O 1
ATOM 2586 N N . PHE A 1 335 ? 1.54 22.703 24.25 1 98.62 335 PHE A N 1
ATOM 2587 C CA . PHE A 1 335 ? 0.527 22.906 23.219 1 98.62 335 PHE A CA 1
ATOM 2588 C C . PHE A 1 335 ? -0.378 21.688 23.109 1 98.62 335 PHE A C 1
ATOM 2590 O O . PHE A 1 335 ? 0.016 20.578 23.484 1 98.62 335 PHE A O 1
ATOM 2597 N N . LEU A 1 336 ? -1.578 21.922 22.656 1 98.62 336 LEU A N 1
ATOM 2598 C CA . LEU A 1 336 ? -2.516 20.938 22.141 1 98.62 336 LEU A CA 1
ATOM 2599 C C . LEU A 1 336 ? -2.773 21.141 20.656 1 98.62 336 LEU A C 1
ATOM 2601 O O . LEU A 1 336 ? -2.953 22.281 20.203 1 98.62 336 LEU A O 1
ATOM 2605 N N . ARG A 1 337 ? -2.648 20.094 19.922 1 98.69 337 ARG A N 1
ATOM 2606 C CA . ARG A 1 337 ? -3.178 20.156 18.562 1 98.69 337 ARG A CA 1
ATOM 2607 C C . ARG A 1 337 ? -4.633 19.703 18.531 1 98.69 337 ARG A C 1
ATOM 2609 O O . ARG A 1 337 ? -4.949 18.578 18.922 1 98.69 337 ARG A O 1
ATOM 2616 N N . ILE A 1 338 ? -5.477 20.5 18 1 98.81 338 ILE A N 1
ATOM 2617 C CA . ILE A 1 338 ? -6.918 20.281 18.062 1 98.81 338 ILE A CA 1
ATOM 2618 C C . ILE A 1 338 ? -7.504 20.281 16.641 1 98.81 338 ILE A C 1
ATOM 2620 O O . ILE A 1 338 ? -7.496 21.312 15.969 1 98.81 338 ILE A O 1
ATOM 2624 N N . THR A 1 339 ? -8.023 19.125 16.25 1 98.69 339 THR A N 1
ATOM 2625 C CA . THR A 1 339 ? -8.711 19.016 14.977 1 98.69 339 THR A CA 1
ATOM 2626 C C . THR A 1 339 ? -9.977 19.875 14.961 1 98.69 339 THR A C 1
ATOM 2628 O O . THR A 1 339 ? -10.711 19.922 15.953 1 98.69 339 THR A O 1
ATOM 2631 N N . VAL A 1 340 ? -10.219 20.547 13.867 1 98.81 340 VAL A N 1
ATOM 2632 C CA . VAL A 1 340 ? -11.469 21.281 13.719 1 98.81 340 VAL A CA 1
ATOM 2633 C C . VAL A 1 340 ? -12.602 20.312 13.375 1 98.81 340 VAL A C 1
ATOM 2635 O O . VAL A 1 340 ? -12.664 19.797 12.258 1 98.81 340 VAL A O 1
ATOM 2638 N N . GLY A 1 341 ? -13.469 20.031 14.352 1 98.25 341 GLY A N 1
ATOM 2639 C CA . GLY A 1 341 ? -14.633 19.188 14.141 1 98.25 341 GLY A CA 1
ATOM 2640 C C . GLY A 1 341 ? -15.844 19.953 13.633 1 98.25 341 GLY A C 1
ATOM 2641 O O . GLY A 1 341 ? -15.703 21 13.008 1 98.25 341 GLY A O 1
ATOM 2642 N N . THR A 1 342 ? -16.984 19.422 13.797 1 97.75 342 THR A N 1
ATOM 2643 C CA . THR A 1 342 ? -18.219 20.156 13.547 1 97.75 342 THR A CA 1
ATOM 2644 C C . THR A 1 342 ? -18.375 21.297 14.539 1 97.75 342 THR A C 1
ATOM 2646 O O . THR A 1 342 ? -17.672 21.359 15.547 1 97.75 342 THR A O 1
ATOM 2649 N N . ASP A 1 343 ? -19.359 22.156 14.211 1 98.19 343 ASP A N 1
ATOM 2650 C CA . ASP A 1 343 ? -19.641 23.25 15.148 1 98.19 343 ASP A CA 1
ATOM 2651 C C . ASP A 1 343 ? -20 22.703 16.531 1 98.19 343 ASP A C 1
ATOM 2653 O O . ASP A 1 343 ? -19.531 23.203 17.547 1 98.19 343 ASP A O 1
ATOM 2657 N N . ALA A 1 344 ? -20.781 21.656 16.562 1 98 344 ALA A N 1
ATOM 2658 C CA . ALA A 1 344 ? -21.219 21.078 17.828 1 98 344 ALA A CA 1
ATOM 2659 C C . ALA A 1 344 ? -20.047 20.469 18.594 1 98 344 ALA A C 1
ATOM 2661 O O . ALA A 1 344 ? -19.969 20.594 19.812 1 98 344 ALA A O 1
ATOM 2662 N N . GLN A 1 345 ? -19.172 19.812 17.906 1 98 345 GLN A N 1
ATOM 2663 C CA . GLN A 1 345 ? -18 19.219 18.531 1 98 345 GLN A CA 1
ATOM 2664 C C . GLN A 1 345 ? -17.078 20.281 19.094 1 98 345 GLN A C 1
ATOM 2666 O O . GLN A 1 345 ? -16.547 20.141 20.203 1 98 345 GLN A O 1
ATOM 2671 N N . CYS A 1 346 ? -16.875 21.328 18.359 1 98.5 346 CYS A N 1
ATOM 2672 C CA . CYS A 1 346 ? -16.031 22.438 18.812 1 98.5 346 CYS A CA 1
ATOM 2673 C C . CYS A 1 346 ? -16.672 23.141 20 1 98.5 346 CYS A C 1
ATOM 2675 O O . CYS A 1 346 ? -15.961 23.562 20.922 1 98.5 346 CYS A O 1
ATOM 2677 N N . ASP A 1 347 ? -18 23.266 19.953 1 98.25 347 ASP A N 1
ATOM 2678 C CA . ASP A 1 347 ? -18.703 23.859 21.078 1 98.25 347 ASP A CA 1
ATOM 2679 C C . ASP A 1 347 ? -18.516 23.016 22.344 1 98.25 347 ASP A C 1
ATOM 2681 O O . ASP A 1 347 ? -18.312 23.547 23.438 1 98.25 347 ASP A O 1
ATOM 2685 N N . ALA A 1 348 ? -18.594 21.719 22.188 1 98.12 348 ALA A N 1
ATOM 2686 C CA . ALA A 1 348 ? -18.391 20.812 23.312 1 98.12 348 ALA A CA 1
ATOM 2687 C C . ALA A 1 348 ? -17 20.969 23.891 1 98.12 348 ALA A C 1
ATOM 2689 O O . ALA A 1 348 ? -16.828 20.953 25.109 1 98.12 348 ALA A O 1
ATOM 2690 N N . LEU A 1 349 ? -16.031 21.109 23.047 1 98.62 349 LEU A N 1
ATOM 2691 C CA . LEU A 1 349 ? -14.656 21.344 23.484 1 98.62 349 LEU A CA 1
ATOM 2692 C C . LEU A 1 349 ? -14.555 22.656 24.266 1 98.62 349 LEU A C 1
ATOM 2694 O O . LEU A 1 349 ? -13.977 22.688 25.344 1 98.62 349 LEU A O 1
ATOM 2698 N N . VAL A 1 350 ? -15.102 23.75 23.719 1 98.56 350 VAL A N 1
ATOM 2699 C CA . VAL A 1 350 ? -15.023 25.078 24.312 1 98.56 350 VAL A CA 1
ATOM 2700 C C . VAL A 1 350 ? -15.711 25.062 25.688 1 98.56 350 VAL A C 1
ATOM 2702 O O . VAL A 1 350 ? -15.188 25.609 26.656 1 98.56 350 VAL A O 1
ATOM 2705 N N . ASP A 1 351 ? -16.828 24.422 25.75 1 98.31 351 ASP A N 1
ATOM 2706 C CA . ASP A 1 351 ? -17.547 24.312 27.016 1 98.31 351 ASP A CA 1
ATOM 2707 C C . ASP A 1 351 ? -16.734 23.562 28.062 1 98.31 351 ASP A C 1
ATOM 2709 O O . ASP A 1 351 ? -16.688 23.969 29.219 1 98.31 351 ASP A O 1
ATOM 2713 N N . ALA A 1 352 ? -16.156 22.469 27.656 1 98.31 352 ALA A N 1
ATOM 2714 C CA . ALA A 1 352 ? -15.305 21.703 28.562 1 98.31 352 ALA A CA 1
ATOM 2715 C C . ALA A 1 352 ? -14.133 22.562 29.062 1 98.31 352 ALA A C 1
ATOM 2717 O O . ALA A 1 352 ? -13.789 22.531 30.234 1 98.31 352 ALA A O 1
ATOM 2718 N N . LEU A 1 353 ? -13.555 23.312 28.188 1 98.25 353 LEU A N 1
ATOM 2719 C CA . LEU A 1 353 ? -12.391 24.125 28.531 1 98.25 353 LEU A CA 1
ATOM 2720 C C . LEU A 1 353 ? -12.781 25.281 29.438 1 98.25 353 LEU A C 1
ATOM 2722 O O . LEU A 1 353 ? -12 25.688 30.312 1 98.25 353 LEU A O 1
ATOM 2726 N N . LYS A 1 354 ? -13.977 25.828 29.266 1 97.44 354 LYS A N 1
ATOM 2727 C CA . LYS A 1 354 ? -14.484 26.859 30.156 1 97.44 354 LYS A CA 1
ATOM 2728 C C . LYS A 1 354 ? -14.523 26.344 31.609 1 97.44 354 LYS A C 1
ATOM 2730 O O . LYS A 1 354 ? -14.219 27.094 32.531 1 97.44 354 LYS A O 1
ATOM 2735 N N . ALA A 1 355 ? -14.82 25.125 31.672 1 96.94 355 ALA A N 1
ATOM 2736 C CA . ALA A 1 355 ? -14.922 24.516 33 1 96.94 355 ALA A CA 1
ATOM 2737 C C . ALA A 1 355 ? -13.547 24.203 33.562 1 96.94 355 ALA A C 1
ATOM 2739 O O . ALA A 1 355 ? -13.344 24.234 34.781 1 96.94 355 ALA A O 1
ATOM 2740 N N . LEU A 1 356 ? -12.68 23.922 32.75 1 96.06 356 LEU A N 1
ATOM 2741 C CA . LEU A 1 356 ? -11.359 23.438 33.156 1 96.06 356 LEU A CA 1
ATOM 2742 C C . LEU A 1 356 ? -10.414 24.609 33.406 1 96.06 356 LEU A C 1
ATOM 2744 O O . LEU A 1 356 ? -9.43 24.469 34.125 1 96.06 356 LEU A O 1
ATOM 2748 N N . CYS A 1 357 ? -10.617 25.688 32.781 1 90.44 357 CYS A N 1
ATOM 2749 C CA . CYS A 1 357 ? -9.703 26.828 32.844 1 90.44 357 CYS A CA 1
ATOM 2750 C C . CYS A 1 357 ? -10.359 28.016 33.531 1 90.44 357 CYS A C 1
ATOM 2752 O O . CYS A 1 357 ? -11.57 28.203 33.469 1 90.44 357 CYS A O 1
ATOM 2754 N N . MET B 1 1 ? 20.234 1.138 -27.625 1 24.09 1 MET B N 1
ATOM 2755 C CA . MET B 1 1 ? 19.609 1.062 -26.312 1 24.09 1 MET B CA 1
ATOM 2756 C C . MET B 1 1 ? 19.516 2.443 -25.672 1 24.09 1 MET B C 1
ATOM 2758 O O . MET B 1 1 ? 20.531 3.074 -25.406 1 24.09 1 MET B O 1
ATOM 2762 N N . SER B 1 2 ? 18.609 3.293 -26.094 1 28.95 2 SER B N 1
ATOM 2763 C CA . SER B 1 2 ? 18.656 4.727 -25.812 1 28.95 2 SER B CA 1
ATOM 2764 C C . SER B 1 2 ? 19.016 5 -24.359 1 28.95 2 SER B C 1
ATOM 2766 O O . SER B 1 2 ? 18.422 4.398 -23.453 1 28.95 2 SER B O 1
ATOM 2768 N N . ARG B 1 3 ? 20.156 5.254 -23.953 1 35.22 3 ARG B N 1
ATOM 2769 C CA . ARG B 1 3 ? 20.719 5.566 -22.641 1 35.22 3 ARG B CA 1
ATOM 2770 C C . ARG B 1 3 ? 19.75 6.418 -21.828 1 35.22 3 ARG B C 1
ATOM 2772 O O . ARG B 1 3 ? 19.562 7.602 -22.109 1 35.22 3 ARG B O 1
ATOM 2779 N N . THR B 1 4 ? 18.516 5.973 -21.359 1 45.56 4 THR B N 1
ATOM 2780 C CA . THR B 1 4 ? 17.516 6.727 -20.609 1 45.56 4 THR B CA 1
ATOM 2781 C C . THR B 1 4 ? 18.188 7.711 -19.656 1 45.56 4 THR B C 1
ATOM 2783 O O . THR B 1 4 ? 19.016 7.32 -18.828 1 45.56 4 THR B O 1
ATOM 2786 N N . SER B 1 5 ? 18.516 8.875 -20.047 1 53.62 5 SER B N 1
ATOM 2787 C CA . SER B 1 5 ? 19.078 10.047 -19.391 1 53.62 5 SER B CA 1
ATOM 2788 C C . SER B 1 5 ? 18.641 10.141 -17.938 1 53.62 5 SER B C 1
ATOM 2790 O O . SER B 1 5 ? 17.438 10.234 -17.656 1 53.62 5 SER B O 1
ATOM 2792 N N . THR B 1 6 ? 19.406 9.43 -16.969 1 77.12 6 THR B N 1
ATOM 2793 C CA . THR B 1 6 ? 19.234 9.43 -15.516 1 77.12 6 THR B CA 1
ATOM 2794 C C . THR B 1 6 ? 19.156 10.852 -14.977 1 77.12 6 THR B C 1
ATOM 2796 O O . THR B 1 6 ? 20 11.695 -15.328 1 77.12 6 THR B O 1
ATOM 2799 N N . SER B 1 7 ? 18 11.242 -14.484 1 88.69 7 SER B N 1
ATOM 2800 C CA . SER B 1 7 ? 17.812 12.539 -13.852 1 88.69 7 SER B CA 1
ATOM 2801 C C . SER B 1 7 ? 18.797 12.758 -12.711 1 88.69 7 SER B C 1
ATOM 2803 O O . SER B 1 7 ? 19.078 11.828 -11.953 1 88.69 7 SER B O 1
ATOM 2805 N N . ARG B 1 8 ? 19.422 13.852 -12.672 1 92.06 8 ARG B N 1
ATOM 2806 C CA . ARG B 1 8 ? 20.344 14.203 -11.602 1 92.06 8 ARG B CA 1
ATOM 2807 C C . ARG B 1 8 ? 19.656 14.141 -10.242 1 92.06 8 ARG B C 1
ATOM 2809 O O . ARG B 1 8 ? 20.328 14.133 -9.203 1 92.06 8 ARG B O 1
ATOM 2816 N N . TYR B 1 9 ? 18.312 14.117 -10.258 1 95.44 9 TYR B N 1
ATOM 2817 C CA . TYR B 1 9 ? 17.547 14.18 -9.016 1 95.44 9 TYR B CA 1
ATOM 2818 C C . TYR B 1 9 ? 17.297 12.789 -8.469 1 95.44 9 TYR B C 1
ATOM 2820 O O . TYR B 1 9 ? 16.859 12.633 -7.32 1 95.44 9 TYR B O 1
ATOM 2828 N N . TRP B 1 10 ? 17.547 11.773 -9.242 1 96.88 10 TRP B N 1
ATOM 2829 C CA . TRP B 1 10 ? 17.25 10.406 -8.828 1 96.88 10 TRP B CA 1
ATOM 2830 C C . TRP B 1 10 ? 18.25 9.93 -7.77 1 96.88 10 TRP B C 1
ATOM 2832 O O . TRP B 1 10 ? 19.438 10.242 -7.844 1 96.88 10 TRP B O 1
ATOM 2842 N N . SER B 1 11 ? 17.75 9.188 -6.805 1 96.19 11 SER B N 1
ATOM 2843 C CA . SER B 1 11 ? 18.672 8.43 -5.953 1 96.19 11 SER B CA 1
ATOM 2844 C C . SER B 1 11 ? 19.375 7.332 -6.746 1 96.19 11 SER B C 1
ATOM 2846 O O . SER B 1 11 ? 18.922 6.945 -7.824 1 96.19 11 SER B O 1
ATOM 2848 N N . ALA B 1 12 ? 20.5 6.852 -6.195 1 92.94 12 ALA B N 1
ATOM 2849 C CA . ALA B 1 12 ? 21.266 5.801 -6.852 1 92.94 12 ALA B CA 1
ATOM 2850 C C . ALA B 1 12 ? 20.438 4.539 -7.047 1 92.94 12 ALA B C 1
ATOM 2852 O O . ALA B 1 12 ? 20.594 3.828 -8.047 1 92.94 12 ALA B O 1
ATOM 2853 N N . VAL B 1 13 ? 19.531 4.305 -6.168 1 93 13 VAL B N 1
ATOM 2854 C CA . VAL B 1 13 ? 18.719 3.088 -6.207 1 93 13 VAL B CA 1
ATOM 2855 C C . VAL B 1 13 ? 17.844 3.088 -7.461 1 93 13 VAL B C 1
ATOM 2857 O O . VAL B 1 13 ? 17.688 2.051 -8.109 1 93 13 VAL B O 1
ATOM 2860 N N . VAL B 1 14 ? 17.328 4.219 -7.84 1 94.12 14 VAL B N 1
ATOM 2861 C CA . VAL B 1 14 ? 16.391 4.324 -8.945 1 94.12 14 VAL B CA 1
ATOM 2862 C C . VAL B 1 14 ? 17.062 3.92 -10.25 1 94.12 14 VAL B C 1
ATOM 2864 O O . VAL B 1 14 ? 16.484 3.199 -11.062 1 94.12 14 VAL B O 1
ATOM 2867 N N . GLY B 1 15 ? 18.219 4.348 -10.438 1 90.12 15 GLY B N 1
ATOM 2868 C CA . GLY B 1 15 ? 18.953 4.047 -11.648 1 90.12 15 GLY B CA 1
ATOM 2869 C C . GLY B 1 15 ? 19.234 2.566 -11.828 1 90.12 15 GLY B C 1
ATOM 2870 O O . GLY B 1 15 ? 19.375 2.084 -12.953 1 90.12 15 GLY B O 1
ATOM 2871 N N . ALA B 1 16 ? 19.234 1.878 -10.797 1 89.44 16 ALA B N 1
ATOM 2872 C CA . ALA B 1 16 ? 19.641 0.475 -10.82 1 89.44 16 ALA B CA 1
ATOM 2873 C C . ALA B 1 16 ? 18.438 -0.447 -10.883 1 89.44 16 ALA B C 1
ATOM 2875 O O . ALA B 1 16 ? 18.578 -1.661 -11.047 1 89.44 16 ALA B O 1
ATOM 2876 N N . LEU B 1 17 ? 17.281 0.134 -10.836 1 91.62 17 LEU B N 1
ATOM 2877 C CA . LEU B 1 17 ? 16.078 -0.697 -10.734 1 91.62 17 LEU B CA 1
ATOM 2878 C C . LEU B 1 17 ? 15.633 -1.177 -12.109 1 91.62 17 LEU B C 1
ATOM 2880 O O . LEU B 1 17 ? 15.688 -0.422 -13.078 1 91.62 17 LEU B O 1
ATOM 2884 N N . THR B 1 18 ? 15.219 -2.428 -12.172 1 87.44 18 THR B N 1
ATOM 2885 C CA . THR B 1 18 ? 14.422 -3 -13.25 1 87.44 18 THR B CA 1
ATOM 2886 C C . THR B 1 18 ? 13.023 -3.365 -12.758 1 87.44 18 THR B C 1
ATOM 2888 O O . THR B 1 18 ? 12.797 -4.48 -12.289 1 87.44 18 THR B O 1
ATOM 2891 N N . PRO B 1 19 ? 12.188 -2.426 -12.891 1 86 19 PRO B N 1
ATOM 2892 C CA . PRO B 1 19 ? 10.867 -2.613 -12.281 1 86 19 PRO B CA 1
ATOM 2893 C C . PRO B 1 19 ? 10.086 -3.771 -12.906 1 86 19 PRO B C 1
ATOM 2895 O O . PRO B 1 19 ? 10.367 -4.172 -14.039 1 86 19 PRO B O 1
ATOM 2898 N N . TYR B 1 20 ? 9.156 -4.262 -12.125 1 83.94 20 TYR B N 1
ATOM 2899 C CA . TYR B 1 20 ? 8.227 -5.289 -12.578 1 83.94 20 TYR B CA 1
ATOM 2900 C C . TYR B 1 20 ? 7.297 -4.746 -13.656 1 83.94 20 TYR B C 1
ATOM 2902 O O . TYR B 1 20 ? 6.824 -3.609 -13.555 1 83.94 20 TYR B O 1
ATOM 2910 N N . VAL B 1 21 ? 7.074 -5.527 -14.633 1 78.12 21 VAL B N 1
ATOM 2911 C CA . VAL B 1 21 ? 6.109 -5.188 -15.672 1 78.12 21 VAL B CA 1
ATOM 2912 C C . VAL B 1 21 ? 4.891 -6.102 -15.562 1 78.12 21 VAL B C 1
ATOM 2914 O O . VAL B 1 21 ? 4.984 -7.301 -15.828 1 78.12 21 VAL B O 1
ATOM 2917 N N . PRO B 1 22 ? 3.795 -5.469 -15.25 1 75.12 22 PRO B N 1
ATOM 2918 C CA . PRO B 1 22 ? 2.594 -6.301 -15.172 1 75.12 22 PRO B CA 1
ATOM 2919 C C . PRO B 1 22 ? 2.199 -6.898 -16.516 1 75.12 22 PRO B C 1
ATOM 2921 O O . PRO B 1 22 ? 2.594 -6.383 -17.562 1 75.12 22 PRO B O 1
ATOM 2924 N N . GLY B 1 23 ? 1.507 -8.016 -16.406 1 74.12 23 GLY B N 1
ATOM 2925 C CA . GLY B 1 23 ? 0.969 -8.586 -17.625 1 74.12 23 GLY B CA 1
ATOM 2926 C C . GLY B 1 23 ? 0.097 -7.617 -18.406 1 74.12 23 GLY B C 1
ATOM 2927 O O . GLY B 1 23 ? -0.497 -6.707 -17.828 1 74.12 23 GLY B O 1
ATOM 2928 N N . GLU B 1 24 ? 0.04 -7.84 -19.656 1 74.31 24 GLU B N 1
ATOM 2929 C CA . GLU B 1 24 ? -0.749 -6.961 -20.5 1 74.31 24 GLU B CA 1
ATOM 2930 C C . GLU B 1 24 ? -2.213 -6.938 -20.078 1 74.31 24 GLU B C 1
ATOM 2932 O O . GLU B 1 24 ? -2.764 -7.965 -19.688 1 74.31 24 GLU B O 1
ATOM 2937 N N . GLN B 1 25 ? -2.764 -5.793 -20.062 1 70.06 25 GLN B N 1
ATOM 2938 C CA . GLN B 1 25 ? -4.18 -5.617 -19.766 1 70.06 25 GLN B CA 1
ATOM 2939 C C . GLN B 1 25 ? -4.91 -4.938 -20.922 1 70.06 25 GLN B C 1
ATOM 2941 O O . GLN B 1 25 ? -5.332 -3.787 -20.812 1 70.06 25 GLN B O 1
ATOM 2946 N N . PRO B 1 26 ? -5.117 -5.746 -21.922 1 69 26 PRO B N 1
ATOM 2947 C CA . PRO B 1 26 ? -5.734 -5.141 -23.109 1 69 26 PRO B CA 1
ATOM 2948 C C . PRO B 1 26 ? -7.191 -4.75 -22.875 1 69 26 PRO B C 1
ATOM 2950 O O . PRO B 1 26 ? -7.871 -5.352 -22.047 1 69 26 PRO B O 1
ATOM 2953 N N . LYS B 1 27 ? -7.609 -3.707 -23.531 1 64.94 27 LYS B N 1
ATOM 2954 C CA . LYS B 1 27 ? -8.977 -3.195 -23.469 1 64.94 27 LYS B CA 1
ATOM 2955 C C . LYS B 1 27 ? -9.766 -3.553 -24.719 1 64.94 27 LYS B C 1
ATOM 2957 O O . LYS B 1 27 ? -10.07 -2.686 -25.531 1 64.94 27 LYS B O 1
ATOM 2962 N N . LEU B 1 28 ? -9.867 -4.859 -24.969 1 64.69 28 LEU B N 1
ATOM 2963 C CA . LEU B 1 28 ? -10.594 -5.293 -26.156 1 64.69 28 LEU B CA 1
ATOM 2964 C C . LEU B 1 28 ? -11.953 -5.871 -25.797 1 64.69 28 LEU B C 1
ATOM 2966 O O . LEU B 1 28 ? -12.109 -6.48 -24.734 1 64.69 28 LEU B O 1
ATOM 2970 N N . ALA B 1 29 ? -12.789 -5.637 -26.797 1 61.88 29 ALA B N 1
ATOM 2971 C CA . ALA B 1 29 ? -14.117 -6.234 -26.703 1 61.88 29 ALA B CA 1
ATOM 2972 C C . ALA B 1 29 ? -14.055 -7.746 -26.922 1 61.88 29 ALA B C 1
ATOM 2974 O O . ALA B 1 29 ? -13.266 -8.227 -27.734 1 61.88 29 ALA B O 1
ATOM 2975 N N . ASN B 1 30 ? -14.734 -8.656 -26.141 1 74 30 ASN B N 1
ATOM 2976 C CA . ASN B 1 30 ? -14.883 -10.109 -26.234 1 74 30 ASN B CA 1
ATOM 2977 C C . ASN B 1 30 ? -13.555 -10.82 -26 1 74 30 ASN B C 1
ATOM 2979 O O . ASN B 1 30 ? -13.25 -11.82 -26.656 1 74 30 ASN B O 1
ATOM 2983 N N . LEU B 1 31 ? -12.781 -10.242 -25.312 1 88.38 31 LEU B N 1
ATOM 2984 C CA . LEU B 1 31 ? -11.453 -10.773 -25 1 88.38 31 LEU B CA 1
ATOM 2985 C C . LEU B 1 31 ? -11.555 -11.93 -24.016 1 88.38 31 LEU B C 1
ATOM 2987 O O . LEU B 1 31 ? -12.242 -11.828 -23 1 88.38 31 LEU B O 1
ATOM 2991 N N . VAL B 1 32 ? -11.039 -13.133 -24.516 1 96 32 VAL B N 1
ATOM 2992 C CA . VAL B 1 32 ? -10.805 -14.227 -23.578 1 96 32 VAL B CA 1
ATOM 2993 C C . VAL B 1 32 ? -9.453 -14.039 -22.906 1 96 32 VAL B C 1
ATOM 2995 O O . VAL B 1 32 ? -8.406 -14.328 -23.484 1 96 32 VAL B O 1
ATOM 2998 N N . LYS B 1 33 ? -9.492 -13.539 -21.719 1 95.12 33 LYS B N 1
ATOM 2999 C CA . LYS B 1 33 ? -8.281 -13.195 -20.969 1 95.12 33 LYS B CA 1
ATOM 3000 C C . LYS B 1 33 ? -7.848 -14.344 -20.062 1 95.12 33 LYS B C 1
ATOM 3002 O O . LYS B 1 33 ? -8.484 -14.609 -19.031 1 95.12 33 LYS B O 1
ATOM 3007 N N . LEU B 1 34 ? -6.785 -14.992 -20.422 1 97.94 34 LEU B N 1
ATOM 3008 C CA . LEU B 1 34 ? -6.277 -16.156 -19.688 1 97.94 34 LEU B CA 1
ATOM 3009 C C . LEU B 1 34 ? -4.789 -15.992 -19.391 1 97.94 34 LEU B C 1
ATOM 3011 O O . LEU B 1 34 ? -4.02 -16.938 -19.516 1 97.94 34 LEU B O 1
ATOM 3015 N N . ASN B 1 35 ? -4.379 -14.672 -19 1 95.88 35 ASN B N 1
ATOM 3016 C CA . ASN B 1 35 ? -2.943 -14.445 -18.875 1 95.88 35 ASN B CA 1
ATOM 3017 C C . ASN B 1 35 ? -2.57 -13.93 -17.484 1 95.88 35 ASN B C 1
ATOM 3019 O O . ASN B 1 35 ? -1.39 -13.766 -17.172 1 95.88 35 ASN B O 1
ATOM 3023 N N . THR B 1 36 ? -3.482 -13.672 -16.5 1 93.88 36 THR B N 1
ATOM 3024 C CA . THR B 1 36 ? -3.117 -13 -15.258 1 93.88 36 THR B CA 1
ATOM 3025 C C . THR B 1 36 ? -3.541 -13.82 -14.047 1 93.88 36 THR B C 1
ATOM 3027 O O . THR B 1 36 ? -3.467 -13.352 -12.914 1 93.88 36 THR B O 1
ATOM 3030 N N . ASN B 1 37 ? -4.031 -15.023 -14.242 1 97.31 37 ASN B N 1
ATOM 3031 C CA . ASN B 1 37 ? -4.371 -15.977 -13.18 1 97.31 37 ASN B CA 1
ATOM 3032 C C . ASN B 1 37 ? -5.488 -15.445 -12.289 1 97.31 37 ASN B C 1
ATOM 3034 O O . ASN B 1 37 ? -5.488 -15.688 -11.078 1 97.31 37 ASN B O 1
ATOM 3038 N N . GLU B 1 38 ? -6.402 -14.633 -12.812 1 97.44 38 GLU B N 1
ATOM 3039 C CA . GLU B 1 38 ? -7.586 -14.172 -12.102 1 97.44 38 GLU B CA 1
ATOM 3040 C C . GLU B 1 38 ? -8.633 -15.273 -12 1 97.44 38 GLU B C 1
ATOM 3042 O O . GLU B 1 38 ? -8.672 -16.188 -12.828 1 97.44 38 GLU B O 1
ATOM 3047 N N . ASN B 1 39 ? -9.398 -15.227 -10.961 1 98.38 39 ASN B N 1
ATOM 3048 C CA . ASN B 1 39 ? -10.523 -16.156 -10.836 1 98.38 39 ASN B CA 1
ATOM 3049 C C . ASN B 1 39 ? -11.594 -15.867 -11.883 1 98.38 39 ASN B C 1
ATOM 3051 O O . ASN B 1 39 ? -11.953 -14.719 -12.117 1 98.38 39 ASN B O 1
ATOM 3055 N N . PRO B 1 40 ? -12.047 -16.891 -12.562 1 98 40 PRO B N 1
ATOM 3056 C CA . PRO B 1 40 ? -13.086 -16.641 -13.57 1 98 40 PRO B CA 1
ATOM 3057 C C . PRO B 1 40 ? -14.438 -16.312 -12.945 1 98 40 PRO B C 1
ATOM 3059 O O . PRO B 1 40 ? -15.336 -15.836 -13.641 1 98 40 PRO B O 1
ATOM 3062 N N . TYR B 1 41 ? -14.625 -16.578 -11.703 1 98 41 TYR B N 1
ATOM 3063 C CA . TYR B 1 41 ? -15.875 -16.312 -11 1 98 41 TYR B CA 1
ATOM 3064 C C . TYR B 1 41 ? -15.734 -15.133 -10.055 1 98 41 TYR B C 1
ATOM 3066 O O . TYR B 1 41 ? -14.633 -14.852 -9.562 1 98 41 TYR B O 1
ATOM 3074 N N . GLY B 1 42 ? -16.859 -14.484 -9.773 1 97.81 42 GLY B N 1
ATOM 3075 C CA . GLY B 1 42 ? -16.859 -13.336 -8.883 1 97.81 42 GLY B CA 1
ATOM 3076 C C . GLY B 1 42 ? -16.781 -13.719 -7.414 1 97.81 42 GLY B C 1
ATOM 3077 O O . GLY B 1 42 ? -16.797 -14.906 -7.074 1 97.81 42 GLY B O 1
ATOM 3078 N N . PRO B 1 43 ? -16.609 -12.688 -6.582 1 98.25 43 PRO B N 1
ATOM 3079 C CA . PRO B 1 43 ? -16.516 -12.969 -5.148 1 98.25 43 PRO B CA 1
ATOM 3080 C C . PRO B 1 43 ? -17.859 -13.398 -4.551 1 98.25 43 PRO B C 1
ATOM 3082 O O . PRO B 1 43 ? -18.891 -13.289 -5.207 1 98.25 43 PRO B O 1
ATOM 3085 N N . SER B 1 44 ? -17.797 -13.86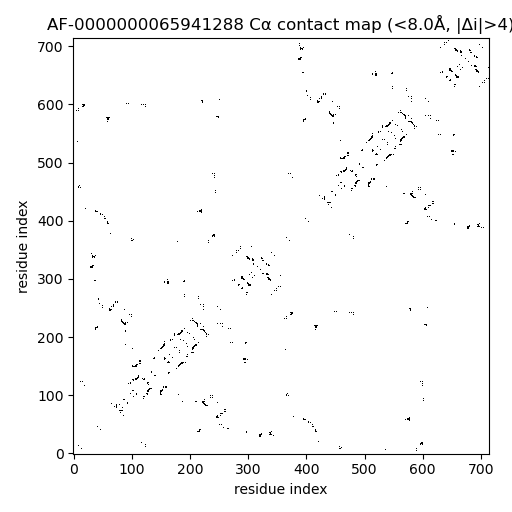7 -3.311 1 98.56 44 SER B N 1
ATOM 3086 C CA . SER B 1 44 ? -18.969 -14.273 -2.547 1 98.56 44 SER B CA 1
ATOM 3087 C C . SER B 1 44 ? -20.016 -13.156 -2.514 1 98.56 44 SER B C 1
ATOM 3089 O O . SER B 1 44 ? -19.672 -11.984 -2.371 1 98.56 44 SER B O 1
ATOM 3091 N N . PRO B 1 45 ? -21.312 -13.547 -2.623 1 98.5 45 PRO B N 1
ATOM 3092 C CA . PRO B 1 45 ? -22.359 -12.555 -2.42 1 98.5 45 PRO B CA 1
ATOM 3093 C C . PRO B 1 45 ? -22.266 -11.859 -1.062 1 98.5 45 PRO B C 1
ATOM 3095 O O . PRO B 1 45 ? -22.641 -10.688 -0.933 1 98.5 45 PRO B O 1
ATOM 3098 N N . ARG B 1 46 ? -21.703 -12.555 -0.04 1 98.69 46 ARG B N 1
ATOM 3099 C CA . ARG B 1 46 ? -21.516 -11.945 1.275 1 98.69 46 ARG B CA 1
ATOM 3100 C C . ARG B 1 46 ? -20.5 -10.82 1.221 1 98.69 46 ARG B C 1
ATOM 3102 O O . ARG B 1 46 ? -20.609 -9.844 1.969 1 98.69 46 ARG B O 1
ATOM 3109 N N . VAL B 1 47 ? -19.547 -10.953 0.35 1 98.81 47 VAL B N 1
ATOM 3110 C CA . VAL B 1 47 ? -18.578 -9.891 0.14 1 98.81 47 VAL B CA 1
ATOM 3111 C C . VAL B 1 47 ? -19.266 -8.648 -0.427 1 98.81 47 VAL B C 1
ATOM 3113 O O . VAL B 1 47 ? -19.062 -7.539 0.065 1 98.81 47 VAL B O 1
ATOM 3116 N N . LEU B 1 48 ? -20.078 -8.859 -1.461 1 98.75 48 LEU B N 1
ATOM 3117 C CA . LEU B 1 48 ? -20.766 -7.746 -2.088 1 98.75 48 LEU B CA 1
ATOM 3118 C C . LEU B 1 48 ? -21.672 -7.031 -1.081 1 98.75 48 LEU B C 1
ATOM 3120 O O . LEU B 1 48 ? -21.734 -5.801 -1.066 1 98.75 48 LEU B O 1
ATOM 3124 N N . GLU B 1 49 ? -22.297 -7.816 -0.243 1 98.69 49 GLU B N 1
ATOM 3125 C CA . GLU B 1 49 ? -23.141 -7.238 0.794 1 98.69 49 GLU B CA 1
ATOM 3126 C C . GLU B 1 49 ? -22.328 -6.414 1.785 1 98.69 49 GLU B C 1
ATOM 3128 O O . GLU B 1 49 ? -22.719 -5.301 2.145 1 98.69 49 GLU B O 1
ATOM 3133 N N . ALA B 1 50 ? -21.234 -6.945 2.23 1 98.75 50 ALA B N 1
ATOM 3134 C CA . ALA B 1 50 ? -20.359 -6.246 3.168 1 98.75 50 ALA B CA 1
ATOM 3135 C C . ALA B 1 50 ? -19.875 -4.93 2.578 1 98.75 50 ALA B C 1
ATOM 3137 O O . ALA B 1 50 ? -19.797 -3.92 3.279 1 98.75 50 ALA B O 1
ATOM 3138 N N . LEU B 1 51 ? -19.531 -4.965 1.323 1 98.75 51 LEU B N 1
ATOM 3139 C CA . LEU B 1 51 ? -19 -3.779 0.656 1 98.75 51 LEU B CA 1
ATOM 3140 C C . LEU B 1 51 ? -20.078 -2.707 0.511 1 98.75 51 LEU B C 1
ATOM 3142 O O . LEU B 1 51 ? -19.797 -1.519 0.684 1 98.75 51 LEU B O 1
ATOM 3146 N N . ARG B 1 52 ? -21.234 -3.109 0.138 1 98.38 52 ARG B N 1
ATOM 3147 C CA . ARG B 1 52 ? -22.344 -2.15 0.082 1 98.38 52 ARG B CA 1
ATOM 3148 C C . ARG B 1 52 ? -22.547 -1.474 1.434 1 98.38 52 ARG B C 1
ATOM 3150 O O . ARG B 1 52 ? -22.828 -0.274 1.498 1 98.38 52 ARG B O 1
ATOM 3157 N N . GLY B 1 53 ? -22.359 -2.213 2.451 1 97.69 53 GLY B N 1
ATOM 3158 C CA . GLY B 1 53 ? -22.547 -1.706 3.801 1 97.69 53 GLY B CA 1
ATOM 3159 C C . GLY B 1 53 ? -21.469 -0.722 4.223 1 97.69 53 GLY B C 1
ATOM 3160 O O . GLY B 1 53 ? -21.672 0.076 5.141 1 97.69 53 GLY B O 1
ATOM 3161 N N . GLU B 1 54 ? -20.344 -0.79 3.551 1 97.25 54 GLU B N 1
ATOM 3162 C CA . GLU B 1 54 ? -19.219 0.073 3.91 1 97.25 54 GLU B CA 1
ATOM 3163 C C . GLU B 1 54 ? -19.359 1.459 3.289 1 97.25 54 GLU B C 1
ATOM 3165 O O . GLU B 1 54 ? -18.672 2.4 3.684 1 97.25 54 GLU B O 1
ATOM 3170 N N . VAL B 1 55 ? -20.266 1.587 2.277 1 98.25 55 VAL B N 1
ATOM 3171 C CA . VAL B 1 55 ? -20.484 2.869 1.614 1 98.25 55 VAL B CA 1
ATOM 3172 C C . VAL B 1 55 ? -21.188 3.832 2.564 1 98.25 55 VAL B C 1
ATOM 3174 O O . VAL B 1 55 ? -22.344 3.613 2.926 1 98.25 55 VAL B O 1
ATOM 3177 N N . GLY B 1 56 ? -20.469 4.902 2.967 1 97.38 56 GLY B N 1
ATOM 3178 C CA . GLY B 1 56 ? -21.125 5.844 3.865 1 97.38 56 GLY B CA 1
ATOM 3179 C C . GLY B 1 56 ? -20.203 6.934 4.367 1 97.38 56 GLY B C 1
ATOM 3180 O O . GLY B 1 56 ? -19.062 7.043 3.908 1 97.38 56 GLY B O 1
ATOM 3181 N N . ASP B 1 57 ? -20.656 7.676 5.293 1 96.06 57 ASP B N 1
ATOM 3182 C CA . ASP B 1 57 ? -19.984 8.852 5.852 1 96.06 57 ASP B CA 1
ATOM 3183 C C . ASP B 1 57 ? -18.719 8.453 6.602 1 96.06 57 ASP B C 1
ATOM 3185 O O . ASP B 1 57 ? -17.797 9.258 6.742 1 96.06 57 ASP B O 1
ATOM 3189 N N . THR B 1 58 ? -18.625 7.223 6.973 1 95.31 58 THR B N 1
ATOM 3190 C CA . THR B 1 58 ? -17.516 6.738 7.781 1 95.31 58 THR B CA 1
ATOM 3191 C C . THR B 1 58 ? -16.234 6.707 6.961 1 95.31 58 THR B C 1
ATOM 3193 O O . THR B 1 58 ? -15.141 6.566 7.516 1 95.31 58 THR B O 1
ATOM 3196 N N . LEU B 1 59 ? -16.344 6.992 5.68 1 97.75 59 LEU B N 1
ATOM 3197 C CA . LEU B 1 59 ? -15.172 7.035 4.816 1 97.75 59 LEU B CA 1
ATOM 3198 C C . LEU B 1 59 ? -14.273 8.211 5.184 1 97.75 59 LEU B C 1
ATOM 3200 O O . LEU B 1 59 ? -13.109 8.25 4.785 1 97.75 59 LEU B O 1
ATOM 3204 N N . ARG B 1 60 ? -14.789 9.172 5.934 1 97.56 60 ARG B N 1
ATOM 3205 C CA . ARG B 1 60 ? -14 10.305 6.398 1 97.56 60 ARG B CA 1
ATOM 3206 C C . ARG B 1 60 ? -12.992 9.875 7.465 1 97.56 60 ARG B C 1
ATOM 3208 O O . ARG B 1 60 ? -12.078 10.625 7.801 1 97.56 60 ARG B O 1
ATOM 3215 N N . LEU B 1 61 ? -13.148 8.641 8 1 96.38 61 LEU B N 1
ATOM 3216 C CA . LEU B 1 61 ? -12.312 8.148 9.086 1 96.38 61 LEU B CA 1
ATOM 3217 C C . LEU B 1 61 ? -11.25 7.184 8.57 1 96.38 61 LEU B C 1
ATOM 3219 O O . LEU B 1 61 ? -11.5 6.426 7.629 1 96.38 61 LEU B O 1
ATOM 3223 N N . TYR B 1 62 ? -10.109 7.227 9.18 1 96.31 62 TYR B N 1
ATOM 3224 C CA . TYR B 1 62 ? -9.062 6.258 8.867 1 96.31 62 TYR B CA 1
ATOM 3225 C C . TYR B 1 62 ? -9.523 4.84 9.18 1 96.31 62 TYR B C 1
ATOM 3227 O O . TYR B 1 62 ? -10.297 4.621 10.109 1 96.31 62 TYR B O 1
ATOM 3235 N N . PRO B 1 63 ? -9.023 3.891 8.359 1 96.94 63 PRO B N 1
ATOM 3236 C CA . PRO B 1 63 ? -9.281 2.49 8.703 1 96.94 63 PRO B CA 1
ATOM 3237 C C . PRO B 1 63 ? -8.539 2.041 9.953 1 96.94 63 PRO B C 1
ATOM 3239 O O . PRO B 1 63 ? -7.668 2.762 10.453 1 96.94 63 PRO B O 1
ATOM 3242 N N . ASP B 1 64 ? -8.953 0.913 10.477 1 95.38 64 ASP B N 1
ATOM 3243 C CA . ASP B 1 64 ? -8.18 0.296 11.555 1 95.38 64 ASP B CA 1
ATOM 3244 C C . ASP B 1 64 ? -6.75 0.001 11.094 1 95.38 64 ASP B C 1
ATOM 3246 O O . ASP B 1 64 ? -6.535 -0.829 10.211 1 95.38 64 ASP B O 1
ATOM 3250 N N . PRO B 1 65 ? -5.789 0.67 11.672 1 94.62 65 PRO B N 1
ATOM 3251 C CA . PRO B 1 65 ? -4.41 0.469 11.211 1 94.62 65 PRO B CA 1
ATOM 3252 C C . PRO B 1 65 ? -3.926 -0.964 11.414 1 94.62 65 PRO B C 1
ATOM 3254 O O . PRO B 1 65 ? -3.066 -1.439 10.664 1 94.62 65 PRO B O 1
ATOM 3257 N N . ASN B 1 66 ? -4.527 -1.706 12.352 1 94.88 66 ASN B N 1
ATOM 3258 C CA . ASN B 1 66 ? -4.082 -3.059 12.664 1 94.88 66 ASN B CA 1
ATOM 3259 C C . ASN B 1 66 ? -4.938 -4.109 11.961 1 94.88 66 ASN B C 1
ATOM 3261 O O . ASN B 1 66 ? -4.57 -5.285 11.922 1 94.88 66 ASN B O 1
ATOM 3265 N N . SER B 1 67 ? -6.043 -3.666 11.461 1 97.81 67 SER B N 1
ATOM 3266 C CA . SER B 1 67 ? -6.98 -4.609 10.859 1 97.81 67 SER B CA 1
ATOM 3267 C C . SER B 1 67 ? -7.316 -5.742 11.82 1 97.81 67 SER B C 1
ATOM 3269 O O . SER B 1 67 ? -7.258 -6.918 11.445 1 97.81 67 SER B O 1
ATOM 3271 N N . ASP B 1 68 ? -7.688 -5.383 13.008 1 97.81 68 ASP B N 1
ATOM 3272 C CA . ASP B 1 68 ? -7.812 -6.348 14.094 1 97.81 68 ASP B CA 1
ATOM 3273 C C . ASP B 1 68 ? -8.859 -7.406 13.766 1 97.81 68 ASP B C 1
ATOM 3275 O O . ASP B 1 68 ? -8.617 -8.602 13.945 1 97.81 68 ASP B O 1
ATOM 3279 N N . ARG B 1 69 ? -10.031 -6.984 13.273 1 98.38 69 ARG B N 1
ATOM 3280 C CA . ARG B 1 69 ? -11.102 -7.934 12.984 1 98.38 69 ARG B CA 1
ATOM 3281 C C . ARG B 1 69 ? -10.703 -8.891 11.867 1 98.38 69 ARG B C 1
ATOM 3283 O O . ARG B 1 69 ? -10.969 -10.094 11.945 1 98.38 69 ARG B O 1
ATOM 3290 N N . LEU B 1 70 ? -10.062 -8.383 10.883 1 98.81 70 LEU B N 1
ATOM 3291 C CA . LEU B 1 70 ? -9.617 -9.219 9.773 1 98.81 70 LEU B CA 1
ATOM 3292 C C . LEU B 1 70 ? -8.555 -10.211 10.227 1 98.81 70 LEU B C 1
ATOM 3294 O O . LEU B 1 70 ? -8.617 -11.391 9.898 1 98.81 70 LEU B O 1
ATOM 3298 N N . ARG B 1 71 ? -7.531 -9.719 10.984 1 98.81 71 ARG B N 1
ATOM 3299 C CA . ARG B 1 71 ? -6.48 -10.594 11.492 1 98.81 71 ARG B CA 1
ATOM 3300 C C . ARG B 1 71 ? -7.059 -11.703 12.359 1 98.81 71 ARG B C 1
ATOM 3302 O O . ARG B 1 71 ? -6.621 -12.852 12.281 1 98.81 71 ARG B O 1
ATOM 3309 N N . ALA B 1 72 ? -8.047 -11.336 13.141 1 98.81 72 ALA B N 1
ATOM 3310 C CA . ALA B 1 72 ? -8.688 -12.328 14 1 98.81 72 ALA B CA 1
ATOM 3311 C C . ALA B 1 72 ? -9.383 -13.398 13.172 1 98.81 72 ALA B C 1
ATOM 3313 O O . ALA B 1 72 ? -9.32 -14.586 13.5 1 98.81 72 ALA B O 1
ATOM 3314 N N . ALA B 1 73 ? -10.078 -13 12.164 1 98.88 73 ALA B N 1
ATOM 3315 C CA . ALA B 1 73 ? -10.789 -13.945 11.305 1 98.88 73 ALA B CA 1
ATOM 3316 C C . ALA B 1 73 ? -9.812 -14.875 10.594 1 98.88 73 ALA B C 1
ATOM 3318 O O . ALA B 1 73 ? -10.062 -16.078 10.492 1 98.88 73 ALA B O 1
ATOM 3319 N N . ILE B 1 74 ? -8.695 -14.352 10.102 1 98.88 74 ILE B N 1
ATOM 3320 C CA . ILE B 1 74 ? -7.676 -15.156 9.445 1 98.88 74 ILE B CA 1
ATOM 3321 C C . ILE B 1 74 ? -7.059 -16.125 10.445 1 98.88 74 ILE B C 1
ATOM 3323 O O . ILE B 1 74 ? -6.844 -17.297 10.133 1 98.88 74 ILE B O 1
ATOM 3327 N N . ALA B 1 75 ? -6.766 -15.586 11.609 1 98.88 75 ALA B N 1
ATOM 3328 C CA . ALA B 1 75 ? -6.215 -16.422 12.672 1 98.88 75 ALA B CA 1
ATOM 3329 C C . ALA B 1 75 ? -7.137 -17.594 12.984 1 98.88 75 ALA B C 1
ATOM 3331 O O . ALA B 1 75 ? -6.684 -18.734 13.094 1 98.88 75 ALA B O 1
ATOM 3332 N N . ALA B 1 76 ? -8.391 -17.328 13.125 1 98.75 76 ALA B N 1
ATOM 3333 C CA . ALA B 1 76 ? -9.367 -18.375 13.398 1 98.75 76 ALA B CA 1
ATOM 3334 C C . ALA B 1 76 ? -9.422 -19.391 12.266 1 98.75 76 ALA B C 1
ATOM 3336 O O . ALA B 1 76 ? -9.5 -20.594 12.5 1 98.75 76 ALA B O 1
ATOM 3337 N N . TYR B 1 77 ? -9.383 -18.906 11.086 1 98.38 77 TYR B N 1
ATOM 3338 C CA . TYR B 1 77 ? -9.43 -19.75 9.898 1 98.38 77 TYR B CA 1
ATOM 3339 C C . TYR B 1 77 ? -8.289 -20.766 9.898 1 98.38 77 TYR B C 1
ATOM 3341 O O . TYR B 1 77 ? -8.469 -21.922 9.523 1 98.38 77 TYR B O 1
ATOM 3349 N N . HIS B 1 78 ? -7.09 -20.328 10.328 1 98.56 78 HIS B N 1
ATOM 3350 C CA . HIS B 1 78 ? -5.891 -21.156 10.258 1 98.56 78 HIS B CA 1
ATOM 3351 C C . HIS B 1 78 ? -5.582 -21.797 11.609 1 98.56 78 HIS B C 1
ATOM 3353 O O . HIS B 1 78 ? -4.57 -22.484 11.758 1 98.56 78 HIS B O 1
ATOM 3359 N N . ALA B 1 79 ? -6.367 -21.531 12.625 1 98.19 79 ALA B N 1
ATOM 3360 C CA . ALA B 1 79 ? -6.18 -22.047 13.977 1 98.19 79 ALA B CA 1
ATOM 3361 C C . ALA B 1 79 ? -4.84 -21.609 14.555 1 98.19 79 ALA B C 1
ATOM 3363 O O . ALA B 1 79 ? -4.07 -22.422 15.055 1 98.19 79 ALA B O 1
ATOM 3364 N N . VAL B 1 80 ? -4.551 -20.328 14.406 1 98.62 80 VAL B N 1
ATOM 3365 C CA . VAL B 1 80 ? -3.389 -19.688 15.016 1 98.62 80 VAL B CA 1
ATOM 3366 C C . VAL B 1 80 ? -3.83 -18.469 15.836 1 98.62 80 VAL B C 1
ATOM 3368 O O . VAL B 1 80 ? -5.027 -18.188 15.938 1 98.62 80 VAL B O 1
ATOM 3371 N N . SER B 1 81 ? -2.891 -17.828 16.516 1 98.56 81 SER B N 1
ATOM 3372 C CA . SER B 1 81 ? -3.182 -16.625 17.266 1 98.56 81 SER B CA 1
ATOM 3373 C C . SER B 1 81 ? -3.102 -15.383 16.375 1 98.56 81 SER B C 1
ATOM 3375 O O . SER B 1 81 ? -2.361 -15.367 15.391 1 98.56 81 SER B O 1
ATOM 3377 N N . PRO B 1 82 ? -3.893 -14.344 16.719 1 98.62 82 PRO B N 1
ATOM 3378 C CA . PRO B 1 82 ? -3.889 -13.125 15.891 1 98.62 82 PRO B CA 1
ATOM 3379 C C . PRO B 1 82 ? -2.496 -12.516 15.75 1 98.62 82 PRO B C 1
ATOM 3381 O O . PRO B 1 82 ? -2.182 -11.914 14.719 1 98.62 82 PRO B O 1
ATOM 3384 N N . ASP B 1 83 ? -1.606 -12.648 16.781 1 98.44 83 ASP B N 1
ATOM 3385 C CA . ASP B 1 83 ? -0.265 -12.078 16.719 1 98.44 83 ASP B CA 1
ATOM 3386 C C . ASP B 1 83 ? 0.633 -12.875 15.773 1 98.44 83 ASP B C 1
ATOM 3388 O O . ASP B 1 83 ? 1.794 -12.516 15.562 1 98.44 83 ASP B O 1
ATOM 3392 N N . GLN B 1 84 ? 0.075 -13.906 15.133 1 98.88 84 GLN B N 1
ATOM 3393 C CA . GLN B 1 84 ? 0.785 -14.711 14.148 1 98.88 84 GLN B CA 1
ATOM 3394 C C . GLN B 1 84 ? 0.317 -14.383 12.727 1 98.88 84 GLN B C 1
ATOM 3396 O O . GLN B 1 84 ? 0.666 -15.078 11.773 1 98.88 84 GLN B O 1
ATOM 3401 N N . VAL B 1 85 ? -0.514 -13.328 12.641 1 98.94 85 VAL B N 1
ATOM 3402 C CA . VAL B 1 85 ? -1.079 -12.961 11.344 1 98.94 85 VAL B CA 1
ATOM 3403 C C . VAL B 1 85 ? -0.692 -11.523 11 1 98.94 85 VAL B C 1
ATOM 3405 O O . VAL B 1 85 ? -0.841 -10.617 11.828 1 98.94 85 VAL B O 1
ATOM 3408 N N . PHE B 1 86 ? -0.145 -11.359 9.859 1 98.88 86 PHE B N 1
ATOM 3409 C CA . PHE B 1 86 ? 0.115 -10.055 9.258 1 98.88 86 PHE B CA 1
ATOM 3410 C C . PHE B 1 86 ? -0.75 -9.844 8.023 1 98.88 86 PHE B C 1
ATOM 3412 O O . PHE B 1 86 ? -0.979 -10.773 7.25 1 98.88 86 PHE B O 1
ATOM 3419 N N . VAL B 1 87 ? -1.304 -8.617 7.812 1 98.88 87 VAL B N 1
ATOM 3420 C CA . VAL B 1 87 ? -2.08 -8.305 6.617 1 98.88 87 VAL B CA 1
ATOM 3421 C C . VAL B 1 87 ? -1.461 -7.113 5.895 1 98.88 87 VAL B C 1
ATOM 3423 O O . VAL B 1 87 ? -0.883 -6.227 6.531 1 98.88 87 VAL B O 1
ATOM 3426 N N . GLY B 1 88 ? -1.547 -7.113 4.598 1 98.62 88 GLY B N 1
ATOM 3427 C CA . GLY B 1 88 ? -0.988 -6.043 3.785 1 98.62 88 GLY B CA 1
ATOM 3428 C C . GLY B 1 88 ? -1.753 -5.809 2.498 1 98.62 88 GLY B C 1
ATOM 3429 O O . GLY B 1 88 ? -2.693 -6.543 2.184 1 98.62 88 GLY B O 1
ATOM 3430 N N . ASN B 1 89 ? -1.371 -4.746 1.782 1 98.69 89 ASN B N 1
ATOM 3431 C CA . ASN B 1 89 ? -1.982 -4.312 0.531 1 98.69 89 ASN B CA 1
ATOM 3432 C C . ASN B 1 89 ? -1.573 -5.207 -0.634 1 98.69 89 ASN B C 1
ATOM 3434 O O . ASN B 1 89 ? -0.796 -4.797 -1.497 1 98.69 89 ASN B O 1
ATOM 3438 N N . GLY B 1 90 ? -2.248 -6.367 -0.718 1 98.12 90 GLY B N 1
ATOM 3439 C CA . GLY B 1 90 ? -1.824 -7.41 -1.639 1 98.12 90 GLY B CA 1
ATOM 3440 C C . GLY B 1 90 ? -0.626 -8.195 -1.14 1 98.12 90 GLY B C 1
ATOM 3441 O O . GLY B 1 90 ? 0.118 -7.723 -0.279 1 98.12 90 GLY B O 1
ATOM 3442 N N . SER B 1 91 ? -0.444 -9.406 -1.695 1 98.19 91 SER B N 1
ATOM 3443 C CA . SER B 1 91 ? 0.703 -10.203 -1.277 1 98.19 91 SER B CA 1
ATOM 3444 C C . SER B 1 91 ? 2.014 -9.57 -1.727 1 98.19 91 SER B C 1
ATOM 3446 O O . SER B 1 91 ? 3.066 -9.82 -1.136 1 98.19 91 SER B O 1
ATOM 3448 N N . ASP B 1 92 ? 1.985 -8.695 -2.742 1 97.56 92 ASP B N 1
ATOM 3449 C CA . ASP B 1 92 ? 3.193 -7.996 -3.174 1 97.56 92 ASP B CA 1
ATOM 3450 C C . ASP B 1 92 ? 3.775 -7.156 -2.041 1 97.56 92 ASP B C 1
ATOM 3452 O O . ASP B 1 92 ? 4.984 -7.18 -1.799 1 97.56 92 ASP B O 1
ATOM 3456 N N . GLU B 1 93 ? 2.881 -6.434 -1.372 1 98.56 93 GLU B N 1
ATOM 3457 C CA . GLU B 1 93 ? 3.365 -5.637 -0.248 1 98.56 93 GLU B CA 1
ATOM 3458 C C . GLU B 1 93 ? 3.846 -6.531 0.893 1 98.56 93 GLU B C 1
ATOM 3460 O O . GLU B 1 93 ? 4.848 -6.23 1.543 1 98.56 93 GLU B O 1
ATOM 3465 N N . VAL B 1 94 ? 3.125 -7.602 1.145 1 98.81 94 VAL B N 1
ATOM 3466 C CA . VAL B 1 94 ? 3.516 -8.562 2.174 1 98.81 94 VAL B CA 1
ATOM 3467 C C . VAL B 1 94 ? 4.918 -9.094 1.879 1 98.81 94 VAL B C 1
ATOM 3469 O O . VAL B 1 94 ? 5.77 -9.133 2.768 1 98.81 94 VAL B O 1
ATOM 3472 N N . LEU B 1 95 ? 5.164 -9.438 0.659 1 98.88 95 LEU B N 1
ATOM 3473 C CA . LEU B 1 95 ? 6.453 -9.969 0.239 1 98.88 95 LEU B CA 1
ATOM 3474 C C . LEU B 1 95 ? 7.535 -8.898 0.323 1 98.88 95 LEU B C 1
ATOM 3476 O O . LEU B 1 95 ? 8.648 -9.172 0.78 1 98.88 95 LEU B O 1
ATOM 3480 N N . ALA B 1 96 ? 7.211 -7.723 -0.135 1 98.75 96 ALA B N 1
ATOM 3481 C CA . ALA B 1 96 ? 8.188 -6.641 -0.056 1 98.75 96 ALA B CA 1
ATOM 3482 C C . ALA B 1 96 ? 8.672 -6.445 1.377 1 98.75 96 ALA B C 1
ATOM 3484 O O . ALA B 1 96 ? 9.883 -6.355 1.624 1 98.75 96 ALA B O 1
ATOM 3485 N N . HIS B 1 97 ? 7.727 -6.355 2.32 1 98.81 97 HIS B N 1
ATOM 3486 C CA . HIS B 1 97 ? 8.094 -6.219 3.727 1 98.81 97 HIS B CA 1
ATOM 3487 C C . HIS B 1 97 ? 8.883 -7.43 4.211 1 98.81 97 HIS B C 1
ATOM 3489 O O . HIS B 1 97 ? 9.797 -7.293 5.023 1 98.81 97 HIS B O 1
ATOM 3495 N N . THR B 1 98 ? 8.516 -8.609 3.723 1 98.94 98 THR B N 1
ATOM 3496 C CA . THR B 1 98 ? 9.211 -9.836 4.094 1 98.94 98 THR B CA 1
ATOM 3497 C C . THR B 1 98 ? 10.672 -9.781 3.648 1 98.94 98 THR B C 1
ATOM 3499 O O . THR B 1 98 ? 11.57 -10.117 4.414 1 98.94 98 THR B O 1
ATOM 3502 N N . PHE B 1 99 ? 10.938 -9.367 2.424 1 98.88 99 PHE B N 1
ATOM 3503 C CA . PHE B 1 99 ? 12.305 -9.273 1.922 1 98.88 99 PHE B CA 1
ATOM 3504 C C . PHE B 1 99 ? 13.133 -8.328 2.785 1 98.88 99 PHE B C 1
ATOM 3506 O O . PHE B 1 99 ? 14.242 -8.672 3.201 1 98.88 99 PHE B O 1
ATOM 3513 N N . LEU B 1 100 ? 12.594 -7.191 3.1 1 98.56 100 LEU B N 1
ATOM 3514 C CA . LEU B 1 100 ? 13.336 -6.184 3.852 1 98.56 100 LEU B CA 1
ATOM 3515 C C . LEU B 1 100 ? 13.531 -6.625 5.297 1 98.56 100 LEU B C 1
ATOM 3517 O O . LEU B 1 100 ? 14.625 -6.465 5.859 1 98.56 100 LEU B O 1
ATOM 3521 N N . ALA B 1 101 ? 12.516 -7.203 5.887 1 98.69 101 ALA B N 1
ATOM 3522 C CA . ALA B 1 101 ? 12.5 -7.465 7.324 1 98.69 101 ALA B CA 1
ATOM 3523 C C . ALA B 1 101 ? 13.211 -8.773 7.652 1 98.69 101 ALA B C 1
ATOM 3525 O O . ALA B 1 101 ? 13.797 -8.914 8.727 1 98.69 101 ALA B O 1
ATOM 3526 N N . LEU B 1 102 ? 13.133 -9.734 6.707 1 98.75 102 LEU B N 1
ATOM 3527 C CA . LEU B 1 102 ? 13.469 -11.086 7.148 1 98.75 102 LEU B CA 1
ATOM 3528 C C . LEU B 1 102 ? 14.484 -11.727 6.207 1 98.75 102 LEU B C 1
ATOM 3530 O O . LEU B 1 102 ? 15.102 -12.742 6.551 1 98.75 102 LEU B O 1
ATOM 3534 N N . LEU B 1 103 ? 14.711 -11.148 4.992 1 98.69 103 LEU B N 1
ATOM 3535 C CA . LEU B 1 103 ? 15.547 -11.852 4.023 1 98.69 103 LEU B CA 1
ATOM 3536 C C . LEU B 1 103 ? 16.781 -11.039 3.684 1 98.69 103 LEU B C 1
ATOM 3538 O O . LEU B 1 103 ? 17.641 -11.492 2.912 1 98.69 103 LEU B O 1
ATOM 3542 N N . LYS B 1 104 ? 16.906 -9.867 4.168 1 98.12 104 LYS B N 1
ATOM 3543 C CA . LYS B 1 104 ? 18.078 -9.031 3.941 1 98.12 104 LYS B CA 1
ATOM 3544 C C . LYS B 1 104 ? 19.188 -9.359 4.945 1 98.12 104 LYS B C 1
ATOM 3546 O O . LYS B 1 104 ? 19.281 -8.719 5.996 1 98.12 104 LYS B O 1
ATOM 3551 N N . HIS B 1 105 ? 20.078 -10.258 4.559 1 97.31 105 HIS B N 1
ATOM 3552 C CA . HIS B 1 105 ? 21.219 -10.68 5.359 1 97.31 105 HIS B CA 1
ATOM 3553 C C . HIS B 1 105 ? 22.5 -10.656 4.535 1 97.31 105 HIS B C 1
ATOM 3555 O O . HIS B 1 105 ? 22.484 -10.32 3.35 1 97.31 105 HIS B O 1
ATOM 3561 N N . GLU B 1 106 ? 23.594 -10.922 5.223 1 96.88 106 GLU B N 1
ATOM 3562 C CA . GLU B 1 106 ? 24.891 -10.938 4.551 1 96.88 106 GLU B CA 1
ATOM 3563 C C . GLU B 1 106 ? 24.938 -12.039 3.494 1 96.88 106 GLU B C 1
ATOM 3565 O O . GLU B 1 106 ? 25.422 -11.82 2.383 1 96.88 106 GLU B O 1
ATOM 3570 N N . ARG B 1 107 ? 24.469 -13.234 3.867 1 97.44 107 ARG B N 1
ATOM 3571 C CA . ARG B 1 107 ? 24.406 -14.344 2.918 1 97.44 107 ARG B CA 1
ATOM 3572 C C . ARG B 1 107 ? 23.25 -14.172 1.948 1 97.44 107 ARG B C 1
ATOM 3574 O O . ARG B 1 107 ? 22.25 -13.531 2.281 1 97.44 107 ARG B O 1
ATOM 3581 N N . PRO B 1 108 ? 23.328 -14.695 0.794 1 98.31 108 PRO B N 1
ATOM 3582 C CA . PRO B 1 108 ? 22.297 -14.492 -0.232 1 98.31 108 PRO B CA 1
ATOM 3583 C C . PRO B 1 108 ? 21.016 -15.25 0.07 1 98.31 108 PRO B C 1
ATOM 3585 O O . PRO B 1 108 ? 21.047 -16.297 0.724 1 98.31 108 PRO B O 1
ATOM 3588 N N . VAL B 1 109 ? 19.906 -14.703 -0.381 1 98.62 109 VAL B N 1
ATOM 3589 C CA . VAL B 1 109 ? 18.641 -15.406 -0.376 1 98.62 109 VAL B CA 1
ATOM 3590 C C . VAL B 1 109 ? 18.562 -16.344 -1.575 1 98.62 109 VAL B C 1
ATOM 3592 O O . VAL B 1 109 ? 19 -16 -2.676 1 98.62 109 VAL B O 1
ATOM 3595 N N . PHE B 1 110 ? 18.031 -17.609 -1.354 1 98.75 110 PHE B N 1
ATOM 3596 C CA . PHE B 1 110 ? 17.891 -18.609 -2.404 1 98.75 110 PHE B CA 1
ATOM 3597 C C . PHE B 1 110 ? 16.438 -18.672 -2.893 1 98.75 110 PHE B C 1
ATOM 3599 O O . PHE B 1 110 ? 15.508 -18.609 -2.092 1 98.75 110 PHE B O 1
ATOM 3606 N N . PHE B 1 111 ? 16.219 -18.703 -4.168 1 98.75 111 PHE B N 1
ATOM 3607 C CA . PHE B 1 111 ? 14.938 -19.031 -4.777 1 98.75 111 PHE B CA 1
ATOM 3608 C C . PHE B 1 111 ? 15.125 -19.656 -6.148 1 98.75 111 PHE B C 1
ATOM 3610 O O . PHE B 1 111 ? 16.219 -19.594 -6.723 1 98.75 111 PHE B O 1
ATOM 3617 N N . PRO B 1 112 ? 14.133 -20.328 -6.711 1 98.75 112 PRO B N 1
ATOM 3618 C CA . PRO B 1 112 ? 14.289 -21 -8.008 1 98.75 112 PRO B CA 1
ATOM 3619 C C . PRO B 1 112 ? 14.578 -20.031 -9.141 1 98.75 112 PRO B C 1
ATOM 3621 O O . PRO B 1 112 ? 14.164 -18.859 -9.094 1 98.75 112 PRO B O 1
ATOM 3624 N N . ASP B 1 113 ? 15.258 -20.5 -10.164 1 98.19 113 ASP B N 1
ATOM 3625 C CA . ASP B 1 113 ? 15.594 -19.672 -11.328 1 98.19 113 ASP B CA 1
ATOM 3626 C C . ASP B 1 113 ? 14.359 -19.375 -12.164 1 98.19 113 ASP B C 1
ATOM 3628 O O . ASP B 1 113 ? 14.305 -18.344 -12.852 1 98.19 113 ASP B O 1
ATOM 3632 N N . ILE B 1 114 ? 13.383 -20.297 -12.227 1 98.25 114 ILE B N 1
ATOM 3633 C CA . ILE B 1 114 ? 12.078 -20.125 -12.867 1 98.25 114 ILE B CA 1
ATOM 3634 C C . ILE B 1 114 ? 10.992 -20.047 -11.797 1 98.25 114 ILE B C 1
ATOM 3636 O O . ILE B 1 114 ? 10.57 -21.078 -11.25 1 98.25 114 ILE B O 1
ATOM 3640 N N . THR B 1 115 ? 10.648 -18.828 -11.516 1 97.81 115 THR B N 1
ATOM 3641 C CA . THR B 1 115 ? 9.758 -18.578 -10.391 1 97.81 115 THR B CA 1
ATOM 3642 C C . THR B 1 115 ? 9.07 -17.234 -10.531 1 97.81 115 THR B C 1
ATOM 3644 O O . THR B 1 115 ? 8.961 -16.703 -11.641 1 97.81 115 THR B O 1
ATOM 3647 N N . TYR B 1 116 ? 8.477 -16.766 -9.43 1 96.06 116 TYR B N 1
ATOM 3648 C CA . TYR B 1 116 ? 7.828 -15.461 -9.445 1 96.06 116 TYR B CA 1
ATOM 3649 C C . TYR B 1 116 ? 8.828 -14.359 -9.75 1 96.06 116 TYR B C 1
ATOM 3651 O O . TYR B 1 116 ? 9.828 -14.195 -9.047 1 96.06 116 TYR B O 1
ATOM 3659 N N . SER B 1 117 ? 8.516 -13.477 -10.648 1 94.19 117 SER B N 1
ATOM 3660 C CA . SER B 1 117 ? 9.461 -12.547 -11.25 1 94.19 117 SER B CA 1
ATOM 3661 C C . SER B 1 117 ? 9.742 -11.367 -10.328 1 94.19 117 SER B C 1
ATOM 3663 O O . SER B 1 117 ? 10.68 -10.602 -10.562 1 94.19 117 SER B O 1
ATOM 3665 N N . PHE B 1 118 ? 8.961 -11.219 -9.25 1 95.75 118 PHE B N 1
ATOM 3666 C CA . PHE B 1 118 ? 9.164 -10.078 -8.359 1 95.75 118 PHE B CA 1
ATOM 3667 C C . PHE B 1 118 ? 10.297 -10.344 -7.379 1 95.75 118 PHE B C 1
ATOM 3669 O O . PHE B 1 118 ? 10.828 -9.414 -6.77 1 95.75 118 PHE B O 1
ATOM 3676 N N . TYR B 1 119 ? 10.672 -11.562 -7.152 1 98.06 119 TYR B N 1
ATOM 3677 C CA . TYR B 1 119 ? 11.68 -11.867 -6.137 1 98.06 119 TYR B CA 1
ATOM 3678 C C . TYR B 1 119 ? 12.984 -11.148 -6.434 1 98.06 119 TYR B C 1
ATOM 3680 O O . TYR B 1 119 ? 13.492 -10.391 -5.598 1 98.06 119 TYR B O 1
ATOM 3688 N N . PRO B 1 120 ? 13.523 -11.289 -7.688 1 97.19 120 PRO B N 1
ATOM 3689 C CA . PRO B 1 120 ? 14.758 -10.555 -7.957 1 97.19 120 PRO B CA 1
ATOM 3690 C C . PRO B 1 120 ? 14.555 -9.039 -7.973 1 97.19 120 PRO B C 1
ATOM 3692 O O . PRO B 1 120 ? 15.492 -8.281 -7.715 1 97.19 120 PRO B O 1
ATOM 3695 N N . VAL B 1 121 ? 13.367 -8.602 -8.25 1 97.44 121 VAL B N 1
ATOM 3696 C CA . VAL B 1 121 ? 13.062 -7.18 -8.25 1 97.44 121 VAL B CA 1
ATOM 3697 C C . VAL B 1 121 ? 13.18 -6.625 -6.828 1 97.44 121 VAL B C 1
ATOM 3699 O O . VAL B 1 121 ? 13.766 -5.562 -6.617 1 97.44 121 VAL B O 1
ATOM 3702 N N . TYR B 1 122 ? 12.641 -7.363 -5.824 1 98.25 122 TYR B N 1
ATOM 3703 C CA . TYR B 1 122 ? 12.797 -6.969 -4.43 1 98.25 122 TYR B CA 1
ATOM 3704 C C . TYR B 1 122 ? 14.266 -6.941 -4.031 1 98.25 122 TYR B C 1
ATOM 3706 O O . TYR B 1 122 ? 14.688 -6.066 -3.271 1 98.25 122 TYR B O 1
ATOM 3714 N N . CYS B 1 123 ? 15.031 -7.965 -4.512 1 98 123 CYS B N 1
ATOM 3715 C CA . CYS B 1 123 ? 16.453 -7.988 -4.23 1 98 123 CYS B CA 1
ATOM 3716 C C . CYS B 1 123 ? 17.141 -6.727 -4.746 1 98 123 CYS B C 1
ATOM 3718 O O . CYS B 1 123 ? 17.969 -6.133 -4.059 1 98 123 CYS B O 1
ATOM 3720 N N . GLY B 1 124 ? 16.781 -6.328 -5.957 1 97.06 124 GLY B N 1
ATOM 3721 C CA . GLY B 1 124 ? 17.312 -5.098 -6.516 1 97.06 124 GLY B CA 1
ATOM 3722 C C . GLY B 1 124 ? 16.906 -3.863 -5.727 1 97.06 124 GLY B C 1
ATOM 3723 O O . GLY B 1 124 ? 17.734 -2.996 -5.453 1 97.06 124 GLY B O 1
ATOM 3724 N N . LEU B 1 125 ? 15.695 -3.789 -5.301 1 97.62 125 LEU B N 1
ATOM 3725 C CA . LEU B 1 125 ? 15.133 -2.65 -4.582 1 97.62 125 LEU B CA 1
ATOM 3726 C C . LEU B 1 125 ? 15.844 -2.445 -3.246 1 97.62 125 LEU B C 1
ATOM 3728 O O . LEU B 1 125 ? 16.109 -1.308 -2.852 1 97.62 125 LEU B O 1
ATOM 3732 N N . TYR B 1 126 ? 16.141 -3.555 -2.539 1 97.38 126 TYR B N 1
ATOM 3733 C CA . TYR B 1 126 ? 16.625 -3.455 -1.164 1 97.38 126 TYR B CA 1
ATOM 3734 C C . TYR B 1 126 ? 18.109 -3.787 -1.073 1 97.38 126 TYR B C 1
ATOM 3736 O O . TYR B 1 126 ? 18.688 -3.791 0.018 1 97.38 126 TYR B O 1
ATOM 3744 N N . GLY B 1 127 ? 18.781 -4.09 -2.195 1 96.38 127 GLY B N 1
ATOM 3745 C CA . GLY B 1 127 ? 20.188 -4.445 -2.176 1 96.38 127 GLY B CA 1
ATOM 3746 C C . GLY B 1 127 ? 20.453 -5.77 -1.489 1 96.38 127 GLY B C 1
ATOM 3747 O O . GLY B 1 127 ? 21.328 -5.859 -0.627 1 96.38 127 GLY B O 1
ATOM 3748 N N . ILE B 1 128 ? 19.703 -6.758 -1.843 1 97.81 128 ILE B N 1
ATOM 3749 C CA . ILE B 1 128 ? 19.828 -8.086 -1.258 1 97.81 128 ILE B CA 1
ATOM 3750 C C . ILE B 1 128 ? 20.547 -9.016 -2.242 1 97.81 128 ILE B C 1
ATOM 3752 O O . ILE B 1 128 ? 20.141 -9.125 -3.404 1 97.81 128 ILE B O 1
ATOM 3756 N N . ALA B 1 129 ? 21.594 -9.664 -1.773 1 98 129 ALA B N 1
ATOM 3757 C CA . ALA B 1 129 ? 22.234 -10.688 -2.602 1 98 129 ALA B CA 1
ATOM 3758 C C . ALA B 1 129 ? 21.328 -11.906 -2.754 1 98 129 ALA B C 1
ATOM 3760 O O . ALA B 1 129 ? 20.625 -12.297 -1.81 1 98 129 ALA B O 1
ATOM 3761 N N . HIS B 1 130 ? 21.328 -12.484 -3.949 1 98.38 130 HIS B N 1
ATOM 3762 C CA . HIS B 1 130 ? 20.484 -13.664 -4.148 1 98.38 130 HIS B CA 1
ATOM 3763 C C . HIS B 1 130 ? 21.172 -14.672 -5.07 1 98.38 130 HIS B C 1
ATOM 3765 O O . HIS B 1 130 ? 22.109 -14.328 -5.789 1 98.38 130 HIS B O 1
ATOM 3771 N N . ARG B 1 131 ? 20.75 -15.891 -4.918 1 98.31 131 ARG B N 1
ATOM 3772 C CA . ARG B 1 131 ? 21.156 -17 -5.773 1 98.31 131 ARG B CA 1
ATOM 3773 C C . ARG B 1 131 ? 19.938 -17.719 -6.352 1 98.31 131 ARG B C 1
ATOM 3775 O O . ARG B 1 131 ? 19.078 -18.188 -5.605 1 98.31 131 ARG B O 1
ATOM 3782 N N . ALA B 1 132 ? 19.891 -17.781 -7.641 1 98.06 132 ALA B N 1
ATOM 3783 C CA . ALA B 1 132 ? 18.844 -18.531 -8.328 1 98.06 132 ALA B CA 1
ATOM 3784 C C . ALA B 1 132 ? 19.234 -20 -8.492 1 98.06 132 ALA B C 1
ATOM 3786 O O . ALA B 1 132 ? 20.25 -20.312 -9.117 1 98.06 132 ALA B O 1
ATOM 3787 N N . ILE B 1 133 ? 18.406 -20.875 -7.965 1 98.56 133 ILE B N 1
ATOM 3788 C CA . ILE B 1 133 ? 18.688 -22.312 -7.984 1 98.56 133 ILE B CA 1
ATOM 3789 C C . ILE B 1 133 ? 17.922 -22.969 -9.133 1 98.56 133 ILE B C 1
ATOM 3791 O O . ILE B 1 133 ? 16.688 -22.906 -9.18 1 98.56 133 ILE B O 1
ATOM 3795 N N . PRO B 1 134 ? 18.594 -23.641 -10.047 1 98.38 134 PRO B N 1
ATOM 3796 C CA . PRO B 1 134 ? 17.891 -24.234 -11.188 1 98.38 134 PRO B CA 1
ATOM 3797 C C . PRO B 1 134 ? 16.844 -25.266 -10.773 1 98.38 134 PRO B C 1
ATOM 3799 O O . PRO B 1 134 ? 17.094 -26.078 -9.883 1 98.38 134 PRO B O 1
ATOM 3802 N N . LEU B 1 135 ? 15.672 -25.188 -11.367 1 98.62 135 LEU B N 1
ATOM 3803 C CA . LEU B 1 135 ? 14.734 -26.312 -11.297 1 98.62 135 LEU B CA 1
ATOM 3804 C C . LEU B 1 135 ? 15.297 -27.531 -12.031 1 98.62 135 LEU B C 1
ATOM 3806 O O . LEU B 1 135 ? 16.125 -27.391 -12.93 1 98.62 135 LEU B O 1
ATOM 3810 N N . ASP B 1 136 ? 14.797 -28.719 -11.648 1 98.25 136 ASP B N 1
ATOM 3811 C CA . ASP B 1 136 ? 15.25 -29.922 -12.367 1 98.25 136 ASP B CA 1
ATOM 3812 C C . ASP B 1 136 ? 14.609 -30.016 -13.742 1 98.25 136 ASP B C 1
ATOM 3814 O O . ASP B 1 136 ? 13.961 -29.062 -14.195 1 98.25 136 ASP B O 1
ATOM 3818 N N . ASP B 1 137 ? 14.789 -31.094 -14.43 1 97 137 ASP B N 1
ATOM 3819 C CA . ASP B 1 137 ? 14.352 -31.234 -15.812 1 97 137 ASP B CA 1
ATOM 3820 C C . ASP B 1 137 ? 12.828 -31.344 -15.906 1 97 137 ASP B C 1
ATOM 3822 O O . ASP B 1 137 ? 12.242 -31.062 -16.953 1 97 137 ASP B O 1
ATOM 3826 N N . ALA B 1 138 ? 12.273 -31.703 -14.82 1 97.75 138 ALA B N 1
ATOM 3827 C CA . ALA B 1 138 ? 10.812 -31.797 -14.781 1 97.75 138 ALA B CA 1
ATOM 3828 C C . ALA B 1 138 ? 10.188 -30.531 -14.219 1 97.75 138 ALA B C 1
ATOM 3830 O O . ALA B 1 138 ? 9 -30.5 -13.898 1 97.75 138 ALA B O 1
ATOM 3831 N N . PHE B 1 139 ? 11.023 -29.422 -14.023 1 98.5 139 PHE B N 1
ATOM 3832 C CA . PHE B 1 139 ? 10.617 -28.125 -13.508 1 98.5 139 PHE B CA 1
ATOM 3833 C C . PHE B 1 139 ? 10.141 -28.234 -12.07 1 98.5 139 PHE B C 1
ATOM 3835 O O . PHE B 1 139 ? 9.195 -27.547 -11.664 1 98.5 139 PHE B O 1
ATOM 3842 N N . GLU B 1 140 ? 10.773 -29.109 -11.352 1 98.31 140 GLU B N 1
ATOM 3843 C CA . GLU B 1 140 ? 10.484 -29.281 -9.93 1 98.31 140 GLU B CA 1
ATOM 3844 C C . GLU B 1 140 ? 11.609 -28.719 -9.062 1 98.31 140 GLU B C 1
ATOM 3846 O O . GLU B 1 140 ? 12.758 -28.656 -9.492 1 98.31 140 GLU B O 1
ATOM 3851 N N . ILE B 1 141 ? 11.25 -28.281 -7.891 1 98.44 141 ILE B N 1
ATOM 3852 C CA . ILE B 1 141 ? 12.219 -27.875 -6.887 1 98.44 141 ILE B CA 1
ATOM 3853 C C . ILE B 1 141 ? 12.852 -29.109 -6.242 1 98.44 141 ILE B C 1
ATOM 3855 O O . ILE B 1 141 ? 12.148 -30.031 -5.84 1 98.44 141 ILE B O 1
ATOM 3859 N N . ARG B 1 142 ? 14.156 -29.156 -6.199 1 98.06 142 ARG B N 1
ATOM 3860 C CA . ARG B 1 142 ? 14.891 -30.172 -5.453 1 98.06 142 ARG B CA 1
ATOM 3861 C C . ARG B 1 142 ? 15.414 -29.609 -4.137 1 98.06 142 ARG B C 1
ATOM 3863 O O . ARG B 1 142 ? 16.328 -28.781 -4.129 1 98.06 142 ARG B O 1
ATOM 3870 N N . VAL B 1 143 ? 14.906 -30.094 -3.074 1 98 143 VAL B N 1
ATOM 3871 C CA . VAL B 1 143 ? 15.203 -29.578 -1.744 1 98 143 VAL B CA 1
ATOM 3872 C C . VAL B 1 143 ? 16.703 -29.656 -1.479 1 98 143 VAL B C 1
ATOM 3874 O O . VAL B 1 143 ? 17.266 -28.766 -0.843 1 98 143 VAL B O 1
ATOM 3877 N N . ASP B 1 144 ? 17.422 -30.688 -1.963 1 97.62 144 ASP B N 1
ATOM 3878 C CA . ASP B 1 144 ? 18.844 -30.906 -1.721 1 97.62 144 ASP B CA 1
ATOM 3879 C C . ASP B 1 144 ? 19.672 -29.75 -2.268 1 97.62 144 ASP B C 1
ATOM 3881 O O . ASP B 1 144 ? 20.812 -29.531 -1.83 1 97.62 144 ASP B O 1
ATOM 3885 N N . ASP B 1 145 ? 19.172 -29 -3.16 1 97.88 145 ASP B N 1
ATOM 3886 C CA . ASP B 1 145 ? 19.891 -27.891 -3.768 1 97.88 145 ASP B CA 1
ATOM 3887 C C . ASP B 1 145 ? 19.844 -26.641 -2.879 1 97.88 145 ASP B C 1
ATOM 3889 O O . ASP B 1 145 ? 20.516 -25.656 -3.15 1 97.88 145 ASP B O 1
ATOM 3893 N N . TYR B 1 146 ? 19.062 -26.672 -1.812 1 97.75 146 TYR B N 1
ATOM 3894 C CA . TYR B 1 146 ? 18.844 -25.516 -0.948 1 97.75 146 TYR B CA 1
ATOM 3895 C C . TYR B 1 146 ? 19.469 -25.734 0.425 1 97.75 146 TYR B C 1
ATOM 3897 O O . TYR B 1 146 ? 19.062 -25.109 1.404 1 97.75 146 TYR B O 1
ATOM 3905 N N . LEU B 1 147 ? 20.453 -26.578 0.511 1 94.5 147 LEU B N 1
ATOM 3906 C CA . LEU B 1 147 ? 20.969 -26.969 1.817 1 94.5 147 LEU B CA 1
ATOM 3907 C C . LEU B 1 147 ? 22.234 -26.203 2.158 1 94.5 147 LEU B C 1
ATOM 3909 O O . LEU B 1 147 ? 22.703 -26.219 3.305 1 94.5 147 LEU B O 1
ATOM 3913 N N . ALA B 1 148 ? 22.828 -25.422 1.254 1 92.81 148 ALA B N 1
ATOM 3914 C CA . ALA B 1 148 ? 24.016 -24.609 1.515 1 92.81 148 ALA B CA 1
ATOM 3915 C C . ALA B 1 148 ? 23.688 -23.438 2.434 1 92.81 148 ALA B C 1
ATOM 3917 O O . ALA B 1 148 ? 22.516 -23.062 2.572 1 92.81 148 ALA B O 1
ATOM 3918 N N . PRO B 1 149 ? 24.75 -22.906 3.094 1 92.62 149 PRO B N 1
ATOM 3919 C CA . PRO B 1 149 ? 24.516 -21.719 3.914 1 92.62 149 PRO B CA 1
ATOM 3920 C C . PRO B 1 149 ? 23.906 -20.562 3.115 1 92.62 149 PRO B C 1
ATOM 3922 O O . PRO B 1 149 ? 24.328 -20.312 1.977 1 92.62 149 PRO B O 1
ATOM 3925 N N . LYS B 1 150 ? 22.906 -19.906 3.715 1 94.75 150 LYS B N 1
ATOM 3926 C CA . LYS B 1 150 ? 22.188 -18.844 3.012 1 94.75 150 LYS B CA 1
ATOM 3927 C C . LYS B 1 150 ? 21.547 -17.875 3.996 1 94.75 150 LYS B C 1
ATOM 3929 O O . LYS B 1 150 ? 21.562 -18.109 5.207 1 94.75 150 LYS B O 1
ATOM 3934 N N . GLY B 1 151 ? 21.047 -16.781 3.418 1 95.88 151 GLY B N 1
ATOM 3935 C CA . GLY B 1 151 ? 20.359 -15.781 4.223 1 95.88 151 GLY B CA 1
ATOM 3936 C C . GLY B 1 151 ? 18.875 -16.031 4.363 1 95.88 151 GLY B C 1
ATOM 3937 O O . GLY B 1 151 ? 18.234 -15.477 5.262 1 95.88 151 GLY B O 1
ATOM 3938 N N . GLY B 1 152 ? 18.328 -16.828 3.512 1 98.12 152 GLY B N 1
ATOM 3939 C CA . GLY B 1 152 ? 16.922 -17.203 3.49 1 98.12 152 GLY B CA 1
ATOM 3940 C C . GLY B 1 152 ? 16.531 -17.969 2.25 1 98.12 152 GLY B C 1
ATOM 3941 O O . GLY B 1 152 ? 17.344 -18.172 1.35 1 98.12 152 GLY B O 1
ATOM 3942 N N . VAL B 1 153 ? 15.406 -18.516 2.258 1 98.75 153 VAL B N 1
ATOM 3943 C CA . VAL B 1 153 ? 14.828 -19.219 1.118 1 98.75 153 VAL B CA 1
ATOM 3944 C C . VAL B 1 153 ? 13.398 -18.734 0.88 1 98.75 153 VAL B C 1
ATOM 3946 O O . VAL B 1 153 ? 12.656 -18.484 1.831 1 98.75 153 VAL B O 1
ATOM 3949 N N . ILE B 1 154 ? 13.078 -18.547 -0.419 1 98.88 154 ILE B N 1
ATOM 3950 C CA . ILE B 1 154 ? 11.688 -18.25 -0.742 1 98.88 154 ILE B CA 1
ATOM 3951 C C . ILE B 1 154 ? 11.312 -18.938 -2.057 1 98.88 154 ILE B C 1
ATOM 3953 O O . ILE B 1 154 ? 12.109 -18.984 -2.992 1 98.88 154 ILE B O 1
ATOM 3957 N N . PHE B 1 155 ? 10.109 -19.438 -2.152 1 98.81 155 PHE B N 1
ATOM 3958 C CA . PHE B 1 155 ? 9.57 -19.891 -3.426 1 98.81 155 PHE B CA 1
ATOM 3959 C C . PHE B 1 155 ? 8.055 -20.016 -3.352 1 98.81 155 PHE B C 1
ATOM 3961 O O . PHE B 1 155 ? 7.492 -20.234 -2.273 1 98.81 155 PHE B O 1
ATOM 3968 N N . PRO B 1 156 ? 7.41 -19.812 -4.461 1 98.75 156 PRO B N 1
ATOM 3969 C CA . PRO B 1 156 ? 5.98 -20.125 -4.516 1 98.75 156 PRO B CA 1
ATOM 3970 C C . PRO B 1 156 ? 5.695 -21.625 -4.504 1 98.75 156 PRO B C 1
ATOM 3972 O O . PRO B 1 156 ? 6.449 -22.391 -5.094 1 98.75 156 PRO B O 1
ATOM 3975 N N . ASN B 1 157 ? 4.645 -22 -3.895 1 98.81 157 ASN B N 1
ATOM 3976 C CA . ASN B 1 157 ? 4.195 -23.391 -3.881 1 98.81 157 ASN B CA 1
ATOM 3977 C C . ASN B 1 157 ? 2.67 -23.484 -3.873 1 98.81 157 ASN B C 1
ATOM 3979 O O . ASN B 1 157 ? 2.039 -23.312 -2.828 1 98.81 157 ASN B O 1
ATOM 3983 N N . PRO B 1 158 ? 2.107 -23.828 -4.988 1 98.62 158 PRO B N 1
ATOM 3984 C CA . PRO B 1 158 ? 2.662 -24.234 -6.281 1 98.62 158 PRO B CA 1
ATOM 3985 C C . PRO B 1 158 ? 3.471 -23.125 -6.953 1 98.62 158 PRO B C 1
ATOM 3987 O O . PRO B 1 158 ? 3.16 -21.938 -6.789 1 98.62 158 PRO B O 1
ATOM 3990 N N . ASN B 1 159 ? 4.488 -23.594 -7.691 1 98.62 159 ASN B N 1
ATOM 3991 C CA . ASN B 1 159 ? 5.41 -22.656 -8.32 1 98.62 159 ASN B CA 1
ATOM 3992 C C . ASN B 1 159 ? 4.75 -21.922 -9.484 1 98.62 159 ASN B C 1
ATOM 3994 O O . ASN B 1 159 ? 3.977 -22.516 -10.234 1 98.62 159 ASN B O 1
ATOM 3998 N N . ALA B 1 160 ? 4.945 -20.703 -9.688 1 97.06 160 ALA B N 1
ATOM 3999 C CA . ALA B 1 160 ? 4.59 -19.891 -10.844 1 97.06 160 ALA B CA 1
ATOM 4000 C C . ALA B 1 160 ? 5.828 -19.531 -11.656 1 97.06 160 ALA B C 1
ATOM 4002 O O . ALA B 1 160 ? 6.762 -18.906 -11.133 1 97.06 160 ALA B O 1
ATOM 4003 N N . PRO B 1 161 ? 5.883 -19.984 -12.797 1 97.81 161 PRO B N 1
ATOM 4004 C CA . PRO B 1 161 ? 4.762 -20.219 -13.711 1 97.81 161 PRO B CA 1
ATOM 4005 C C . PRO B 1 161 ? 4.512 -21.703 -13.969 1 97.81 161 PRO B C 1
ATOM 4007 O O . PRO B 1 161 ? 3.674 -22.062 -14.797 1 97.81 161 PRO B O 1
ATOM 4010 N N . THR B 1 162 ? 5.133 -22.625 -13.234 1 98.62 162 THR B N 1
ATOM 4011 C CA . THR B 1 162 ? 5.172 -24.016 -13.695 1 98.62 162 THR B CA 1
ATOM 4012 C C . THR B 1 162 ? 3.951 -24.781 -13.195 1 98.62 162 THR B C 1
ATOM 4014 O O . THR B 1 162 ? 3.625 -25.844 -13.719 1 98.62 162 THR B O 1
ATOM 4017 N N . GLY B 1 163 ? 3.379 -24.25 -12.133 1 98.62 163 GLY B N 1
ATOM 4018 C CA . GLY B 1 163 ? 2.232 -24.922 -11.547 1 98.62 163 GLY B CA 1
ATOM 4019 C C . GLY B 1 163 ? 2.615 -26.109 -10.68 1 98.62 163 GLY B C 1
ATOM 4020 O O . GLY B 1 163 ? 1.759 -26.719 -10.031 1 98.62 163 GLY B O 1
ATOM 4021 N N . ARG B 1 164 ? 3.908 -26.469 -10.609 1 98.69 164 ARG B N 1
ATOM 4022 C CA . ARG B 1 164 ? 4.406 -27.641 -9.891 1 98.69 164 ARG B CA 1
ATOM 4023 C C . ARG B 1 164 ? 4.273 -27.453 -8.383 1 98.69 164 ARG B C 1
ATOM 4025 O O . ARG B 1 164 ? 4.547 -26.375 -7.855 1 98.69 164 ARG B O 1
ATOM 4032 N N . LEU B 1 165 ? 3.896 -28.531 -7.738 1 98.56 165 LEU B N 1
ATOM 4033 C CA . LEU B 1 165 ? 3.717 -28.531 -6.289 1 98.56 165 LEU B CA 1
ATOM 4034 C C . LEU B 1 165 ? 4.844 -29.281 -5.602 1 98.56 165 LEU B C 1
ATOM 4036 O O . LEU B 1 165 ? 5.207 -30.391 -6.027 1 98.56 165 LEU B O 1
ATOM 4040 N N . LEU B 1 166 ? 5.48 -28.688 -4.645 1 98.62 166 LEU B N 1
ATOM 4041 C CA . LEU B 1 166 ? 6.375 -29.375 -3.727 1 98.62 166 LEU B CA 1
ATOM 4042 C C . LEU B 1 166 ? 5.602 -29.969 -2.557 1 98.62 166 LEU B C 1
ATOM 4044 O O . LEU B 1 166 ? 4.891 -29.25 -1.849 1 98.62 166 LEU B O 1
ATOM 4048 N N . ALA B 1 167 ? 5.754 -31.266 -2.389 1 97.88 167 ALA B N 1
ATOM 4049 C CA . ALA B 1 167 ? 5 -31.953 -1.346 1 97.88 167 ALA B CA 1
ATOM 4050 C C . ALA B 1 167 ? 5.363 -31.422 0.038 1 97.88 167 ALA B C 1
ATOM 4052 O O . ALA B 1 167 ? 6.508 -31.031 0.28 1 97.88 167 ALA B O 1
ATOM 4053 N N . LEU B 1 168 ? 4.395 -31.438 0.946 1 98 168 LEU B N 1
ATOM 4054 C CA . LEU B 1 168 ? 4.562 -30.891 2.291 1 98 168 LEU B CA 1
ATOM 4055 C C . LEU B 1 168 ? 5.723 -31.578 3.008 1 98 168 LEU B C 1
ATOM 4057 O O . LEU B 1 168 ? 6.438 -30.938 3.787 1 98 168 LEU B O 1
ATOM 4061 N N . GLY B 1 169 ? 5.875 -32.875 2.799 1 97.81 169 GLY B N 1
ATOM 4062 C CA . GLY B 1 169 ? 6.996 -33.594 3.395 1 97.81 169 GLY B CA 1
ATOM 4063 C C . GLY B 1 169 ? 8.344 -33.031 2.982 1 97.81 169 GLY B C 1
ATOM 4064 O O . GLY B 1 169 ? 9.273 -32.969 3.795 1 97.81 169 GLY B O 1
ATOM 4065 N N . GLU B 1 170 ? 8.469 -32.688 1.74 1 98.12 170 GLU B N 1
ATOM 4066 C CA . GLU B 1 170 ? 9.711 -32.062 1.249 1 98.12 170 GLU B CA 1
ATOM 4067 C C . GLU B 1 170 ? 9.914 -30.688 1.84 1 98.12 170 GLU B C 1
ATOM 4069 O O . GLU B 1 170 ? 11.047 -30.281 2.111 1 98.12 170 GLU B O 1
ATOM 4074 N N . ILE B 1 171 ? 8.875 -29.922 2.049 1 98.44 171 ILE B N 1
ATOM 4075 C CA . ILE B 1 171 ? 8.961 -28.625 2.711 1 98.44 171 ILE B CA 1
ATOM 4076 C C . ILE B 1 171 ? 9.461 -28.812 4.141 1 98.44 171 ILE B C 1
ATOM 4078 O O . ILE B 1 171 ? 10.32 -28.047 4.609 1 98.44 171 ILE B O 1
ATOM 4082 N N . GLU B 1 172 ? 8.938 -29.766 4.797 1 97.88 172 GLU B N 1
ATOM 4083 C CA . GLU B 1 172 ? 9.383 -30.031 6.164 1 97.88 172 GLU B CA 1
ATOM 4084 C C . GLU B 1 172 ? 10.867 -30.406 6.199 1 97.88 172 GLU B C 1
ATOM 4086 O O . GLU B 1 172 ? 11.586 -30.016 7.113 1 97.88 172 GLU B O 1
ATOM 4091 N N . ARG B 1 173 ? 11.273 -31.234 5.246 1 97.81 173 ARG B N 1
ATOM 4092 C CA . ARG B 1 173 ? 12.688 -31.578 5.129 1 97.81 173 ARG B CA 1
ATOM 4093 C C . ARG B 1 173 ? 13.539 -30.328 4.945 1 97.81 173 ARG B C 1
ATOM 4095 O O . ARG B 1 173 ? 14.594 -30.188 5.562 1 97.81 173 ARG B O 1
ATOM 4102 N N . LEU B 1 174 ? 13.086 -29.453 4.113 1 98.25 174 LEU B N 1
ATOM 4103 C CA . LEU B 1 174 ? 13.758 -28.172 3.889 1 98.25 174 LEU B CA 1
ATOM 4104 C C . LEU B 1 174 ? 13.867 -27.391 5.188 1 98.25 174 LEU B C 1
ATOM 4106 O O . LEU B 1 174 ? 14.922 -26.828 5.496 1 98.25 174 LEU B O 1
ATOM 4110 N N . LEU B 1 175 ? 12.773 -27.297 5.93 1 98.31 175 LEU B N 1
ATOM 4111 C CA . LEU B 1 175 ? 12.734 -26.562 7.188 1 98.31 175 LEU B CA 1
ATOM 4112 C C . LEU B 1 175 ? 13.695 -27.172 8.203 1 98.31 175 LEU B C 1
ATOM 4114 O O . LEU B 1 175 ? 14.406 -26.438 8.898 1 98.31 175 LEU B O 1
ATOM 4118 N N . ALA B 1 176 ? 13.719 -28.453 8.281 1 97 176 ALA B N 1
ATOM 4119 C CA . ALA B 1 176 ? 14.586 -29.141 9.227 1 97 176 ALA B CA 1
ATOM 4120 C C . ALA B 1 176 ? 16.062 -28.859 8.922 1 97 176 ALA B C 1
ATOM 4122 O O . ALA B 1 176 ? 16.875 -28.797 9.836 1 97 176 ALA B O 1
ATOM 4123 N N . ALA B 1 177 ? 16.328 -28.625 7.684 1 95.62 177 ALA B N 1
ATOM 4124 C CA . ALA B 1 177 ? 17.703 -28.438 7.25 1 95.62 177 ALA B CA 1
ATOM 4125 C C . ALA B 1 177 ? 18.109 -26.969 7.336 1 95.62 177 ALA B C 1
ATOM 4127 O O . ALA B 1 177 ? 19.297 -26.641 7.234 1 95.62 177 ALA B O 1
ATOM 4128 N N . ASN B 1 178 ? 17.156 -26.078 7.508 1 94.69 178 ASN B N 1
ATOM 4129 C CA . ASN B 1 178 ? 17.422 -24.641 7.484 1 94.69 178 ASN B CA 1
ATOM 4130 C C . ASN B 1 178 ? 16.859 -23.953 8.719 1 94.69 178 ASN B C 1
ATOM 4132 O O . ASN B 1 178 ? 16.062 -23.016 8.602 1 94.69 178 ASN B O 1
ATOM 4136 N N . ARG B 1 179 ? 17.422 -24.203 9.812 1 94.94 179 ARG B N 1
ATOM 4137 C CA . ARG B 1 179 ? 16.859 -23.719 11.062 1 94.94 179 ARG B CA 1
ATOM 4138 C C . ARG B 1 179 ? 17.344 -22.312 11.375 1 94.94 179 ARG B C 1
ATOM 4140 O O . ARG B 1 179 ? 16.734 -21.609 12.18 1 94.94 179 ARG B O 1
ATOM 4147 N N . ASP B 1 180 ? 18.375 -21.891 10.68 1 94.94 180 ASP B N 1
ATOM 4148 C CA . ASP B 1 180 ? 18.984 -20.609 11.039 1 94.94 180 ASP B CA 1
ATOM 4149 C C . ASP B 1 180 ? 18.578 -19.516 10.055 1 94.94 180 ASP B C 1
ATOM 4151 O O . ASP B 1 180 ? 19.016 -18.359 10.188 1 94.94 180 ASP B O 1
ATOM 4155 N N . SER B 1 181 ? 17.828 -19.844 9.07 1 96.56 181 SER B N 1
ATOM 4156 C CA . SER B 1 181 ? 17.391 -18.891 8.055 1 96.56 181 SER B CA 1
ATOM 4157 C C . SER B 1 181 ? 15.891 -18.953 7.82 1 96.56 181 SER B C 1
ATOM 4159 O O . SER B 1 181 ? 15.305 -20.047 7.84 1 96.56 181 SER B O 1
ATOM 4161 N N . VAL B 1 182 ? 15.336 -17.812 7.598 1 98.62 182 VAL B N 1
ATOM 4162 C CA . VAL B 1 182 ? 13.898 -17.766 7.336 1 98.62 182 VAL B CA 1
ATOM 4163 C C . VAL B 1 182 ? 13.586 -18.484 6.027 1 98.62 182 VAL B C 1
ATOM 4165 O O . VAL B 1 182 ? 14.328 -18.359 5.051 1 98.62 182 VAL B O 1
ATOM 4168 N N . VAL B 1 183 ? 12.555 -19.297 6.066 1 98.88 183 VAL B N 1
ATOM 4169 C CA . VAL B 1 183 ? 12 -19.969 4.887 1 98.88 183 VAL B CA 1
ATOM 4170 C C . VAL B 1 183 ? 10.602 -19.422 4.609 1 98.88 183 VAL B C 1
ATOM 4172 O O . VAL B 1 183 ? 9.695 -19.562 5.441 1 98.88 183 VAL B O 1
ATOM 4175 N N . VAL B 1 184 ? 10.43 -18.828 3.441 1 98.94 184 VAL B N 1
ATOM 4176 C CA . VAL B 1 184 ? 9.141 -18.266 3.055 1 98.94 184 VAL B CA 1
ATOM 4177 C C . VAL B 1 184 ? 8.484 -19.141 1.998 1 98.94 184 VAL B C 1
ATOM 4179 O O . VAL B 1 184 ? 9.055 -19.391 0.935 1 98.94 184 VAL B O 1
ATOM 4182 N N . ILE B 1 185 ? 7.316 -19.641 2.291 1 98.94 185 ILE B N 1
ATOM 4183 C CA . ILE B 1 185 ? 6.5 -20.359 1.316 1 98.94 185 ILE B CA 1
ATOM 4184 C C . ILE B 1 185 ? 5.367 -19.453 0.83 1 98.94 185 ILE B C 1
ATOM 4186 O O . ILE B 1 185 ? 4.438 -19.156 1.582 1 98.94 185 ILE B O 1
ATOM 4190 N N . ASP B 1 186 ? 5.441 -19.047 -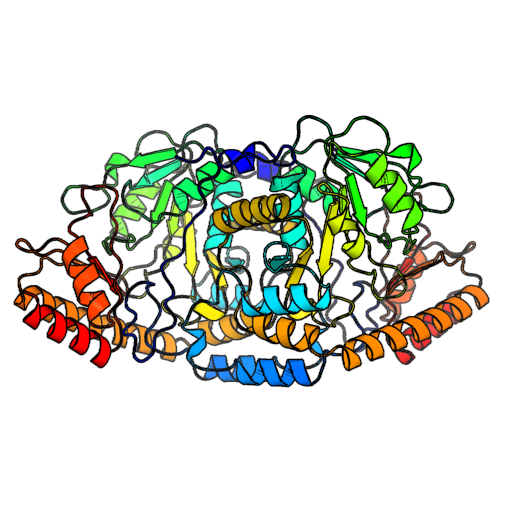0.401 1 98.88 186 ASP B N 1
ATOM 4191 C CA . ASP B 1 186 ? 4.441 -18.203 -1.035 1 98.88 186 ASP B CA 1
ATOM 4192 C C . ASP B 1 186 ? 3.295 -19.031 -1.609 1 98.88 186 ASP B C 1
ATOM 4194 O O . ASP B 1 186 ? 3.422 -19.609 -2.691 1 98.88 186 ASP B O 1
ATOM 4198 N N . GLU B 1 187 ? 2.164 -18.984 -0.969 1 98.88 187 GLU B N 1
ATOM 4199 C CA . GLU B 1 187 ? 1.064 -19.891 -1.283 1 98.88 187 GLU B CA 1
ATOM 4200 C C . GLU B 1 187 ? -0.062 -19.156 -2.01 1 98.88 187 GLU B C 1
ATOM 4202 O O . GLU B 1 187 ? -1.234 -19.312 -1.663 1 98.88 187 GLU B O 1
ATOM 4207 N N . ALA B 1 188 ? 0.3 -18.422 -3.025 1 98.62 188 ALA B N 1
ATOM 4208 C CA . ALA B 1 188 ? -0.689 -17.672 -3.799 1 98.62 188 ALA B CA 1
ATOM 4209 C C . ALA B 1 188 ? -1.694 -18.609 -4.457 1 98.62 188 ALA B C 1
ATOM 4211 O O . ALA B 1 188 ? -2.848 -18.234 -4.684 1 98.62 188 ALA B O 1
ATOM 4212 N N . TYR B 1 189 ? -1.298 -19.922 -4.699 1 98.69 189 TYR B N 1
ATOM 4213 C CA . TYR B 1 189 ? -2.127 -20.781 -5.527 1 98.69 189 TYR B CA 1
ATOM 4214 C C . TYR B 1 189 ? -2.455 -22.078 -4.801 1 98.69 189 TYR B C 1
ATOM 4216 O O . TYR B 1 189 ? -3.029 -23 -5.387 1 98.69 189 TYR B O 1
ATOM 4224 N N . VAL B 1 190 ? -2.195 -22.172 -3.541 1 98.69 190 VAL B N 1
ATOM 4225 C CA . VAL B 1 190 ? -2.178 -23.438 -2.826 1 98.69 190 VAL B CA 1
ATOM 4226 C C . VAL B 1 190 ? -3.592 -24 -2.746 1 98.69 190 VAL B C 1
ATOM 4228 O O . VAL B 1 190 ? -3.775 -25.219 -2.662 1 98.69 190 VAL B O 1
ATOM 4231 N N . ASP B 1 191 ? -4.582 -23.172 -2.877 1 98.5 191 ASP B N 1
ATOM 4232 C CA . ASP B 1 191 ? -5.973 -23.562 -2.662 1 98.5 191 ASP B CA 1
ATOM 4233 C C . ASP B 1 191 ? -6.492 -24.391 -3.832 1 98.5 191 ASP B C 1
ATOM 4235 O O . ASP B 1 191 ? -7.559 -25 -3.738 1 98.5 191 ASP B O 1
ATOM 4239 N N . PHE B 1 192 ? -5.801 -24.5 -4.855 1 98.56 192 PHE B N 1
ATOM 4240 C CA . PHE B 1 192 ? -6.289 -25.141 -6.062 1 98.56 192 PHE B CA 1
ATOM 4241 C C . PHE B 1 192 ? -5.742 -26.562 -6.176 1 98.56 192 PHE B C 1
ATOM 4243 O O . PHE B 1 192 ? -5.746 -27.156 -7.258 1 98.56 192 PHE B O 1
ATOM 4250 N N . GLY B 1 193 ? -5.172 -27.062 -5.074 1 96.56 193 GLY B N 1
ATOM 4251 C CA . GLY B 1 193 ? -4.793 -28.469 -5.156 1 96.56 193 GLY B CA 1
ATOM 4252 C C . GLY B 1 193 ? -3.617 -28.812 -4.266 1 96.56 193 GLY B C 1
ATOM 4253 O O . GLY B 1 193 ? -3.174 -29.969 -4.238 1 96.56 193 GLY B O 1
ATOM 4254 N N . GLY B 1 194 ? -3.127 -27.859 -3.482 1 96.31 194 GLY B N 1
ATOM 4255 C CA . GLY B 1 194 ? -1.997 -28.125 -2.604 1 96.31 194 GLY B CA 1
ATOM 4256 C C . GLY B 1 194 ? -2.383 -28.188 -1.138 1 96.31 194 GLY B C 1
ATOM 4257 O O . GLY B 1 194 ? -3.486 -27.781 -0.764 1 96.31 194 GLY B O 1
ATOM 4258 N N . ASP B 1 195 ? -1.433 -28.812 -0.358 1 97.56 195 ASP B N 1
ATOM 4259 C CA . ASP B 1 195 ? -1.52 -28.75 1.098 1 97.56 195 ASP B CA 1
ATOM 4260 C C . ASP B 1 195 ? -0.707 -27.578 1.646 1 97.56 195 ASP B C 1
ATOM 4262 O O . ASP B 1 195 ? 0.493 -27.469 1.381 1 97.56 195 ASP B O 1
ATOM 4266 N N . SER B 1 196 ? -1.384 -26.781 2.428 1 98.5 196 SER B N 1
ATOM 4267 C CA . SER B 1 196 ? -0.727 -25.594 2.959 1 98.5 196 SER B CA 1
ATOM 4268 C C . SER B 1 196 ? 0.316 -25.953 4.012 1 98.5 196 SER B C 1
ATOM 4270 O O . SER B 1 196 ? 0.133 -26.906 4.766 1 98.5 196 SER B O 1
ATOM 4272 N N . ALA B 1 197 ? 1.334 -25.172 4.113 1 98.81 197 ALA B N 1
ATOM 4273 C CA . ALA B 1 197 ? 2.395 -25.328 5.105 1 98.81 197 ALA B CA 1
ATOM 4274 C C . ALA B 1 197 ? 2.045 -24.609 6.406 1 98.81 197 ALA B C 1
ATOM 4276 O O . ALA B 1 197 ? 2.787 -24.688 7.387 1 98.81 197 ALA B O 1
ATOM 4277 N N . VAL B 1 198 ? 0.911 -23.922 6.523 1 98.81 198 VAL B N 1
ATOM 4278 C CA . VAL B 1 198 ? 0.551 -23.109 7.68 1 98.81 198 VAL B CA 1
ATOM 4279 C C . VAL B 1 198 ? 0.587 -23.953 8.945 1 98.81 198 VAL B C 1
ATOM 4281 O O . VAL B 1 198 ? 1.098 -23.531 9.984 1 98.81 198 VAL B O 1
ATOM 4284 N N . PRO B 1 199 ? 0.13 -25.219 8.898 1 98.38 199 PRO B N 1
ATOM 4285 C CA . PRO B 1 199 ? 0.163 -26.031 10.125 1 98.38 199 PRO B CA 1
ATOM 4286 C C . PRO B 1 199 ? 1.582 -26.266 10.633 1 98.38 199 PRO B C 1
ATOM 4288 O O . PRO B 1 199 ? 1.775 -26.547 11.82 1 98.38 199 PRO B O 1
ATOM 4291 N N . LEU B 1 200 ? 2.619 -26.141 9.805 1 98.62 200 LEU B N 1
ATOM 4292 C CA . LEU B 1 200 ? 4.008 -26.359 10.188 1 98.62 200 LEU B CA 1
ATOM 4293 C C . LEU B 1 200 ? 4.559 -25.172 10.969 1 98.62 200 LEU B C 1
ATOM 4295 O O . LEU B 1 200 ? 5.613 -25.281 11.602 1 98.62 200 LEU B O 1
ATOM 4299 N N . VAL B 1 201 ? 3.877 -24.047 10.961 1 98.62 201 VAL B N 1
ATOM 4300 C CA . VAL B 1 201 ? 4.336 -22.812 11.609 1 98.62 201 VAL B CA 1
ATOM 4301 C C . VAL B 1 201 ? 4.52 -23.062 13.109 1 98.62 201 VAL B C 1
ATOM 4303 O O . VAL B 1 201 ? 5.438 -22.516 13.727 1 98.62 201 VAL B O 1
ATOM 4306 N N . ALA B 1 202 ? 3.721 -23.859 13.695 1 98 202 ALA B N 1
ATOM 4307 C CA . ALA B 1 202 ? 3.754 -24.109 15.133 1 98 202 ALA B CA 1
ATOM 4308 C C . ALA B 1 202 ? 5.078 -24.75 15.539 1 98 202 ALA B C 1
ATOM 4310 O O . ALA B 1 202 ? 5.566 -24.531 16.656 1 98 202 ALA B O 1
ATOM 4311 N N . ARG B 1 203 ? 5.727 -25.5 14.633 1 97.75 203 ARG B N 1
ATOM 4312 C CA . ARG B 1 203 ? 6.898 -26.281 14.992 1 97.75 203 ARG B CA 1
ATOM 4313 C C . ARG B 1 203 ? 8.164 -25.703 14.375 1 97.75 203 ARG B C 1
ATOM 4315 O O . ARG B 1 203 ? 9.273 -26.109 14.734 1 97.75 203 ARG B O 1
ATOM 4322 N N . HIS B 1 204 ? 8.016 -24.766 13.547 1 98.44 204 HIS B N 1
ATOM 4323 C CA . HIS B 1 204 ? 9.164 -24.203 12.852 1 98.44 204 HIS B CA 1
ATOM 4324 C C . HIS B 1 204 ? 9.188 -22.688 12.969 1 98.44 204 HIS B C 1
ATOM 4326 O O . HIS B 1 204 ? 8.586 -21.984 12.156 1 98.44 204 HIS B O 1
ATOM 4332 N N . PRO B 1 205 ? 10 -22.141 13.875 1 98.31 205 PRO B N 1
ATOM 4333 C CA . PRO B 1 205 ? 9.984 -20.703 14.148 1 98.31 205 PRO B CA 1
ATOM 4334 C C . PRO B 1 205 ? 10.461 -19.875 12.961 1 98.31 205 PRO B C 1
ATOM 4336 O O . PRO B 1 205 ? 10.195 -18.672 12.898 1 98.31 205 PRO B O 1
ATOM 4339 N N . GLN B 1 206 ? 11.172 -20.516 11.984 1 98.5 206 GLN B N 1
ATOM 4340 C CA . GLN B 1 206 ? 11.742 -19.781 10.852 1 98.5 206 GLN B CA 1
ATOM 4341 C C . GLN B 1 206 ? 10.789 -19.781 9.664 1 98.5 206 GLN B C 1
ATOM 4343 O O . GLN B 1 206 ? 11.07 -19.156 8.633 1 98.5 206 GLN B O 1
ATOM 4348 N N . LEU B 1 207 ? 9.625 -20.438 9.734 1 98.94 207 LEU B N 1
ATOM 4349 C CA . LEU B 1 207 ? 8.711 -20.562 8.609 1 98.94 207 LEU B CA 1
ATOM 4350 C C . LEU B 1 207 ? 7.758 -19.375 8.539 1 98.94 207 LEU B C 1
ATOM 4352 O O . LEU B 1 207 ? 7.129 -19.016 9.539 1 98.94 207 LEU B O 1
ATOM 4356 N N . LEU B 1 208 ? 7.691 -18.719 7.426 1 98.94 208 LEU B N 1
ATOM 4357 C CA . LEU B 1 208 ? 6.668 -17.734 7.086 1 98.94 208 LEU B CA 1
ATOM 4358 C C . LEU B 1 208 ? 5.887 -18.172 5.848 1 98.94 208 LEU B C 1
ATOM 4360 O O . LEU B 1 208 ? 6.477 -18.469 4.809 1 98.94 208 LEU B O 1
ATOM 4364 N N . VAL B 1 209 ? 4.559 -18.266 5.953 1 98.94 209 VAL B N 1
ATOM 4365 C CA . VAL B 1 209 ? 3.693 -18.578 4.824 1 98.94 209 VAL B CA 1
ATOM 4366 C C . VAL B 1 209 ? 2.951 -17.328 4.367 1 98.94 209 VAL B C 1
ATOM 4368 O O . VAL B 1 209 ? 2.342 -16.625 5.18 1 98.94 209 VAL B O 1
ATOM 4371 N N . THR B 1 210 ? 3.055 -16.969 3.107 1 98.94 210 THR B N 1
ATOM 4372 C CA . THR B 1 210 ? 2.342 -15.812 2.572 1 98.94 210 THR B CA 1
ATOM 4373 C C . THR B 1 210 ? 1.2 -16.266 1.663 1 98.94 210 THR B C 1
ATOM 4375 O O . THR B 1 210 ? 1.306 -17.281 0.975 1 98.94 210 THR B O 1
ATOM 4378 N N . ARG B 1 211 ? 0.123 -15.484 1.665 1 98.69 211 ARG B N 1
ATOM 4379 C CA . ARG B 1 211 ? -1.076 -15.781 0.888 1 98.69 211 ARG B CA 1
ATOM 4380 C C . ARG B 1 211 ? -1.671 -14.508 0.295 1 98.69 211 ARG B C 1
ATOM 4382 O O . ARG B 1 211 ? -1.281 -13.398 0.672 1 98.69 211 ARG B O 1
ATOM 4389 N N . THR B 1 212 ? -2.543 -14.672 -0.677 1 98.56 212 THR B N 1
ATOM 4390 C CA . THR B 1 212 ? -3.277 -13.57 -1.3 1 98.56 212 THR B CA 1
ATOM 4391 C C . THR B 1 212 ? -4.762 -13.914 -1.405 1 98.56 212 THR B C 1
ATOM 4393 O O . THR B 1 212 ? -5.133 -15.086 -1.478 1 98.56 212 THR B O 1
ATOM 4396 N N . LEU B 1 213 ? -5.582 -12.914 -1.418 1 98.75 213 LEU B N 1
ATOM 4397 C CA . LEU B 1 213 ? -7.004 -13.125 -1.66 1 98.75 213 LEU B CA 1
ATOM 4398 C C . LEU B 1 213 ? -7.359 -12.812 -3.109 1 98.75 213 LEU B C 1
ATOM 4400 O O . LEU B 1 213 ? -8.539 -12.836 -3.48 1 98.75 213 LEU B O 1
ATOM 4404 N N . SER B 1 214 ? -6.398 -12.594 -3.908 1 98.31 214 SER B N 1
ATOM 4405 C CA . SER B 1 214 ? -6.598 -12.164 -5.289 1 98.31 214 SER B CA 1
ATOM 4406 C C . SER B 1 214 ? -7.055 -13.32 -6.172 1 98.31 214 SER B C 1
ATOM 4408 O O . SER B 1 214 ? -7.672 -13.102 -7.215 1 98.31 214 SER B O 1
ATOM 4410 N N . LYS B 1 215 ? -6.648 -14.562 -5.762 1 98.38 215 LYS B N 1
ATOM 4411 C CA . LYS B 1 215 ? -6.836 -15.695 -6.66 1 98.38 215 LYS B CA 1
ATOM 4412 C C . LYS B 1 215 ? -8.023 -16.547 -6.227 1 98.38 215 LYS B C 1
ATOM 4414 O O . LYS B 1 215 ? -9.164 -16.281 -6.617 1 98.38 215 LYS B O 1
ATOM 4419 N N . SER B 1 216 ? -7.855 -17.297 -5.188 1 98.31 216 SER B N 1
ATOM 4420 C CA . SER B 1 216 ? -8.867 -18.266 -4.766 1 98.31 216 SER B CA 1
ATOM 4421 C C . SER B 1 216 ? -10.094 -17.562 -4.195 1 98.31 216 SER B C 1
ATOM 4423 O O . SER B 1 216 ? -11.203 -18.109 -4.219 1 98.31 216 SER B O 1
ATOM 4425 N N . HIS B 1 217 ? -9.898 -16.312 -3.74 1 98.44 217 HIS B N 1
ATOM 4426 C CA . HIS B 1 217 ? -11 -15.594 -3.115 1 98.44 217 HIS B CA 1
ATOM 4427 C C . HIS B 1 217 ? -11.641 -14.602 -4.086 1 98.44 217 HIS B C 1
ATOM 4429 O O . HIS B 1 217 ? -12.586 -13.906 -3.732 1 98.44 217 HIS B O 1
ATOM 4435 N N . ALA B 1 218 ? -11.117 -14.469 -5.254 1 98.5 218 ALA B N 1
ATOM 4436 C CA . ALA B 1 218 ? -11.672 -13.641 -6.312 1 98.5 218 ALA B CA 1
ATOM 4437 C C . ALA B 1 218 ? -11.695 -12.164 -5.902 1 98.5 218 ALA B C 1
ATOM 4439 O O . ALA B 1 218 ? -12.672 -11.461 -6.164 1 98.5 218 ALA B O 1
ATOM 4440 N N . LEU B 1 219 ? -10.633 -11.742 -5.23 1 98.62 219 LEU B N 1
ATOM 4441 C CA . LEU B 1 219 ? -10.594 -10.375 -4.73 1 98.62 219 LEU B CA 1
ATOM 4442 C C . LEU B 1 219 ? -9.352 -9.648 -5.223 1 98.62 219 LEU B C 1
ATOM 4444 O O . LEU B 1 219 ? -8.734 -8.883 -4.473 1 98.62 219 LEU B O 1
ATOM 4448 N N . ALA B 1 220 ? -8.945 -9.945 -6.48 1 98.19 220 ALA B N 1
ATOM 4449 C CA . ALA B 1 220 ? -7.809 -9.219 -7.043 1 98.19 220 ALA B CA 1
ATOM 4450 C C . ALA B 1 220 ? -8.023 -7.711 -6.961 1 98.19 220 ALA B C 1
ATOM 4452 O O . ALA B 1 220 ? -7.07 -6.957 -6.73 1 98.19 220 ALA B O 1
ATOM 4453 N N . GLY B 1 221 ? -9.219 -7.25 -7.055 1 98.12 221 GLY B N 1
ATOM 4454 C CA . GLY B 1 221 ? -9.555 -5.84 -7.121 1 98.12 221 GLY B CA 1
ATOM 4455 C C . GLY B 1 221 ? -9.508 -5.148 -5.773 1 98.12 221 GLY B C 1
ATOM 4456 O O . GLY B 1 221 ? -9.578 -3.92 -5.695 1 98.12 221 GLY B O 1
ATOM 4457 N N . LEU B 1 222 ? -9.367 -5.887 -4.664 1 98.56 222 LEU B N 1
ATOM 4458 C CA . LEU B 1 222 ? -9.367 -5.293 -3.332 1 98.56 222 LEU B CA 1
ATOM 4459 C C . LEU B 1 222 ? -7.961 -5.242 -2.756 1 98.56 222 LEU B C 1
ATOM 4461 O O . LEU B 1 222 ? -7.711 -4.543 -1.768 1 98.56 222 LEU B O 1
ATOM 4465 N N . ARG B 1 223 ? -7.043 -5.973 -3.322 1 98.25 223 ARG B N 1
ATOM 4466 C CA . ARG B 1 223 ? -5.621 -5.93 -2.988 1 98.25 223 ARG B CA 1
ATOM 4467 C C . ARG B 1 223 ? -5.395 -6.297 -1.525 1 98.25 223 ARG B C 1
ATOM 4469 O O . ARG B 1 223 ? -4.902 -5.477 -0.745 1 98.25 223 ARG B O 1
ATOM 4476 N N . VAL B 1 224 ? -5.652 -7.543 -1.149 1 98.81 224 VAL B N 1
ATOM 4477 C CA . VAL B 1 224 ? -5.406 -7.996 0.216 1 98.81 224 VAL B CA 1
ATOM 4478 C C . VAL B 1 224 ? -4.535 -9.25 0.196 1 98.81 224 VAL B C 1
ATOM 4480 O O . VAL B 1 224 ? -4.801 -10.188 -0.563 1 98.81 224 VAL B O 1
ATOM 4483 N N . GLY B 1 225 ? -3.471 -9.25 0.88 1 98.81 225 GLY B N 1
ATOM 4484 C CA . GLY B 1 225 ? -2.639 -10.398 1.183 1 98.81 225 GLY B CA 1
ATOM 4485 C C . GLY B 1 225 ? -2.332 -10.547 2.66 1 98.81 225 GLY B C 1
ATOM 4486 O O . GLY B 1 225 ? -2.631 -9.648 3.451 1 98.81 225 GLY B O 1
ATOM 4487 N N . TYR B 1 226 ? -1.815 -11.672 3.023 1 98.94 226 TYR B N 1
ATOM 4488 C CA . TYR B 1 226 ? -1.47 -11.844 4.43 1 98.94 226 TYR B CA 1
ATOM 4489 C C . TYR B 1 226 ? -0.35 -12.859 4.602 1 98.94 226 TYR B C 1
ATOM 4491 O O . TYR B 1 226 ? 0.036 -13.531 3.641 1 98.94 226 TYR B O 1
ATOM 4499 N N . ALA B 1 227 ? 0.225 -12.914 5.766 1 98.94 227 ALA B N 1
ATOM 4500 C CA . ALA B 1 227 ? 1.254 -13.875 6.156 1 98.94 227 ALA B CA 1
ATOM 4501 C C . ALA B 1 227 ? 0.923 -14.523 7.5 1 98.94 227 ALA B C 1
ATOM 4503 O O . ALA B 1 227 ? 0.253 -13.914 8.336 1 98.94 227 ALA B O 1
ATOM 4504 N N . VAL B 1 228 ? 1.29 -15.711 7.629 1 98.94 228 VAL B N 1
ATOM 4505 C CA . VAL B 1 228 ? 1.184 -16.453 8.883 1 98.94 228 VAL B CA 1
ATOM 4506 C C . VAL B 1 228 ? 2.564 -16.953 9.305 1 98.94 228 VAL B C 1
ATOM 4508 O O . VAL B 1 228 ? 3.273 -17.594 8.523 1 98.94 228 VAL B O 1
ATOM 4511 N N . GLY B 1 229 ? 3.006 -16.672 10.406 1 98.94 229 GLY B N 1
ATOM 4512 C CA . GLY B 1 229 ? 4.258 -17.047 11.039 1 98.94 229 GLY B CA 1
ATOM 4513 C C . GLY B 1 229 ? 4.238 -16.891 12.547 1 98.94 229 GLY B C 1
ATOM 4514 O O . GLY B 1 229 ? 3.246 -16.422 13.117 1 98.94 229 GLY B O 1
ATOM 4515 N N . GLN B 1 230 ? 5.289 -17.359 13.227 1 98.69 230 GLN B N 1
ATOM 4516 C CA . GLN B 1 230 ? 5.371 -17.109 14.664 1 98.69 230 GLN B CA 1
ATOM 4517 C C . GLN B 1 230 ? 5.543 -15.625 14.961 1 98.69 230 GLN B C 1
ATOM 4519 O O . GLN B 1 230 ? 5.996 -14.867 14.102 1 98.69 230 GLN B O 1
ATOM 4524 N N . ALA B 1 231 ? 5.18 -15.234 16.156 1 98.38 231 ALA B N 1
ATOM 4525 C CA . ALA B 1 231 ? 4.992 -13.844 16.562 1 98.38 231 ALA B CA 1
ATOM 4526 C C . ALA B 1 231 ? 6.242 -13.023 16.281 1 98.38 231 ALA B C 1
ATOM 4528 O O . ALA B 1 231 ? 6.152 -11.883 15.812 1 98.38 231 ALA B O 1
ATOM 4529 N N . PRO B 1 232 ? 7.449 -13.539 16.5 1 98.06 232 PRO B N 1
ATOM 4530 C CA . PRO B 1 232 ? 8.633 -12.719 16.234 1 98.06 232 PRO B CA 1
ATOM 4531 C C . PRO B 1 232 ? 8.773 -12.328 14.773 1 98.06 232 PRO B C 1
ATOM 4533 O O . PRO B 1 232 ? 9.211 -11.219 14.461 1 98.06 232 PRO B O 1
ATOM 4536 N N . LEU B 1 233 ? 8.453 -13.266 13.828 1 98.75 233 LEU B N 1
ATOM 4537 C CA . LEU B 1 233 ? 8.5 -12.938 12.406 1 98.75 233 LEU B CA 1
ATOM 4538 C C . LEU B 1 233 ? 7.465 -11.875 12.062 1 98.75 233 LEU B C 1
ATOM 4540 O O . LEU B 1 233 ? 7.754 -10.945 11.305 1 98.75 233 LEU B O 1
ATOM 4544 N N . ILE B 1 234 ? 6.266 -12 12.656 1 98.75 234 ILE B N 1
ATOM 4545 C CA . ILE B 1 234 ? 5.172 -11.07 12.375 1 98.75 234 ILE B CA 1
ATOM 4546 C C . ILE B 1 234 ? 5.508 -9.695 12.945 1 98.75 234 ILE B C 1
ATOM 4548 O O . ILE B 1 234 ? 5.215 -8.672 12.328 1 98.75 234 ILE B O 1
ATOM 4552 N N . GLU B 1 235 ? 6.105 -9.664 14.055 1 97.94 235 GLU B N 1
ATOM 4553 C CA . GLU B 1 235 ? 6.531 -8.398 14.648 1 97.94 235 GLU B CA 1
ATOM 4554 C C . GLU B 1 235 ? 7.492 -7.652 13.727 1 97.94 235 GLU B C 1
ATOM 4556 O O . GLU B 1 235 ? 7.406 -6.43 13.594 1 97.94 235 GLU B O 1
ATOM 4561 N N . ALA B 1 236 ? 8.406 -8.375 13.102 1 98.44 236 ALA B N 1
ATOM 4562 C CA . ALA B 1 236 ? 9.328 -7.762 12.148 1 98.44 236 ALA B CA 1
ATOM 4563 C C . ALA B 1 236 ? 8.578 -7.105 11 1 98.44 236 ALA B C 1
ATOM 4565 O O . ALA B 1 236 ? 8.898 -5.988 10.594 1 98.44 236 ALA B O 1
ATOM 4566 N N . LEU B 1 237 ? 7.578 -7.82 10.492 1 98.69 237 LEU B N 1
ATOM 4567 C CA . LEU B 1 237 ? 6.777 -7.277 9.398 1 98.69 237 LEU B CA 1
ATOM 4568 C C . LEU B 1 237 ? 6.023 -6.027 9.844 1 98.69 237 LEU B C 1
ATOM 4570 O O . LEU B 1 237 ? 5.949 -5.047 9.102 1 98.69 237 LEU B O 1
ATOM 4574 N N . ASN B 1 238 ? 5.48 -6.031 11.023 1 97.81 238 ASN B N 1
ATOM 4575 C CA . ASN B 1 238 ? 4.75 -4.883 11.555 1 97.81 238 ASN B CA 1
ATOM 4576 C C . ASN B 1 238 ? 5.66 -3.67 11.719 1 97.81 238 ASN B C 1
ATOM 4578 O O . ASN B 1 238 ? 5.258 -2.541 11.43 1 97.81 238 ASN B O 1
ATOM 4582 N N . ARG B 1 239 ? 6.852 -3.895 12.195 1 97.25 239 ARG B N 1
ATOM 4583 C CA . ARG B 1 239 ? 7.797 -2.797 12.375 1 97.25 239 ARG B CA 1
ATOM 4584 C C . ARG B 1 239 ? 8.117 -2.125 11.047 1 97.25 239 ARG B C 1
ATOM 4586 O O . ARG B 1 239 ? 8.156 -0.895 10.961 1 97.25 239 ARG B O 1
ATOM 4593 N N . VAL B 1 240 ? 8.312 -2.926 10.023 1 98.31 240 VAL B N 1
ATOM 4594 C CA . VAL B 1 240 ? 8.602 -2.377 8.703 1 98.31 240 VAL B CA 1
ATOM 4595 C C . VAL B 1 240 ? 7.371 -1.654 8.156 1 98.31 240 VAL B C 1
ATOM 4597 O O . VAL B 1 240 ? 7.473 -0.524 7.676 1 98.31 240 VAL B O 1
ATOM 4600 N N . LYS B 1 241 ? 6.203 -2.316 8.258 1 98.12 241 LYS B N 1
ATOM 4601 C CA . LYS B 1 241 ? 4.957 -1.727 7.781 1 98.12 241 LYS B CA 1
ATOM 4602 C C . LYS B 1 241 ? 4.703 -0.372 8.438 1 98.12 241 LYS B C 1
ATOM 4604 O O . LYS B 1 241 ? 4.379 0.603 7.754 1 98.12 241 LYS B O 1
ATOM 4609 N N . ASP B 1 242 ? 4.895 -0.292 9.734 1 97.31 242 ASP B N 1
ATOM 4610 C CA . ASP B 1 242 ? 4.594 0.92 10.492 1 97.31 242 ASP B CA 1
ATOM 4611 C C . ASP B 1 242 ? 5.691 1.967 10.305 1 97.31 242 ASP B C 1
ATOM 4613 O O . ASP B 1 242 ? 5.57 3.094 10.797 1 97.31 242 ASP B O 1
ATOM 4617 N N . SER B 1 243 ? 6.738 1.623 9.617 1 97.81 243 SER B N 1
ATOM 4618 C CA . SER B 1 243 ? 7.781 2.564 9.234 1 97.81 243 SER B CA 1
ATOM 4619 C C . SER B 1 243 ? 7.629 2.99 7.777 1 97.81 243 SER B C 1
ATOM 4621 O O . SER B 1 243 ? 8.391 3.828 7.285 1 97.81 243 SER B O 1
ATOM 4623 N N . PHE B 1 244 ? 6.699 2.447 7.078 1 98.06 244 PHE B N 1
ATOM 4624 C CA . PHE B 1 244 ? 6.445 2.695 5.664 1 98.06 244 PHE B CA 1
ATOM 4625 C C . PHE B 1 244 ? 5.082 3.344 5.465 1 98.06 244 PHE B C 1
ATOM 4627 O O . PHE B 1 244 ? 4.988 4.469 4.969 1 98.06 244 PHE B O 1
ATOM 4634 N N . ASN B 1 245 ? 4.051 2.654 5.805 1 97.38 245 ASN B N 1
ATOM 4635 C CA . ASN B 1 245 ? 2.635 3 5.715 1 97.38 245 ASN B CA 1
ATOM 4636 C C . ASN B 1 245 ? 1.81 2.25 6.758 1 97.38 245 ASN B C 1
ATOM 4638 O O . ASN B 1 245 ? 1.538 1.059 6.602 1 97.38 245 ASN B O 1
ATOM 4642 N N . SER B 1 246 ? 1.239 2.975 7.719 1 93.88 246 SER B N 1
ATOM 4643 C CA . SER B 1 246 ? 0.594 2.33 8.859 1 93.88 246 SER B CA 1
ATOM 4644 C C . SER B 1 246 ? -0.831 1.904 8.516 1 93.88 246 SER B C 1
ATOM 4646 O O . SER B 1 246 ? -1.44 1.121 9.25 1 93.88 246 SER B O 1
ATOM 4648 N N . TYR B 1 247 ? -1.377 2.41 7.457 1 94.25 247 TYR B N 1
ATOM 4649 C CA . TYR B 1 247 ? -2.756 2.146 7.059 1 94.25 247 TYR B CA 1
ATOM 4650 C C . TYR B 1 247 ? -2.816 1.552 5.656 1 94.25 247 TYR B C 1
ATOM 4652 O O . TYR B 1 247 ? -3.461 2.111 4.77 1 94.25 247 TYR B O 1
ATOM 4660 N N . PRO B 1 248 ? -2.283 0.402 5.539 1 96.38 248 PRO B N 1
ATOM 4661 C CA . PRO B 1 248 ? -2.158 -0.079 4.164 1 96.38 248 PRO B CA 1
ATOM 4662 C C . PRO B 1 248 ? -3.482 -0.582 3.592 1 96.38 248 PRO B C 1
ATOM 4664 O O . PRO B 1 248 ? -3.666 -0.602 2.371 1 96.38 248 PRO B O 1
ATOM 4667 N N . LEU B 1 249 ? -4.387 -1.087 4.395 1 98.56 249 LEU B N 1
ATOM 4668 C CA . LEU B 1 249 ? -5.668 -1.583 3.904 1 98.56 249 LEU B CA 1
ATOM 4669 C C . LEU B 1 249 ? -6.781 -0.578 4.18 1 98.56 249 LEU B C 1
ATOM 4671 O O . LEU B 1 249 ? -7 -0.187 5.328 1 98.56 249 LEU B O 1
ATOM 4675 N N . ASP B 1 250 ? -7.457 -0.214 3.088 1 98.56 250 ASP B N 1
ATOM 4676 C CA . ASP B 1 250 ? -8.57 0.709 3.277 1 98.56 250 ASP B CA 1
ATOM 4677 C C . ASP B 1 250 ? -9.789 -0.009 3.859 1 98.56 250 ASP B C 1
ATOM 4679 O O . ASP B 1 250 ? -9.727 -1.207 4.141 1 98.56 250 ASP B O 1
ATOM 4683 N N . ARG B 1 251 ? -10.844 0.734 4.105 1 98.25 251 ARG B N 1
ATOM 4684 C CA . ARG B 1 251 ? -12.023 0.205 4.781 1 98.25 251 ARG B CA 1
ATOM 4685 C C . ARG B 1 251 ? -12.68 -0.893 3.951 1 98.25 251 ARG B C 1
ATOM 4687 O O . ARG B 1 251 ? -13.156 -1.891 4.496 1 98.25 251 ARG B O 1
ATOM 4694 N N . PHE B 1 252 ? -12.727 -0.767 2.607 1 98.75 252 PHE B N 1
ATOM 4695 C CA . PHE B 1 252 ? -13.367 -1.749 1.741 1 98.75 252 PHE B CA 1
ATOM 4696 C C . PHE B 1 252 ? -12.562 -3.041 1.7 1 98.75 252 PHE B C 1
ATOM 4698 O O . PHE B 1 252 ? -13.125 -4.137 1.772 1 98.75 252 PHE B O 1
ATOM 4705 N N . ALA B 1 253 ? -11.258 -2.896 1.546 1 98.81 253 ALA B N 1
ATOM 4706 C CA . ALA B 1 253 ? -10.383 -4.066 1.547 1 98.81 253 ALA B CA 1
ATOM 4707 C C . ALA B 1 253 ? -10.586 -4.902 2.809 1 98.81 253 ALA B C 1
ATOM 4709 O O . ALA B 1 253 ? -10.703 -6.125 2.74 1 98.81 253 ALA B O 1
ATOM 4710 N N . GLN B 1 254 ? -10.641 -4.254 3.951 1 98.75 254 GLN B N 1
ATOM 4711 C CA . GLN B 1 254 ? -10.797 -4.969 5.215 1 98.75 254 GLN B CA 1
ATOM 4712 C C . GLN B 1 254 ? -12.164 -5.648 5.297 1 98.75 254 GLN B C 1
ATOM 4714 O O . GLN B 1 254 ? -12.25 -6.828 5.648 1 98.75 254 GLN B O 1
ATOM 4719 N N . ALA B 1 255 ? -13.227 -4.93 4.945 1 98.75 255 ALA B N 1
ATOM 4720 C CA . ALA B 1 255 ? -14.578 -5.461 5.043 1 98.75 255 ALA B CA 1
ATOM 4721 C C . ALA B 1 255 ? -14.781 -6.617 4.066 1 98.75 255 ALA B C 1
ATOM 4723 O O . ALA B 1 255 ? -15.352 -7.652 4.43 1 98.75 255 ALA B O 1
ATOM 4724 N N . GLY B 1 256 ? -14.336 -6.398 2.84 1 98.81 256 GLY B N 1
ATOM 4725 C CA . GLY B 1 256 ? -14.469 -7.445 1.837 1 98.81 256 GLY B CA 1
ATOM 4726 C C . GLY B 1 256 ? -13.664 -8.688 2.156 1 98.81 256 GLY B C 1
ATOM 4727 O O . GLY B 1 256 ? -14.164 -9.812 2.012 1 98.81 256 GLY B O 1
ATOM 4728 N N . ALA B 1 257 ? -12.445 -8.508 2.584 1 98.88 257 ALA B N 1
ATOM 4729 C CA . ALA B 1 257 ? -11.586 -9.633 2.949 1 98.88 257 ALA B CA 1
ATOM 4730 C C . ALA B 1 257 ? -12.188 -10.422 4.105 1 98.88 257 ALA B C 1
ATOM 4732 O O . ALA B 1 257 ? -12.195 -11.656 4.082 1 98.88 257 ALA B O 1
ATOM 4733 N N . LEU B 1 258 ? -12.688 -9.68 5.102 1 98.88 258 LEU B N 1
ATOM 4734 C CA . LEU B 1 258 ? -13.297 -10.328 6.258 1 98.88 258 LEU B CA 1
ATOM 4735 C C . LEU B 1 258 ? -14.453 -11.219 5.832 1 98.88 258 LEU B C 1
ATOM 4737 O O . LEU B 1 258 ? -14.516 -12.391 6.211 1 98.88 258 LEU B O 1
ATOM 4741 N N . ALA B 1 259 ? -15.336 -10.672 5.023 1 98.88 259 ALA B N 1
ATOM 4742 C CA . ALA B 1 259 ? -16.5 -11.422 4.559 1 98.88 259 ALA B CA 1
ATOM 4743 C C . ALA B 1 259 ? -16.078 -12.641 3.742 1 98.88 259 ALA B C 1
ATOM 4745 O O . ALA B 1 259 ? -16.688 -13.703 3.84 1 98.88 259 ALA B O 1
ATOM 4746 N N . SER B 1 260 ? -15.07 -12.508 2.965 1 98.81 260 SER B N 1
ATOM 4747 C CA . SER B 1 260 ? -14.586 -13.594 2.121 1 98.81 260 SER B CA 1
ATOM 4748 C C . SER B 1 260 ? -14.016 -14.734 2.959 1 98.81 260 SER B C 1
ATOM 4750 O O . SER B 1 260 ? -14.328 -15.898 2.719 1 98.81 260 SER B O 1
ATOM 4752 N N . ILE B 1 261 ? -13.164 -14.383 3.949 1 98.81 261 ILE B N 1
ATOM 4753 C CA . ILE B 1 261 ? -12.539 -15.367 4.82 1 98.81 261 ILE B CA 1
ATOM 4754 C C . ILE B 1 261 ? -13.609 -16.141 5.574 1 98.81 261 ILE B C 1
ATOM 4756 O O . ILE B 1 261 ? -13.477 -17.359 5.781 1 98.81 261 ILE B O 1
ATOM 4760 N N . GLU B 1 262 ? -14.664 -15.5 5.914 1 98.62 262 GLU B N 1
ATOM 4761 C CA . GLU B 1 262 ? -15.711 -16.109 6.727 1 98.62 262 GLU B CA 1
ATOM 4762 C C . GLU B 1 262 ? -16.625 -16.984 5.879 1 98.62 262 GLU B C 1
ATOM 4764 O O . GLU B 1 262 ? -17.281 -17.906 6.398 1 98.62 262 GLU B O 1
ATOM 4769 N N . ASP B 1 263 ? -16.719 -16.734 4.605 1 98.62 263 ASP B N 1
ATOM 4770 C CA . ASP B 1 263 ? -17.609 -17.516 3.734 1 98.62 263 ASP B CA 1
ATOM 4771 C C . ASP B 1 263 ? -16.875 -18.703 3.133 1 98.62 263 ASP B C 1
ATOM 4773 O O . ASP B 1 263 ? -16.688 -18.781 1.916 1 98.62 263 ASP B O 1
ATOM 4777 N N . ARG B 1 264 ? -16.625 -19.688 3.885 1 97.81 264 ARG B N 1
ATOM 4778 C CA . ARG B 1 264 ? -15.844 -20.859 3.506 1 97.81 264 ARG B CA 1
ATOM 4779 C C . ARG B 1 264 ? -16.547 -21.672 2.428 1 97.81 264 ARG B C 1
ATOM 4781 O O . ARG B 1 264 ? -15.914 -22.219 1.531 1 97.81 264 ARG B O 1
ATOM 4788 N N . ALA B 1 265 ? -17.828 -21.75 2.533 1 98.44 265 ALA B N 1
ATOM 4789 C CA . ALA B 1 265 ? -18.594 -22.562 1.596 1 98.44 265 ALA B CA 1
ATOM 4790 C C . ALA B 1 265 ? -18.438 -22.047 0.168 1 98.44 265 ALA B C 1
ATOM 4792 O O . ALA B 1 265 ? -18.219 -22.828 -0.761 1 98.44 265 ALA B O 1
ATOM 4793 N N . TYR B 1 266 ? -18.625 -20.781 -0.015 1 98.5 266 TYR B N 1
ATOM 4794 C CA . TYR B 1 266 ? -18.484 -20.188 -1.344 1 98.5 266 TYR B CA 1
ATOM 4795 C C . TYR B 1 266 ? -17.062 -20.359 -1.868 1 98.5 266 TYR B C 1
ATOM 4797 O O . TYR B 1 266 ? -16.859 -20.734 -3.025 1 98.5 266 TYR B O 1
ATOM 4805 N N . PHE B 1 267 ? -16.125 -20.141 -1.009 1 97.94 267 PHE B N 1
ATOM 4806 C CA . PHE B 1 267 ? -14.711 -20.297 -1.312 1 97.94 267 PHE B CA 1
ATOM 4807 C C . PHE B 1 267 ? -14.414 -21.688 -1.841 1 97.94 267 PHE B C 1
ATOM 4809 O O . PHE B 1 267 ? -13.828 -21.844 -2.914 1 97.94 267 PHE B O 1
ATOM 4816 N N . GLU B 1 268 ? -14.82 -22.656 -1.15 1 98.12 268 GLU B N 1
ATOM 4817 C CA . GLU B 1 268 ? -14.586 -24.047 -1.535 1 98.12 268 GLU B CA 1
ATOM 4818 C C . GLU B 1 268 ? -15.281 -24.375 -2.855 1 98.12 268 GLU B C 1
ATOM 4820 O O . GLU B 1 268 ? -14.727 -25.109 -3.682 1 98.12 268 GLU B O 1
ATOM 4825 N N . SER B 1 269 ? -16.438 -23.828 -3.066 1 98.31 269 SER B N 1
ATOM 4826 C CA . SER B 1 269 ? -17.203 -24.109 -4.273 1 98.31 269 SER B CA 1
ATOM 4827 C C . SER B 1 269 ? -16.5 -23.578 -5.516 1 98.31 269 SER B C 1
ATOM 4829 O O . SER B 1 269 ? -16.422 -24.25 -6.543 1 98.31 269 SER B O 1
ATOM 4831 N N . ILE B 1 270 ? -15.984 -22.375 -5.438 1 97.75 270 ILE B N 1
ATOM 4832 C CA . ILE B 1 270 ? -15.391 -21.797 -6.637 1 97.75 270 ILE B CA 1
ATOM 4833 C C . ILE B 1 270 ? -14.031 -22.438 -6.902 1 97.75 270 ILE B C 1
ATOM 4835 O O . ILE B 1 270 ? -13.641 -22.609 -8.055 1 97.75 270 ILE B O 1
ATOM 4839 N N . CYS B 1 271 ? -13.305 -22.797 -5.852 1 98.62 271 CYS B N 1
ATOM 4840 C CA . CYS B 1 271 ? -12.055 -23.531 -6.047 1 98.62 271 CYS B CA 1
ATOM 4841 C C . CYS B 1 271 ? -12.305 -24.859 -6.73 1 98.62 271 CYS B C 1
ATOM 4843 O O . CYS B 1 271 ? -11.586 -25.234 -7.656 1 98.62 271 CYS B O 1
ATOM 4845 N N . ALA B 1 272 ? -13.328 -25.547 -6.281 1 98.62 272 ALA B N 1
ATOM 4846 C CA . ALA B 1 272 ? -13.672 -26.844 -6.859 1 98.62 272 ALA B CA 1
ATOM 4847 C C . ALA B 1 272 ? -14.016 -26.703 -8.344 1 98.62 272 ALA B C 1
ATOM 4849 O O . ALA B 1 272 ? -13.664 -27.562 -9.148 1 98.62 272 ALA B O 1
ATOM 4850 N N . ARG B 1 273 ? -14.719 -25.656 -8.711 1 98.62 273 ARG B N 1
ATOM 4851 C CA . ARG B 1 273 ? -15.078 -25.422 -10.102 1 98.62 273 ARG B CA 1
ATOM 4852 C C . ARG B 1 273 ? -13.836 -25.203 -10.961 1 98.62 273 ARG B C 1
ATOM 4854 O O . ARG B 1 273 ? -13.734 -25.75 -12.062 1 98.62 273 ARG B O 1
ATOM 4861 N N . VAL B 1 274 ? -12.93 -24.406 -10.445 1 98.81 274 VAL B N 1
ATOM 4862 C CA . VAL B 1 274 ? -11.703 -24.109 -11.172 1 98.81 274 VAL B CA 1
ATOM 4863 C C . VAL B 1 274 ? -10.891 -25.406 -11.344 1 98.81 274 VAL B C 1
ATOM 4865 O O . VAL B 1 274 ? -10.359 -25.656 -12.43 1 98.81 274 VAL B O 1
ATOM 4868 N N . ILE B 1 275 ? -10.812 -26.219 -10.312 1 98.81 275 ILE B N 1
ATOM 4869 C CA . ILE B 1 275 ? -10.07 -27.484 -10.352 1 98.81 275 ILE B CA 1
ATOM 4870 C C . ILE B 1 275 ? -10.688 -28.422 -11.383 1 98.81 275 ILE B C 1
ATOM 4872 O O . ILE B 1 275 ? -9.977 -29.062 -12.148 1 98.81 275 ILE B O 1
ATOM 4876 N N . ALA B 1 276 ? -11.984 -28.469 -11.43 1 98.81 276 ALA B N 1
ATOM 4877 C CA . ALA B 1 276 ? -12.68 -29.312 -12.398 1 98.81 276 ALA B CA 1
ATOM 4878 C C . ALA B 1 276 ? -12.398 -28.844 -13.82 1 98.81 276 ALA B C 1
ATOM 4880 O O . ALA B 1 276 ? -12.125 -29.672 -14.703 1 98.81 276 ALA B O 1
ATOM 4881 N N . THR B 1 277 ? -12.5 -27.547 -14.008 1 98.81 277 THR B N 1
ATOM 4882 C CA . THR B 1 277 ? -12.234 -26.984 -15.328 1 98.81 277 THR B CA 1
ATOM 4883 C C . THR B 1 277 ? -10.781 -27.234 -15.734 1 98.81 277 THR B C 1
ATOM 4885 O O . THR B 1 277 ? -10.5 -27.516 -16.906 1 98.81 277 THR B O 1
ATOM 4888 N N . ARG B 1 278 ? -9.844 -27.094 -14.805 1 98.88 278 ARG B N 1
ATOM 4889 C CA . ARG B 1 278 ? -8.445 -27.375 -15.086 1 98.88 278 ARG B CA 1
ATOM 4890 C C . ARG B 1 278 ? -8.258 -28.812 -15.586 1 98.88 278 ARG B C 1
ATOM 4892 O O . ARG B 1 278 ? -7.523 -29.047 -16.547 1 98.88 278 ARG B O 1
ATOM 4899 N N . THR B 1 279 ? -8.914 -29.719 -14.906 1 98.75 279 THR B N 1
ATOM 4900 C CA . THR B 1 279 ? -8.812 -31.125 -15.273 1 98.75 279 THR B CA 1
ATOM 4901 C C . THR B 1 279 ? -9.289 -31.359 -16.703 1 98.75 279 THR B C 1
ATOM 4903 O O . THR B 1 279 ? -8.617 -32.031 -17.484 1 98.75 279 THR B O 1
ATOM 4906 N N . ARG B 1 280 ? -10.383 -30.75 -17.031 1 98.75 280 ARG B N 1
ATOM 4907 C CA . ARG B 1 280 ? -10.938 -30.875 -18.375 1 98.75 280 ARG B CA 1
ATOM 4908 C C . ARG B 1 280 ? -10.008 -30.234 -19.406 1 98.75 280 ARG B C 1
ATOM 4910 O O . ARG B 1 280 ? -9.812 -30.781 -20.5 1 98.75 280 ARG B O 1
ATOM 4917 N N . LEU B 1 281 ? -9.516 -29.094 -19.062 1 98.88 281 LEU B N 1
ATOM 4918 C CA . LEU B 1 281 ? -8.625 -28.375 -19.969 1 98.88 281 LEU B CA 1
ATOM 4919 C C . LEU B 1 281 ? -7.355 -29.172 -20.25 1 98.88 281 LEU B C 1
ATOM 4921 O O . LEU B 1 281 ? -6.906 -29.266 -21.391 1 98.88 281 LEU B O 1
ATOM 4925 N N . VAL B 1 282 ? -6.77 -29.734 -19.188 1 98.88 282 VAL B N 1
ATOM 4926 C CA . VAL B 1 282 ? -5.559 -30.547 -19.328 1 98.88 282 VAL B CA 1
ATOM 4927 C C . VAL B 1 282 ? -5.824 -31.719 -20.266 1 98.88 282 VAL B C 1
ATOM 4929 O O . VAL B 1 282 ? -5.035 -31.984 -21.172 1 98.88 282 VAL B O 1
ATOM 4932 N N . ASP B 1 283 ? -6.934 -32.406 -20.062 1 98.75 283 ASP B N 1
ATOM 4933 C CA . ASP B 1 283 ? -7.301 -33.531 -20.906 1 98.75 283 ASP B CA 1
ATOM 4934 C C . ASP B 1 283 ? -7.414 -33.094 -22.375 1 98.75 283 ASP B C 1
ATOM 4936 O O . ASP B 1 283 ? -6.91 -33.781 -23.266 1 98.75 283 ASP B O 1
ATOM 4940 N N . ALA B 1 284 ? -8.078 -32.031 -22.594 1 98.75 284 ALA B N 1
ATOM 4941 C CA . ALA B 1 284 ? -8.266 -31.516 -23.938 1 98.75 284 ALA B CA 1
ATOM 4942 C C . ALA B 1 284 ? -6.934 -31.141 -24.578 1 98.75 284 ALA B C 1
ATOM 4944 O O . ALA B 1 284 ? -6.691 -31.438 -25.75 1 98.75 284 ALA B O 1
ATOM 4945 N N . MET B 1 285 ? -6.105 -30.453 -23.859 1 98.75 285 MET B N 1
ATOM 4946 C CA . MET B 1 285 ? -4.801 -30.031 -24.344 1 98.75 285 MET B CA 1
ATOM 4947 C C . MET B 1 285 ? -3.932 -31.234 -24.703 1 98.75 285 MET B C 1
ATOM 4949 O O . MET B 1 285 ? -3.277 -31.234 -25.75 1 98.75 285 MET B O 1
ATOM 4953 N N . GLU B 1 286 ? -3.91 -32.188 -23.828 1 98.62 286 GLU B N 1
ATOM 4954 C CA . GLU B 1 286 ? -3.129 -33.406 -24.094 1 98.62 286 GLU B CA 1
ATOM 4955 C C . GLU B 1 286 ? -3.639 -34.125 -25.328 1 98.62 286 GLU B C 1
ATOM 4957 O O . GLU B 1 286 ? -2.85 -34.656 -26.094 1 98.62 286 GLU B O 1
ATOM 4962 N N . SER B 1 287 ? -4.906 -34.125 -25.516 1 98.12 287 SER B N 1
ATOM 4963 C CA . SER B 1 287 ? -5.5 -34.719 -26.703 1 98.12 287 SER B CA 1
ATOM 4964 C C . SER B 1 287 ? -5.07 -34.031 -27.984 1 98.12 287 SER B C 1
ATOM 4966 O O . SER B 1 287 ? -5.055 -34.625 -29.047 1 98.12 287 SER B O 1
ATOM 4968 N N . LEU B 1 288 ? -4.723 -32.781 -27.844 1 98.19 288 LEU B N 1
ATOM 4969 C CA . LEU B 1 288 ? -4.277 -31.984 -28.984 1 98.19 288 LEU B CA 1
ATOM 4970 C C . LEU B 1 288 ? -2.77 -32.125 -29.188 1 98.19 288 LEU B C 1
ATOM 4972 O O . LEU B 1 288 ? -2.199 -31.5 -30.078 1 98.19 288 LEU B O 1
ATOM 4976 N N . GLY B 1 289 ? -2.127 -32.875 -28.297 1 98.25 289 GLY B N 1
ATOM 4977 C CA . GLY B 1 289 ? -0.711 -33.156 -28.469 1 98.25 289 GLY B CA 1
ATOM 4978 C C . GLY B 1 289 ? 0.179 -32.344 -27.578 1 98.25 289 GLY B C 1
ATOM 4979 O O . GLY B 1 289 ? 1.406 -32.438 -27.641 1 98.25 289 GLY B O 1
ATOM 4980 N N . PHE B 1 290 ? -0.391 -31.5 -26.703 1 98.75 290 PHE B N 1
ATOM 4981 C CA . PHE B 1 290 ? 0.407 -30.688 -25.797 1 98.75 290 PHE B CA 1
ATOM 4982 C C . PHE B 1 290 ? 0.985 -31.531 -24.672 1 98.75 290 PHE B C 1
ATOM 4984 O O . PHE B 1 290 ? 0.337 -32.469 -24.188 1 98.75 290 PHE B O 1
ATOM 4991 N N . GLU B 1 291 ? 2.205 -31.188 -24.297 1 98.56 291 GLU B N 1
ATOM 4992 C CA . GLU B 1 291 ? 2.742 -31.578 -23 1 98.56 291 GLU B CA 1
ATOM 4993 C C . GLU B 1 291 ? 2.348 -30.578 -21.906 1 98.56 291 GLU B C 1
ATOM 4995 O O . GLU B 1 291 ? 2.697 -29.406 -22 1 98.56 291 GLU B O 1
ATOM 5000 N N . VAL B 1 292 ? 1.592 -31.031 -20.984 1 98.81 292 VAL B N 1
ATOM 5001 C CA . VAL B 1 292 ? 1.133 -30.172 -19.906 1 98.81 292 VAL B CA 1
ATOM 5002 C C . VAL B 1 292 ? 1.788 -30.594 -18.594 1 98.81 292 VAL B C 1
ATOM 5004 O O . VAL B 1 292 ? 1.684 -31.75 -18.188 1 98.81 292 VAL B O 1
ATOM 5007 N N . LEU B 1 293 ? 2.516 -29.688 -17.922 1 98.75 293 LEU B N 1
ATOM 5008 C CA . LEU B 1 293 ? 3.088 -30.016 -16.625 1 98.75 293 LEU B CA 1
ATOM 5009 C C . LEU B 1 293 ? 1.991 -30.219 -15.586 1 98.75 293 LEU B C 1
ATOM 5011 O O . LEU B 1 293 ? 0.967 -29.531 -15.609 1 98.75 293 LEU B O 1
ATOM 5015 N N . PRO B 1 294 ? 2.195 -31.219 -14.633 1 98.56 294 PRO B N 1
ATOM 5016 C CA . PRO B 1 294 ? 1.241 -31.312 -13.523 1 98.56 294 PRO B CA 1
ATOM 5017 C C . PRO B 1 294 ? 1.069 -29.984 -12.781 1 98.56 294 PRO B C 1
ATOM 5019 O O . PRO B 1 294 ? 2.059 -29.328 -12.461 1 98.56 294 PRO B O 1
ATOM 5022 N N . SER B 1 295 ? -0.191 -29.609 -12.609 1 98.69 295 SER B N 1
ATOM 5023 C CA . SER B 1 295 ? -0.451 -28.312 -12 1 98.69 295 SER B CA 1
ATOM 5024 C C . SER B 1 295 ? -1.359 -28.438 -10.781 1 98.69 295 SER B C 1
ATOM 5026 O O . SER B 1 295 ? -2.318 -29.219 -10.797 1 98.69 295 SER B O 1
ATOM 5028 N N . ALA B 1 296 ? -1 -27.734 -9.742 1 98.62 296 ALA B N 1
ATOM 5029 C CA . ALA B 1 296 ? -1.862 -27.578 -8.578 1 98.62 296 ALA B CA 1
ATOM 5030 C C . ALA B 1 296 ? -2.266 -26.109 -8.398 1 98.62 296 ALA B C 1
ATOM 5032 O O . ALA B 1 296 ? -2.535 -25.672 -7.285 1 98.62 296 ALA B O 1
ATOM 5033 N N . ALA B 1 297 ? -2.289 -25.312 -9.438 1 98.75 297 ALA B N 1
ATOM 5034 C CA . ALA B 1 297 ? -2.631 -23.891 -9.453 1 98.75 297 ALA B CA 1
ATOM 5035 C C . ALA B 1 297 ? -3.877 -23.641 -10.297 1 98.75 297 ALA B C 1
ATOM 5037 O O . ALA B 1 297 ? -4.527 -24.578 -10.758 1 98.75 297 ALA B O 1
ATOM 5038 N N . ASN B 1 298 ? -4.297 -22.391 -10.414 1 98.88 298 ASN B N 1
ATOM 5039 C CA . ASN B 1 298 ? -5.402 -22.047 -11.297 1 98.88 298 ASN B CA 1
ATOM 5040 C C . ASN B 1 298 ? -4.914 -21.703 -12.703 1 98.88 298 ASN B C 1
ATOM 5042 O O . ASN B 1 298 ? -5.473 -20.812 -13.359 1 98.88 298 ASN B O 1
ATOM 5046 N N . PHE B 1 299 ? -3.852 -22.297 -13.086 1 98.88 299 PHE B N 1
ATOM 5047 C CA . PHE B 1 299 ? -3.287 -22.188 -14.422 1 98.88 299 PHE B CA 1
ATOM 5048 C C . PHE B 1 299 ? -2.557 -23.469 -14.797 1 98.88 299 PHE B C 1
ATOM 5050 O O . PHE B 1 299 ? -2.289 -24.312 -13.938 1 98.88 299 PHE B O 1
ATOM 5057 N N . ILE B 1 300 ? -2.271 -23.625 -16.078 1 98.88 300 ILE B N 1
ATOM 5058 C CA . ILE B 1 300 ? -1.434 -24.719 -16.562 1 98.88 300 ILE B CA 1
ATOM 5059 C C . ILE B 1 300 ? -0.255 -24.156 -17.359 1 98.88 300 ILE B C 1
ATOM 5061 O O . ILE B 1 300 ? -0.289 -23 -17.797 1 98.88 300 ILE B O 1
ATOM 5065 N N . PHE B 1 301 ? 0.763 -24.891 -17.375 1 98.88 301 PHE B N 1
ATOM 5066 C CA . PHE B 1 301 ? 1.968 -24.594 -18.141 1 98.88 301 PHE B CA 1
ATOM 5067 C C . PHE B 1 301 ? 2.215 -25.672 -19.203 1 98.88 301 PHE B C 1
ATOM 5069 O O . PHE B 1 301 ? 2.504 -26.812 -18.875 1 98.88 301 PHE B O 1
ATOM 5076 N N . ALA B 1 302 ? 2.111 -25.266 -20.5 1 98.81 302 ALA B N 1
ATOM 5077 C CA . ALA B 1 302 ? 2.035 -26.266 -21.547 1 98.81 302 ALA B CA 1
ATOM 5078 C C . ALA B 1 302 ? 2.877 -25.875 -22.75 1 98.81 302 ALA B C 1
ATOM 5080 O O . ALA B 1 302 ? 3.039 -24.688 -23.031 1 98.81 302 ALA B O 1
ATOM 5081 N N . ARG B 1 303 ? 3.426 -26.844 -23.438 1 98.44 303 ARG B N 1
ATOM 5082 C CA . ARG B 1 303 ? 4.129 -26.641 -24.703 1 98.44 303 ARG B CA 1
ATOM 5083 C C . ARG B 1 303 ? 3.703 -27.672 -25.734 1 98.44 303 ARG B C 1
ATOM 5085 O O . ARG B 1 303 ? 3.189 -28.734 -25.375 1 98.44 303 ARG B O 1
ATOM 5092 N N . HIS B 1 304 ? 3.809 -27.391 -26.922 1 98.06 304 HIS B N 1
ATOM 5093 C CA . HIS B 1 304 ? 3.602 -28.312 -28.047 1 98.06 304 HIS B CA 1
ATOM 5094 C C . HIS B 1 304 ? 4.922 -28.672 -28.719 1 98.06 304 HIS B C 1
ATOM 5096 O O . HIS B 1 304 ? 5.762 -27.797 -28.953 1 98.06 304 HIS B O 1
ATOM 5102 N N . PRO B 1 305 ? 5.109 -29.891 -29.016 1 96.38 305 PRO B N 1
ATOM 5103 C CA . PRO B 1 305 ? 6.387 -30.312 -29.609 1 96.38 305 PRO B CA 1
ATOM 5104 C C . PRO B 1 305 ? 6.602 -29.734 -31 1 96.38 305 PRO B C 1
ATOM 5106 O O . PRO B 1 305 ? 7.742 -29.516 -31.406 1 96.38 305 PRO B O 1
ATOM 5109 N N . ALA B 1 306 ? 5.57 -29.438 -31.688 1 96.88 306 ALA B N 1
ATOM 5110 C CA . ALA B 1 306 ? 5.684 -29.047 -33.094 1 96.88 306 ALA B CA 1
ATOM 5111 C C . ALA B 1 306 ? 5.441 -27.547 -33.25 1 96.88 306 ALA B C 1
ATOM 5113 O O . ALA B 1 306 ? 5.637 -27 -34.344 1 96.88 306 ALA B O 1
ATOM 5114 N N . HIS B 1 307 ? 5 -26.875 -32.25 1 96.5 307 HIS B N 1
ATOM 5115 C CA . HIS B 1 307 ? 4.633 -25.469 -32.375 1 96.5 307 HIS B CA 1
ATOM 5116 C C . HIS B 1 307 ? 5.344 -24.625 -31.328 1 96.5 307 HIS B C 1
ATOM 5118 O O . HIS B 1 307 ? 5.375 -24.984 -30.156 1 96.5 307 HIS B O 1
ATOM 5124 N N . ASP B 1 308 ? 5.824 -23.5 -31.781 1 95.75 308 ASP B N 1
ATOM 5125 C CA . ASP B 1 308 ? 6.562 -22.594 -30.922 1 95.75 308 ASP B CA 1
ATOM 5126 C C . ASP B 1 308 ? 5.617 -21.812 -30 1 95.75 308 ASP B C 1
ATOM 5128 O O . ASP B 1 308 ? 4.57 -21.328 -30.438 1 95.75 308 ASP B O 1
ATOM 5132 N N . GLY B 1 309 ? 5.992 -21.641 -28.75 1 97.5 309 GLY B N 1
ATOM 5133 C CA . GLY B 1 309 ? 5.137 -21 -27.766 1 97.5 309 GLY B CA 1
ATOM 5134 C C . GLY B 1 309 ? 4.832 -19.547 -28.109 1 97.5 309 GLY B C 1
ATOM 5135 O O . GLY B 1 309 ? 3.68 -19.125 -28.031 1 97.5 309 GLY B O 1
ATOM 5136 N N . GLU B 1 310 ? 5.844 -18.797 -28.5 1 97.62 310 GLU B N 1
ATOM 5137 C CA . GLU B 1 310 ? 5.668 -17.391 -28.844 1 97.62 310 GLU B CA 1
ATOM 5138 C C . GLU B 1 310 ? 4.734 -17.234 -30.031 1 97.62 310 GLU B C 1
ATOM 5140 O O . GLU B 1 310 ? 3.857 -16.375 -30.031 1 97.62 310 GLU B O 1
ATOM 5145 N N . ALA B 1 311 ? 4.961 -18.031 -31.031 1 97.69 311 ALA B N 1
ATOM 5146 C CA . ALA B 1 311 ? 4.125 -18 -32.219 1 97.69 311 ALA B CA 1
ATOM 5147 C C . ALA B 1 311 ? 2.678 -18.344 -31.906 1 97.69 311 ALA B C 1
ATOM 5149 O O . ALA B 1 311 ? 1.749 -17.719 -32.406 1 97.69 311 ALA B O 1
ATOM 5150 N N . LEU B 1 312 ? 2.506 -19.391 -31.141 1 97.88 312 LEU B N 1
ATOM 5151 C CA . LEU B 1 312 ? 1.159 -19.797 -30.75 1 97.88 312 LEU B CA 1
ATOM 5152 C C . LEU B 1 312 ? 0.46 -18.672 -29.984 1 97.88 312 LEU B C 1
ATOM 5154 O O . LEU B 1 312 ? -0.721 -18.406 -30.203 1 97.88 312 LEU B O 1
ATOM 5158 N N . ALA B 1 313 ? 1.169 -18.047 -29.031 1 97.69 313 ALA B N 1
ATOM 5159 C CA . ALA B 1 313 ? 0.6 -16.938 -28.266 1 97.69 313 ALA B CA 1
ATOM 5160 C C . ALA B 1 313 ? 0.143 -15.805 -29.188 1 97.69 313 ALA B C 1
ATOM 5162 O O . ALA B 1 313 ? -0.933 -15.234 -28.984 1 97.69 313 ALA B O 1
ATOM 5163 N N . ALA B 1 314 ? 0.952 -15.461 -30.156 1 97.31 314 ALA B N 1
ATOM 5164 C CA . ALA B 1 314 ? 0.636 -14.398 -31.094 1 97.31 314 ALA B CA 1
ATOM 5165 C C . ALA B 1 314 ? -0.608 -14.742 -31.906 1 97.31 314 ALA B C 1
ATOM 5167 O O . ALA B 1 314 ? -1.465 -13.883 -32.125 1 97.31 314 ALA B O 1
ATOM 5168 N N . ARG B 1 315 ? -0.696 -15.953 -32.375 1 97.56 315 ARG B N 1
ATOM 5169 C CA . ARG B 1 315 ? -1.832 -16.391 -33.156 1 97.56 315 ARG B CA 1
ATOM 5170 C C . ARG B 1 315 ? -3.111 -16.422 -32.344 1 97.56 315 ARG B C 1
ATOM 5172 O O . ARG B 1 315 ? -4.199 -16.156 -32.844 1 97.56 315 ARG B O 1
ATOM 5179 N N . LEU B 1 316 ? -2.969 -16.859 -31.094 1 97.75 316 LEU B N 1
ATOM 5180 C CA . LEU B 1 316 ? -4.117 -16.812 -30.188 1 97.75 316 LEU B CA 1
ATOM 5181 C C . LEU B 1 316 ? -4.594 -15.375 -30 1 97.75 316 LEU B C 1
ATOM 5183 O O . LEU B 1 316 ? -5.797 -15.109 -29.984 1 97.75 316 LEU B O 1
ATOM 5187 N N . ARG B 1 317 ? -3.648 -14.461 -29.812 1 95.56 317 ARG B N 1
ATOM 5188 C CA . ARG B 1 317 ? -3.98 -13.047 -29.656 1 95.56 317 ARG B CA 1
ATOM 5189 C C . ARG B 1 317 ? -4.758 -12.523 -30.859 1 95.56 317 ARG B C 1
ATOM 5191 O O . ARG B 1 317 ? -5.691 -11.734 -30.703 1 95.56 317 ARG B O 1
ATOM 5198 N N . GLU B 1 318 ? -4.414 -12.922 -32.031 1 95.56 318 GLU B N 1
ATOM 5199 C CA . GLU B 1 318 ? -5.129 -12.547 -33.219 1 95.56 318 GLU B CA 1
ATOM 5200 C C . GLU B 1 318 ? -6.586 -12.992 -33.188 1 95.56 318 GLU B C 1
ATOM 5202 O O . GLU B 1 318 ? -7.441 -12.422 -33.844 1 95.56 318 GLU B O 1
ATOM 5207 N N . ARG B 1 319 ? -6.801 -13.984 -32.375 1 95.25 319 ARG B N 1
ATOM 5208 C CA . ARG B 1 319 ? -8.148 -14.516 -32.219 1 95.25 319 ARG B CA 1
ATOM 5209 C C . ARG B 1 319 ? -8.789 -14.008 -30.938 1 95.25 319 ARG B C 1
ATOM 5211 O O . ARG B 1 319 ? -9.734 -14.617 -30.438 1 95.25 319 ARG B O 1
ATOM 5218 N N . SER B 1 320 ? -8.195 -13.039 -30.281 1 95.56 320 SER B N 1
ATOM 5219 C CA . SER B 1 320 ? -8.688 -12.359 -29.078 1 95.56 320 SER B CA 1
ATOM 5220 C C . SER B 1 320 ? -8.625 -13.266 -27.859 1 95.56 320 SER B C 1
ATOM 5222 O O . SER B 1 320 ? -9.516 -13.227 -27 1 95.56 320 SER B O 1
ATOM 5224 N N . ILE B 1 321 ? -7.703 -14.156 -27.906 1 97.62 321 ILE B N 1
ATOM 5225 C CA . ILE B 1 321 ? -7.387 -14.977 -26.734 1 97.62 321 ILE B CA 1
ATOM 5226 C C . ILE B 1 321 ? -5.98 -14.641 -26.234 1 97.62 321 ILE B C 1
ATOM 5228 O O . ILE B 1 321 ? -5.008 -14.758 -26.984 1 97.62 321 ILE B O 1
ATOM 5232 N N . ILE B 1 322 ? -5.918 -14.227 -25 1 97.12 322 ILE B N 1
ATOM 5233 C CA . ILE B 1 322 ? -4.625 -13.805 -24.469 1 97.12 322 ILE B CA 1
ATOM 5234 C C . ILE B 1 322 ? -4.156 -14.797 -23.422 1 97.12 322 ILE B C 1
ATOM 5236 O O . ILE B 1 322 ? -4.875 -15.07 -22.453 1 97.12 322 ILE B O 1
ATOM 5240 N N . VAL B 1 323 ? -3.045 -15.375 -23.641 1 97.69 323 VAL B N 1
ATOM 5241 C CA . VAL B 1 323 ? -2.34 -16.219 -22.688 1 97.69 323 VAL B CA 1
ATOM 5242 C C . VAL B 1 323 ? -0.969 -15.625 -22.375 1 97.69 323 VAL B C 1
ATOM 5244 O O . VAL B 1 323 ? -0.585 -14.609 -22.953 1 97.69 323 VAL B O 1
ATOM 5247 N N . ARG B 1 324 ? -0.244 -16.188 -21.484 1 97.06 324 ARG B N 1
ATOM 5248 C CA . ARG B 1 324 ? 1.035 -15.609 -21.078 1 97.06 324 ARG B CA 1
ATOM 5249 C C . ARG B 1 324 ? 2.199 -16.406 -21.656 1 97.06 324 ARG B C 1
ATOM 5251 O O . ARG B 1 324 ? 2.225 -17.641 -21.562 1 97.06 324 ARG B O 1
ATOM 5258 N N . HIS B 1 325 ? 3.098 -15.703 -22.312 1 97.25 325 HIS B N 1
ATOM 5259 C CA . HIS B 1 325 ? 4.34 -16.266 -22.828 1 97.25 325 HIS B CA 1
ATOM 5260 C C . HIS B 1 325 ? 5.555 -15.586 -22.188 1 97.25 325 HIS B C 1
ATOM 5262 O O . HIS B 1 325 ? 5.551 -14.367 -21.984 1 97.25 325 HIS B O 1
ATOM 5268 N N . PHE B 1 326 ? 6.512 -16.391 -21.766 1 95.44 326 PHE B N 1
ATOM 5269 C CA . PHE B 1 326 ? 7.781 -15.883 -21.266 1 95.44 326 PHE B CA 1
ATOM 5270 C C . PHE B 1 326 ? 8.906 -16.156 -22.266 1 95.44 326 PHE B C 1
ATOM 5272 O O . PHE B 1 326 ? 9.133 -17.297 -22.656 1 95.44 326 PHE B O 1
ATOM 5279 N N . LYS B 1 327 ? 9.586 -15.094 -22.594 1 94.69 327 LYS B N 1
ATOM 5280 C CA . LYS B 1 327 ? 10.68 -15.258 -23.531 1 94.69 327 LYS B CA 1
ATOM 5281 C C . LYS B 1 327 ? 11.938 -15.789 -22.844 1 94.69 327 LYS B C 1
ATOM 5283 O O . LYS B 1 327 ? 12.727 -16.516 -23.438 1 94.69 327 LYS B O 1
ATOM 5288 N N . ASN B 1 328 ? 12.086 -15.305 -21.625 1 92.62 328 ASN B N 1
ATOM 5289 C CA . ASN B 1 328 ? 13.242 -15.688 -20.812 1 92.62 328 ASN B CA 1
ATOM 5290 C C . ASN B 1 328 ? 12.82 -16.328 -19.5 1 92.62 328 ASN B C 1
ATOM 5292 O O . ASN B 1 328 ? 11.797 -15.953 -18.922 1 92.62 328 ASN B O 1
ATOM 5296 N N . PRO B 1 329 ? 13.633 -17.312 -19.047 1 95.06 329 PRO B N 1
ATOM 5297 C CA . PRO B 1 329 ? 14.789 -17.938 -19.703 1 95.06 329 PRO B CA 1
ATOM 5298 C C . PRO B 1 329 ? 14.391 -18.812 -20.891 1 95.06 329 PRO B C 1
ATOM 5300 O O . PRO B 1 329 ? 13.219 -19.188 -21.031 1 95.06 329 PRO B O 1
ATOM 5303 N N . ALA B 1 330 ? 15.328 -19.203 -21.656 1 95.88 330 ALA B N 1
ATOM 5304 C CA . ALA B 1 330 ? 15.109 -19.922 -22.906 1 95.88 330 ALA B CA 1
ATOM 5305 C C . ALA B 1 330 ? 14.406 -21.25 -22.672 1 95.88 330 ALA B C 1
ATOM 5307 O O . ALA B 1 330 ? 13.602 -21.703 -23.484 1 95.88 330 ALA B O 1
ATOM 5308 N N . ARG B 1 331 ? 14.672 -21.781 -21.562 1 95.69 331 ARG B N 1
ATOM 5309 C CA . ARG B 1 331 ? 14.188 -23.125 -21.219 1 95.69 331 ARG B CA 1
ATOM 5310 C C . ARG B 1 331 ? 12.664 -23.141 -21.156 1 95.69 331 ARG B C 1
ATOM 5312 O O . ARG B 1 331 ? 12.047 -24.203 -21.344 1 95.69 331 ARG B O 1
ATOM 5319 N N . ILE B 1 332 ? 12.008 -22.016 -20.922 1 97.5 332 ILE B N 1
ATOM 5320 C CA . ILE B 1 332 ? 10.555 -22.031 -20.781 1 97.5 332 ILE B CA 1
ATOM 5321 C C . ILE B 1 332 ? 9.914 -21.281 -21.953 1 97.5 332 ILE B C 1
ATOM 5323 O O . ILE B 1 332 ? 8.688 -21.172 -22.031 1 97.5 332 ILE B O 1
ATOM 5327 N N . ALA B 1 333 ? 10.641 -20.797 -22.922 1 97.5 333 ALA B N 1
ATOM 5328 C CA . ALA B 1 333 ? 10.156 -20.062 -24.078 1 97.5 333 ALA B CA 1
ATOM 5329 C C . ALA B 1 333 ? 9.148 -20.875 -24.875 1 97.5 333 ALA B C 1
ATOM 5331 O O . ALA B 1 333 ? 8.219 -20.328 -25.469 1 97.5 333 ALA B O 1
ATOM 5332 N N . PRO B 1 334 ? 9.289 -22.25 -24.906 1 97.81 334 PRO B N 1
ATOM 5333 C CA . PRO B 1 334 ? 8.312 -23.047 -25.672 1 97.81 334 PRO B CA 1
ATOM 5334 C C . PRO B 1 334 ? 6.969 -23.156 -24.953 1 97.81 334 PRO B C 1
ATOM 5336 O O . PRO B 1 334 ? 5.992 -23.625 -25.531 1 97.81 334 PRO B O 1
ATOM 5339 N N . PHE B 1 335 ? 6.895 -22.719 -23.734 1 98.56 335 PHE B N 1
ATOM 5340 C CA . PHE B 1 335 ? 5.695 -22.938 -22.922 1 98.56 335 PHE B CA 1
ATOM 5341 C C . PHE B 1 335 ? 4.762 -21.75 -23.016 1 98.56 335 PHE B C 1
ATOM 5343 O O . PHE B 1 335 ? 5.199 -20.625 -23.297 1 98.56 335 PHE B O 1
ATOM 5350 N N . LEU B 1 336 ? 3.5 -22.031 -22.812 1 98.62 336 LEU B N 1
ATOM 5351 C CA . LEU B 1 336 ? 2.459 -21.047 -22.484 1 98.62 336 LEU B CA 1
ATOM 5352 C C . LEU B 1 336 ? 1.911 -21.281 -21.094 1 98.62 336 LEU B C 1
ATOM 5354 O O . LEU B 1 336 ? 1.676 -22.422 -20.688 1 98.62 336 LEU B O 1
ATOM 5358 N N . ARG B 1 337 ? 1.86 -20.219 -20.359 1 98.69 337 ARG B N 1
ATOM 5359 C CA . ARG B 1 337 ? 1.066 -20.297 -19.141 1 98.69 337 ARG B CA 1
ATOM 5360 C C . ARG B 1 337 ? -0.374 -19.859 -19.391 1 98.69 337 ARG B C 1
ATOM 5362 O O . ARG B 1 337 ? -0.624 -18.75 -19.859 1 98.69 337 ARG B O 1
ATOM 5369 N N . ILE B 1 338 ? -1.294 -20.688 -19.047 1 98.81 338 ILE B N 1
ATOM 5370 C CA . ILE B 1 338 ? -2.695 -20.484 -19.391 1 98.81 338 ILE B CA 1
ATOM 5371 C C . ILE B 1 338 ? -3.553 -20.5 -18.125 1 98.81 338 ILE B C 1
ATOM 5373 O O . ILE B 1 338 ? -3.66 -21.531 -17.453 1 98.81 338 ILE B O 1
ATOM 5377 N N . THR B 1 339 ? -4.172 -19.375 -17.859 1 98.69 339 THR B N 1
ATOM 5378 C CA . THR B 1 339 ? -5.105 -19.281 -16.734 1 98.69 339 THR B CA 1
ATOM 5379 C C . THR B 1 339 ? -6.328 -20.156 -16.984 1 98.69 339 THR B C 1
ATOM 5381 O O . THR B 1 339 ? -6.848 -20.219 -18.094 1 98.69 339 THR B O 1
ATOM 5384 N N . VAL B 1 340 ? -6.762 -20.828 -15.961 1 98.81 340 VAL B N 1
ATOM 5385 C CA . VAL B 1 340 ? -8 -21.578 -16.062 1 98.81 340 VAL B CA 1
ATOM 5386 C C . VAL B 1 340 ? -9.195 -20.641 -15.961 1 98.81 340 VAL B C 1
ATOM 5388 O O . VAL B 1 340 ? -9.5 -20.125 -14.883 1 98.81 340 VAL B O 1
ATOM 5391 N N . GLY B 1 341 ? -9.867 -20.375 -17.094 1 98.25 341 GLY B N 1
ATOM 5392 C CA . GLY B 1 341 ? -11.062 -19.547 -17.125 1 98.25 341 GLY B CA 1
ATOM 5393 C C . GLY B 1 341 ? -12.336 -20.344 -16.875 1 98.25 341 GLY B C 1
ATOM 5394 O O . GLY B 1 341 ? -12.297 -21.391 -16.234 1 98.25 341 GLY B O 1
ATOM 5395 N N . THR B 1 342 ? -13.438 -19.828 -17.266 1 97.75 342 THR B N 1
ATOM 5396 C CA . THR B 1 342 ? -14.68 -20.594 -17.281 1 97.75 342 THR B CA 1
ATOM 5397 C C . THR B 1 342 ? -14.602 -21.734 -18.281 1 97.75 342 THR B C 1
ATOM 5399 O O . THR B 1 342 ? -13.703 -21.781 -19.125 1 97.75 342 THR B O 1
ATOM 5402 N N . ASP B 1 343 ? -15.609 -22.625 -18.156 1 98.25 343 ASP B N 1
ATOM 5403 C CA . ASP B 1 343 ? -15.672 -23.703 -19.125 1 98.25 343 ASP B CA 1
ATOM 5404 C C . ASP B 1 343 ? -15.758 -23.172 -20.562 1 98.25 343 ASP B C 1
ATOM 5406 O O . ASP B 1 343 ? -15.062 -23.656 -21.453 1 98.25 343 ASP B O 1
ATOM 5410 N N . ALA B 1 344 ? -16.531 -22.141 -20.75 1 98 344 ALA B N 1
ATOM 5411 C CA . ALA B 1 344 ? -16.719 -21.562 -22.078 1 98 344 ALA B CA 1
ATOM 5412 C C . ALA B 1 344 ? -15.422 -20.938 -22.578 1 98 344 ALA B C 1
ATOM 5414 O O . ALA B 1 344 ? -15.094 -21.062 -23.766 1 98 344 ALA B O 1
ATOM 5415 N N . GLN B 1 345 ? -14.719 -20.266 -21.734 1 98 345 GLN B N 1
ATOM 5416 C CA . GLN B 1 345 ? -13.453 -19.641 -22.109 1 98 345 GLN B CA 1
ATOM 5417 C C . GLN B 1 345 ? -12.414 -20.688 -22.469 1 98 345 GLN B C 1
ATOM 5419 O O . GLN B 1 345 ? -11.68 -20.531 -23.453 1 98 345 GLN B O 1
ATOM 5424 N N . CYS B 1 346 ? -12.359 -21.734 -21.703 1 98.56 346 CYS B N 1
ATOM 5425 C CA . CYS B 1 346 ? -11.422 -22.812 -21.969 1 98.56 346 CYS B CA 1
ATOM 5426 C C . CYS B 1 346 ? -11.781 -23.547 -23.266 1 98.56 346 CYS B C 1
ATOM 5428 O O . CYS B 1 346 ? -10.898 -23.938 -24.031 1 98.56 346 CYS B O 1
ATOM 5430 N N . ASP B 1 347 ? -13.094 -23.672 -23.484 1 98.25 347 ASP B N 1
ATOM 5431 C CA . ASP B 1 347 ? -13.539 -24.281 -24.734 1 98.25 347 ASP B CA 1
ATOM 5432 C C . ASP B 1 347 ? -13.117 -23.438 -25.938 1 98.25 347 ASP B C 1
ATOM 5434 O O . ASP B 1 347 ? -12.688 -23.969 -26.969 1 98.25 347 ASP B O 1
ATOM 5438 N N . ALA B 1 348 ? -13.25 -22.141 -25.797 1 98.12 348 ALA B N 1
ATOM 5439 C CA . ALA B 1 348 ? -12.836 -21.219 -26.859 1 98.12 348 ALA B CA 1
ATOM 5440 C C . ALA B 1 348 ? -11.344 -21.359 -27.156 1 98.12 348 ALA B C 1
ATOM 5442 O O . ALA B 1 348 ? -10.93 -21.328 -28.312 1 98.12 348 ALA B O 1
ATOM 5443 N N . LEU B 1 349 ? -10.578 -21.484 -26.109 1 98.62 349 LEU B N 1
ATOM 5444 C CA . LEU B 1 349 ? -9.141 -21.688 -26.266 1 98.62 349 LEU B CA 1
ATOM 5445 C C . LEU B 1 349 ? -8.852 -22.984 -27 1 98.62 349 LEU B C 1
ATOM 5447 O O . LEU B 1 349 ? -8.062 -23.016 -27.953 1 98.62 349 LEU B O 1
ATOM 5451 N N . VAL B 1 350 ? -9.477 -24.094 -26.594 1 98.56 350 VAL B N 1
ATOM 5452 C CA . VAL B 1 350 ? -9.25 -25.406 -27.156 1 98.56 350 VAL B CA 1
ATOM 5453 C C . VAL B 1 350 ? -9.648 -25.406 -28.641 1 98.56 350 VAL B C 1
ATOM 5455 O O . VAL B 1 350 ? -8.93 -25.953 -29.484 1 98.56 350 VAL B O 1
ATOM 5458 N N . ASP B 1 351 ? -10.742 -24.797 -28.922 1 98.31 351 ASP B N 1
ATOM 5459 C CA . ASP B 1 351 ? -11.195 -24.688 -30.312 1 98.31 351 ASP B CA 1
ATOM 5460 C C . ASP B 1 351 ? -10.188 -23.938 -31.172 1 98.31 351 ASP B C 1
ATOM 5462 O O . ASP B 1 351 ? -9.898 -24.328 -32.312 1 98.31 351 ASP B O 1
ATOM 5466 N N . ALA B 1 352 ? -9.742 -22.828 -30.656 1 98.31 352 ALA B N 1
ATOM 5467 C CA . ALA B 1 352 ? -8.734 -22.047 -31.375 1 98.31 352 ALA B CA 1
ATOM 5468 C C . ALA B 1 352 ? -7.473 -22.859 -31.625 1 98.31 352 ALA B C 1
ATOM 5470 O O . ALA B 1 352 ? -6.898 -22.828 -32.719 1 98.31 352 ALA B O 1
ATOM 5471 N N . LEU B 1 353 ? -7.062 -23.625 -30.641 1 98.25 353 LEU B N 1
ATOM 5472 C CA . LEU B 1 353 ? -5.836 -24.406 -30.734 1 98.25 353 LEU B CA 1
ATOM 5473 C C . LEU B 1 353 ? -6.012 -25.562 -31.719 1 98.25 353 LEU B C 1
ATOM 5475 O O . LEU B 1 353 ? -5.059 -25.953 -32.406 1 98.25 353 LEU B O 1
ATOM 5479 N N . LYS B 1 354 ? -7.207 -26.125 -31.781 1 97.44 354 LYS B N 1
ATOM 5480 C CA . LYS B 1 354 ? -7.496 -27.156 -32.75 1 97.44 354 LYS B CA 1
ATOM 5481 C C . LYS B 1 354 ? -7.25 -26.656 -34.188 1 97.44 354 LYS B C 1
ATOM 5483 O O . LYS B 1 354 ? -6.746 -27.391 -35.031 1 97.44 354 LYS B O 1
ATOM 5488 N N . ALA B 1 355 ? -7.555 -25.438 -34.312 1 96.88 355 ALA B N 1
ATOM 5489 C CA . ALA B 1 355 ? -7.395 -24.828 -35.656 1 96.88 355 ALA B CA 1
ATOM 5490 C C . ALA B 1 355 ? -5.934 -24.484 -35.906 1 96.88 355 ALA B C 1
ATOM 5492 O O . ALA B 1 355 ? -5.492 -24.516 -37.062 1 96.88 355 ALA B O 1
ATOM 5493 N N . LEU B 1 356 ? -5.254 -24.188 -34.906 1 96.06 356 LEU B N 1
ATOM 5494 C CA . LEU B 1 356 ? -3.891 -23.688 -35.062 1 96.06 356 LEU B CA 1
ATOM 5495 C C . LEU B 1 356 ? -2.889 -24.844 -35.094 1 96.06 356 LEU B C 1
ATOM 5497 O O . LEU B 1 356 ? -1.778 -24.672 -35.625 1 96.06 356 LEU B O 1
ATOM 5501 N N . CYS B 1 357 ? -3.207 -25.922 -34.531 1 90.5 357 CYS B N 1
ATOM 5502 C CA . CYS B 1 357 ? -2.281 -27.047 -34.406 1 90.5 357 CYS B CA 1
ATOM 5503 C C . CYS B 1 357 ? -2.75 -28.234 -35.25 1 90.5 357 CYS B C 1
ATOM 5505 O O . CYS B 1 357 ? -3.951 -28.438 -35.438 1 90.5 357 CYS B O 1
#